Protein AF-A0A9W4T4N1-F1 (afdb_monomer)

Radius of gyration: 28.8 Å; Cα contacts (8 Å, |Δi|>4): 679; chains: 1; bounding box: 69×90×57 Å

Sequence (498 aa):
MSSESTLAEVVEKQGKKILEQGKEILELKEQLVALQELQESVYGRINYLQKAFKLGLIKEGTTVKYNTVVVKVTVKGERAFLYYNNKFFDSFYKFLSSVHGPGQYKKLIIDGVSYKTFLECLKASNDKESNMSLETSSPDNSTGNVIDPLLTEITTYFVERGFQSSLVSSFLKRRSRLEFMTNEEIMFDFLEEREQMDPIIFIGIEGSEGVESGKDKELLVKWGLTEESARNLRHIVRNDTIWSQQVLKHWLLKWIHNLWNSLSFDNIFNNEEKFPRNQWNSYERKGGPQMFASSYEYIINIGKDTLLINNTKVANQANTNYQAFFHATDYQSAQSISKNGINPYLGRPCLDFGRSPSFYLNPSLENAIDFIRNRVGFYAIIIYWVDTERVKSMAYRDLVPNEELWKEVVVASRCRQRSVIESDKFVYGYQMSNPRQILLAWQAYGGEDVENSWRNHIQEARWFNPVRHLQLAVKTEDAAELINSYRVGIIYFHTKDE

Structure (mmCIF, N/CA/C/O backbone):
data_AF-A0A9W4T4N1-F1
#
_entry.id   AF-A0A9W4T4N1-F1
#
loop_
_atom_site.group_PDB
_atom_site.id
_atom_site.type_symbol
_atom_site.label_atom_id
_atom_site.label_alt_id
_atom_site.label_comp_id
_atom_site.label_asym_id
_atom_site.label_entity_id
_atom_site.label_seq_id
_atom_site.pdbx_PDB_ins_code
_atom_site.Cartn_x
_atom_site.Cartn_y
_atom_site.Cartn_z
_atom_site.occupancy
_atom_site.B_iso_or_equiv
_atom_site.auth_seq_id
_atom_site.auth_comp_id
_atom_site.auth_asym_id
_atom_site.auth_atom_id
_atom_site.pdbx_PDB_model_num
ATOM 1 N N . MET A 1 1 ? -41.965 -47.565 -14.908 1.00 52.31 1 MET A N 1
ATOM 2 C CA . MET A 1 1 ? -42.597 -46.276 -15.278 1.00 52.31 1 MET A CA 1
ATOM 3 C C . MET A 1 1 ? -42.744 -45.290 -14.100 1.00 52.31 1 MET A C 1
ATOM 5 O O . MET A 1 1 ? -43.516 -44.355 -14.215 1.00 52.31 1 MET A O 1
ATOM 9 N N . SER A 1 2 ? -42.002 -45.423 -12.986 1.00 54.19 2 SER A N 1
ATOM 10 C CA . SER A 1 2 ? -42.189 -44.578 -11.780 1.00 54.19 2 SER A CA 1
ATOM 11 C C . SER A 1 2 ? -41.052 -43.572 -11.510 1.00 54.19 2 SER A C 1
ATOM 13 O O . SER A 1 2 ? -41.137 -42.819 -10.546 1.00 54.19 2 SER A O 1
ATOM 15 N N . SER A 1 3 ? -39.984 -43.552 -12.315 1.00 53.91 3 SER A N 1
ATOM 16 C CA . SER A 1 3 ? -38.794 -42.712 -12.077 1.00 53.91 3 SER A CA 1
ATOM 17 C C . SER A 1 3 ? -38.685 -41.487 -12.992 1.00 53.91 3 SER A C 1
ATOM 19 O O . SER A 1 3 ? -37.964 -40.553 -12.665 1.00 53.91 3 SER A O 1
ATOM 21 N N . GLU A 1 4 ? -39.391 -41.463 -14.126 1.00 53.56 4 GLU A N 1
ATOM 22 C CA . GLU A 1 4 ? -39.383 -40.317 -15.056 1.00 53.56 4 GLU A CA 1
ATOM 23 C C . GLU A 1 4 ? -40.366 -39.211 -14.634 1.00 53.56 4 GLU A C 1
ATOM 25 O O . GLU A 1 4 ? -40.108 -38.032 -14.865 1.00 53.56 4 GLU A O 1
ATOM 30 N N . SER A 1 5 ? -41.444 -39.577 -13.930 1.00 55.22 5 SER A N 1
ATOM 31 C CA . SER A 1 5 ? -42.460 -38.646 -13.410 1.00 55.22 5 SER A CA 1
ATOM 32 C C . SER A 1 5 ? -41.899 -37.669 -12.371 1.00 55.22 5 SER A C 1
ATOM 34 O O . SER A 1 5 ? -42.315 -36.519 -12.319 1.00 55.22 5 SER A O 1
ATOM 36 N N . THR A 1 6 ? -40.940 -38.105 -11.555 1.00 65.19 6 THR A N 1
ATOM 37 C CA . THR A 1 6 ? -40.378 -37.322 -10.444 1.00 65.19 6 THR A CA 1
ATOM 38 C C . THR A 1 6 ? -39.295 -36.345 -10.891 1.00 65.19 6 THR A C 1
ATOM 40 O O . THR A 1 6 ? -39.111 -35.304 -10.266 1.00 65.19 6 THR A O 1
ATOM 43 N N . LEU A 1 7 ? -38.580 -36.642 -11.980 1.00 62.84 7 LEU A N 1
ATOM 44 C CA . LEU A 1 7 ? -37.532 -35.759 -12.499 1.00 62.84 7 LEU A CA 1
ATOM 45 C C . LEU A 1 7 ? -38.130 -34.552 -13.239 1.00 62.84 7 LEU A C 1
ATOM 47 O O . LEU A 1 7 ? -37.647 -33.431 -13.084 1.00 62.84 7 LEU A O 1
ATOM 51 N N . ALA A 1 8 ? -39.212 -34.769 -13.994 1.00 70.00 8 ALA A N 1
ATOM 52 C CA . ALA A 1 8 ? -39.912 -33.712 -14.722 1.00 70.00 8 ALA A CA 1
ATOM 53 C C . ALA A 1 8 ? -40.507 -32.650 -13.777 1.00 70.00 8 ALA A C 1
ATOM 55 O O . ALA A 1 8 ? -40.338 -31.453 -14.010 1.00 70.00 8 ALA A O 1
ATOM 56 N N . GLU A 1 9 ? -41.111 -33.072 -12.662 1.00 71.62 9 GLU A N 1
ATOM 57 C CA . GLU A 1 9 ? -41.675 -32.157 -11.657 1.00 71.62 9 GLU A CA 1
ATOM 58 C C . GLU A 1 9 ? -40.606 -31.309 -10.952 1.00 71.62 9 GLU A C 1
ATOM 60 O O . GLU A 1 9 ? -40.825 -30.129 -10.665 1.00 71.62 9 GLU A O 1
ATOM 65 N N . VAL A 1 10 ? -39.423 -31.877 -10.690 1.00 74.12 10 VAL A N 1
ATOM 66 C CA . VAL A 1 10 ? -38.309 -31.145 -10.065 1.00 74.12 10 VAL A CA 1
ATOM 67 C C . VAL A 1 10 ? -37.764 -30.070 -11.007 1.00 74.12 10 VAL A C 1
ATOM 69 O O . VAL A 1 10 ? -37.542 -28.935 -10.576 1.00 74.12 10 VAL A O 1
ATOM 72 N N . VAL A 1 11 ? -37.609 -30.397 -12.293 1.00 74.31 11 VAL A N 1
ATOM 73 C CA . VAL A 1 11 ? -37.132 -29.456 -13.319 1.00 74.31 11 VAL A CA 1
ATOM 74 C C . VAL A 1 11 ? -38.135 -28.322 -13.535 1.00 74.31 11 VAL A C 1
ATOM 76 O O . VAL A 1 11 ? -37.737 -27.158 -13.590 1.00 74.31 11 VAL A O 1
ATOM 79 N N . GLU A 1 12 ? -39.436 -28.618 -13.576 1.00 81.19 12 GLU A N 1
ATOM 80 C CA . GLU A 1 12 ? -40.468 -27.587 -13.729 1.00 81.19 12 GLU A CA 1
ATOM 81 C C . GLU A 1 12 ? -40.502 -26.630 -12.524 1.00 81.19 12 GLU A C 1
ATOM 83 O O . GLU A 1 12 ? -40.606 -25.407 -12.678 1.00 81.19 12 GLU A O 1
ATOM 88 N N . LYS A 1 13 ? -40.340 -27.168 -11.310 1.00 78.19 13 LYS A N 1
ATOM 89 C CA . LYS A 1 13 ? -40.311 -26.375 -10.075 1.00 78.19 13 LYS A CA 1
ATOM 90 C C . LYS A 1 13 ? -39.072 -25.479 -9.987 1.00 78.19 13 LYS A C 1
ATOM 92 O O . LYS A 1 13 ? -39.176 -24.337 -9.538 1.00 78.19 13 LYS A O 1
ATOM 97 N N . GLN A 1 14 ? -37.912 -25.956 -10.443 1.00 76.12 14 GLN A N 1
ATOM 98 C CA . GLN A 1 14 ? -36.699 -25.135 -10.545 1.00 76.12 14 GLN A CA 1
ATOM 99 C C . GLN A 1 14 ? -36.808 -24.070 -11.640 1.00 76.12 14 GLN A C 1
ATOM 101 O O . GLN A 1 14 ? -36.415 -22.929 -11.400 1.00 76.12 14 GLN A O 1
ATOM 106 N N . GLY A 1 15 ? -37.401 -24.396 -12.792 1.00 79.50 15 GLY A N 1
ATOM 107 C CA . GLY A 1 15 ? -37.635 -23.438 -13.874 1.00 79.50 15 GLY A CA 1
ATOM 108 C C . GLY A 1 15 ? -38.500 -22.255 -13.435 1.00 79.50 15 GLY A C 1
ATOM 109 O O . GLY A 1 15 ? -38.140 -21.104 -13.681 1.00 79.50 15 GLY A O 1
ATOM 110 N N . LYS A 1 16 ? -39.589 -22.517 -12.697 1.00 81.00 16 LYS A N 1
ATOM 111 C CA . LYS A 1 16 ? -40.449 -21.459 -12.133 1.00 81.00 16 LYS A CA 1
ATOM 112 C C . LYS A 1 16 ? -39.697 -20.574 -11.135 1.00 81.00 16 LYS A C 1
ATOM 114 O O . LYS A 1 16 ? -39.780 -19.355 -11.229 1.00 81.00 16 LYS A O 1
ATOM 119 N N . LYS A 1 17 ? -38.890 -21.172 -10.251 1.00 81.19 17 LYS A N 1
ATOM 120 C CA . LYS A 1 17 ? -38.091 -20.430 -9.262 1.00 81.19 17 LYS A CA 1
ATOM 121 C C . LYS A 1 17 ? -37.048 -19.510 -9.911 1.00 81.19 17 LYS A C 1
ATOM 123 O O . LYS A 1 17 ? -36.865 -18.387 -9.455 1.00 81.19 17 LYS A O 1
ATOM 128 N N . ILE A 1 18 ? -36.395 -19.962 -10.983 1.00 78.81 18 ILE A N 1
ATOM 129 C CA . ILE A 1 18 ? -35.427 -19.150 -11.740 1.00 78.81 18 ILE A CA 1
ATOM 130 C C . ILE A 1 18 ? -36.125 -17.975 -12.436 1.00 78.81 18 ILE A C 1
ATOM 132 O O . ILE A 1 18 ? -35.599 -16.864 -12.447 1.00 78.81 18 ILE A O 1
ATOM 136 N N . LEU A 1 19 ? -37.320 -18.200 -12.988 1.00 80.50 19 LEU A N 1
ATOM 137 C CA . LEU A 1 19 ? -38.091 -17.150 -13.654 1.00 80.50 19 LEU A CA 1
ATOM 138 C C . LEU A 1 19 ? -38.523 -16.045 -12.676 1.00 80.50 19 LEU A C 1
ATOM 140 O O . LEU A 1 19 ? -38.508 -14.866 -13.021 1.00 80.50 19 LEU A O 1
ATOM 144 N N . GLU A 1 20 ? -38.887 -16.433 -11.455 1.00 82.00 20 GLU A N 1
ATOM 145 C CA . GLU A 1 20 ? -39.313 -15.525 -10.387 1.00 82.00 20 GLU A CA 1
ATOM 146 C C . GLU A 1 20 ? -38.139 -14.692 -9.856 1.00 82.00 20 GLU A C 1
ATOM 148 O O . GLU A 1 20 ? -38.227 -13.467 -9.804 1.00 82.00 20 GLU A O 1
ATOM 153 N N . GLN A 1 21 ? -36.983 -15.327 -9.629 1.00 77.12 21 GLN A N 1
ATOM 154 C CA . GLN A 1 21 ? -35.735 -14.630 -9.289 1.00 77.12 21 GLN A CA 1
ATOM 155 C C . GLN A 1 21 ? -35.279 -13.668 -10.398 1.00 77.12 21 GLN A C 1
ATOM 157 O O . GLN A 1 21 ? -34.748 -12.595 -10.118 1.00 77.12 21 GLN A O 1
ATOM 162 N N . GLY A 1 22 ? -35.500 -14.022 -11.668 1.00 76.81 22 GLY A N 1
ATOM 163 C CA . GLY A 1 22 ? -35.186 -13.156 -12.805 1.00 76.81 22 GLY A CA 1
ATOM 164 C C . GLY A 1 22 ? -36.011 -11.866 -12.832 1.00 76.81 22 GLY A C 1
ATOM 165 O O . GLY A 1 22 ? -35.474 -10.812 -13.171 1.00 76.81 22 GLY A O 1
ATOM 166 N N . LYS A 1 23 ? -37.290 -11.931 -12.437 1.00 80.00 23 LYS A N 1
ATOM 167 C CA . LYS A 1 23 ? -38.163 -10.752 -12.320 1.00 80.00 23 LYS A CA 1
ATOM 168 C C . LYS A 1 23 ? -37.756 -9.862 -11.150 1.00 80.00 23 LYS A C 1
ATOM 170 O O . LYS A 1 23 ? -37.634 -8.657 -11.329 1.00 80.00 23 LYS A O 1
ATOM 175 N N . GLU A 1 24 ? -37.452 -10.464 -10.005 1.00 78.00 24 GLU A N 1
ATOM 176 C CA . GLU A 1 24 ? -37.023 -9.755 -8.793 1.00 78.00 24 GLU A CA 1
ATOM 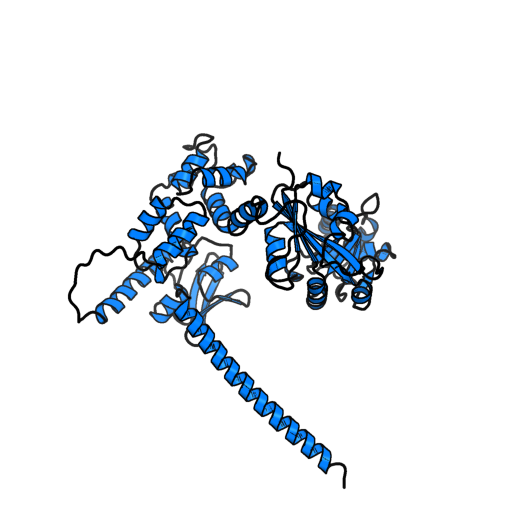177 C C . GLU A 1 24 ? -35.701 -8.991 -9.018 1.00 78.00 24 GLU A C 1
ATOM 179 O O . GLU A 1 24 ? -35.547 -7.841 -8.613 1.00 78.00 24 GLU A O 1
ATOM 184 N N . ILE A 1 25 ? -34.759 -9.578 -9.770 1.00 72.06 25 ILE A N 1
ATOM 185 C CA . ILE A 1 25 ? -33.514 -8.906 -10.182 1.00 72.06 25 ILE A CA 1
ATOM 186 C C . ILE A 1 25 ? -33.778 -7.731 -11.133 1.00 72.06 25 ILE A C 1
ATOM 188 O O . ILE A 1 25 ? -33.050 -6.736 -11.088 1.00 72.06 25 ILE A O 1
ATOM 192 N N . LEU A 1 26 ? -34.767 -7.842 -12.024 1.00 71.69 26 LEU A N 1
ATOM 193 C CA . LEU A 1 26 ? -35.110 -6.771 -12.960 1.00 71.69 26 LEU A CA 1
ATOM 194 C C . LEU A 1 26 ? -35.715 -5.573 -12.214 1.00 71.69 26 LEU A C 1
ATOM 196 O O . LEU A 1 26 ? -35.288 -4.442 -12.424 1.00 71.69 26 LEU A O 1
ATOM 200 N N . GLU A 1 27 ? -36.611 -5.846 -11.271 1.00 73.88 27 GLU A N 1
ATOM 201 C CA . GLU A 1 27 ? -37.271 -4.839 -10.438 1.00 73.88 27 GLU A CA 1
ATOM 202 C C . GLU A 1 27 ? -36.273 -4.133 -9.500 1.00 73.88 27 GLU A C 1
ATOM 204 O O . GLU A 1 27 ? -36.265 -2.906 -9.391 1.00 73.88 27 GLU A O 1
ATOM 209 N N . LEU A 1 28 ? -35.326 -4.876 -8.913 1.00 67.31 28 LEU A N 1
ATOM 210 C CA . LEU A 1 28 ? -34.226 -4.299 -8.129 1.00 67.31 28 LEU A CA 1
ATOM 211 C C . LEU A 1 28 ? -33.284 -3.425 -8.973 1.00 67.31 28 LEU A C 1
ATOM 213 O O . LEU A 1 28 ? -32.739 -2.445 -8.463 1.00 67.31 28 LEU A O 1
ATOM 217 N N . LYS A 1 29 ? -33.079 -3.744 -10.259 1.00 64.94 29 LYS A N 1
ATOM 218 C CA . LYS A 1 29 ? -32.282 -2.901 -11.168 1.00 64.94 29 LYS A CA 1
ATOM 219 C C . LYS A 1 29 ? -32.986 -1.588 -11.488 1.00 64.94 29 LYS A C 1
ATOM 221 O O . LYS A 1 29 ? -32.324 -0.555 -11.502 1.00 64.94 29 LYS A O 1
ATOM 226 N N . GLU A 1 30 ? -34.294 -1.616 -11.714 1.00 63.72 30 GLU A N 1
ATOM 227 C CA . GLU A 1 30 ? -35.089 -0.407 -11.954 1.00 63.72 30 GLU A CA 1
ATOM 228 C C . GLU A 1 30 ? -35.120 0.491 -10.709 1.00 63.72 30 GLU A C 1
ATOM 230 O O . GLU A 1 30 ? -34.890 1.696 -10.808 1.00 63.72 30 GLU A O 1
ATOM 235 N N . GLN A 1 31 ? -35.266 -0.099 -9.517 1.00 62.75 31 GLN A N 1
ATOM 236 C CA . GLN A 1 31 ? -35.175 0.634 -8.250 1.00 62.75 31 GLN A CA 1
ATOM 237 C C . GLN A 1 31 ? -33.779 1.225 -8.004 1.00 62.75 31 GLN A C 1
ATOM 239 O O . GLN A 1 31 ? -33.673 2.336 -7.488 1.00 62.75 31 GLN A O 1
ATOM 244 N N . LEU A 1 32 ? -32.702 0.530 -8.393 1.00 55.50 32 LEU A N 1
ATOM 245 C CA . LEU A 1 32 ? -31.330 1.041 -8.286 1.00 55.50 32 LEU A CA 1
ATOM 246 C C . LEU A 1 32 ? -31.095 2.251 -9.204 1.00 55.50 32 LEU A C 1
ATOM 248 O O . LEU A 1 32 ? -30.426 3.197 -8.794 1.00 55.50 32 LEU A O 1
ATOM 252 N N . VAL A 1 33 ? -31.648 2.232 -10.421 1.00 56.91 33 VAL A N 1
ATOM 253 C CA . VAL A 1 33 ? -31.577 3.362 -11.364 1.00 56.91 33 VAL A CA 1
ATOM 254 C C . VAL A 1 33 ? -32.352 4.560 -10.815 1.00 56.91 33 VAL A C 1
ATOM 256 O O . VAL A 1 33 ? -31.790 5.649 -10.726 1.00 56.91 33 VAL A O 1
ATOM 259 N N . ALA A 1 34 ? -33.576 4.348 -10.326 1.00 51.19 34 ALA A N 1
ATOM 260 C CA . ALA A 1 34 ? -34.374 5.406 -9.707 1.00 51.19 34 ALA A CA 1
ATOM 261 C C . ALA A 1 34 ? -33.708 5.983 -8.440 1.00 51.19 34 ALA A C 1
ATOM 263 O O . ALA A 1 34 ? -33.737 7.190 -8.214 1.00 51.19 34 ALA A O 1
ATOM 264 N N . LEU A 1 35 ? -33.053 5.147 -7.624 1.00 50.12 35 LEU A N 1
ATOM 265 C CA . LEU A 1 35 ? -32.282 5.590 -6.455 1.00 50.12 35 LEU A CA 1
ATOM 266 C C . LEU A 1 35 ? -31.016 6.364 -6.839 1.00 50.12 35 LEU A C 1
ATOM 268 O O . LEU A 1 35 ? -30.656 7.304 -6.133 1.00 50.12 35 LEU A O 1
ATOM 272 N N . GLN A 1 36 ? -30.351 6.009 -7.942 1.00 49.88 36 GLN A N 1
ATOM 273 C CA . GLN A 1 36 ? -29.224 6.779 -8.478 1.00 49.88 36 GLN A CA 1
ATOM 274 C C . GLN A 1 36 ? -29.676 8.147 -9.000 1.00 49.88 36 GLN A C 1
ATOM 276 O O . GLN A 1 36 ? -29.015 9.146 -8.726 1.00 49.88 36 GLN A O 1
ATOM 281 N N . GLU A 1 37 ? -30.824 8.215 -9.672 1.00 48.28 37 GLU A N 1
ATOM 282 C CA . GLU A 1 37 ? -31.425 9.472 -10.130 1.00 48.28 37 GLU A CA 1
ATOM 283 C C . GLU A 1 37 ? -31.876 10.355 -8.956 1.00 48.28 37 GLU A C 1
ATOM 285 O O . GLU A 1 37 ? -31.622 11.560 -8.963 1.00 48.28 37 GLU A O 1
ATOM 290 N N . LEU A 1 38 ? -32.450 9.764 -7.900 1.00 44.12 38 LEU A N 1
ATOM 291 C CA . LEU A 1 38 ? -32.839 10.473 -6.675 1.00 44.12 38 LEU A CA 1
ATOM 292 C C . LEU A 1 38 ? -31.615 10.951 -5.869 1.00 44.12 38 LEU A C 1
ATOM 294 O O . LEU A 1 38 ? -31.609 12.051 -5.320 1.00 44.12 38 LEU A O 1
ATOM 298 N N . GLN A 1 39 ? -30.545 10.151 -5.810 1.00 41.97 39 GLN A N 1
ATOM 299 C CA . GLN A 1 39 ? -29.282 10.548 -5.182 1.00 41.97 39 GLN A CA 1
ATOM 300 C C . GLN A 1 39 ? -28.634 11.718 -5.938 1.00 41.97 39 GLN A C 1
ATOM 302 O O . GLN A 1 39 ? -28.074 12.623 -5.317 1.00 41.97 39 GLN A O 1
ATOM 307 N N . GLU A 1 40 ? -28.735 11.738 -7.267 1.00 45.38 40 GLU A N 1
ATOM 308 C CA . GLU A 1 40 ? -28.246 12.839 -8.096 1.00 45.38 40 GLU A CA 1
ATOM 309 C C . GLU A 1 40 ? -29.151 14.081 -8.037 1.00 45.38 40 GLU A C 1
ATOM 311 O O . GLU A 1 40 ? -28.629 15.192 -8.064 1.00 45.38 40 GLU A O 1
ATOM 316 N N . SER A 1 41 ? -30.471 13.944 -7.867 1.00 43.75 41 SER A N 1
ATOM 317 C CA . SER A 1 41 ? -31.376 15.096 -7.716 1.00 43.75 41 SER A CA 1
ATOM 318 C C . SER A 1 41 ? -31.303 15.750 -6.333 1.00 43.75 41 SER A C 1
ATOM 320 O O . SER A 1 41 ? -31.581 16.939 -6.206 1.00 43.75 41 SER A O 1
ATOM 322 N N . VAL A 1 42 ? -30.948 14.984 -5.294 1.00 37.28 42 VAL A N 1
ATOM 323 C CA . VAL A 1 42 ? -30.842 15.476 -3.909 1.00 37.28 42 VAL A CA 1
ATOM 324 C C . VAL A 1 42 ? -29.406 15.914 -3.560 1.00 37.28 42 VAL A C 1
ATOM 326 O O . VAL A 1 42 ? -29.241 16.802 -2.728 1.00 37.28 42 VAL A O 1
ATOM 329 N N . TYR A 1 43 ? -28.367 15.361 -4.211 1.00 37.66 43 TYR A N 1
ATOM 330 C CA . TYR A 1 43 ? -26.953 15.645 -3.884 1.00 37.66 43 TYR A CA 1
ATOM 331 C C . TYR A 1 43 ? -25.987 15.809 -5.085 1.00 37.66 43 TYR A C 1
ATOM 333 O O . TYR A 1 43 ? -24.799 16.063 -4.878 1.00 37.66 43 TYR A O 1
ATOM 341 N N . GLY A 1 44 ? -26.426 15.668 -6.340 1.00 43.09 44 GLY A N 1
ATOM 342 C CA . GLY A 1 44 ? -25.542 15.603 -7.513 1.00 43.09 44 GLY A CA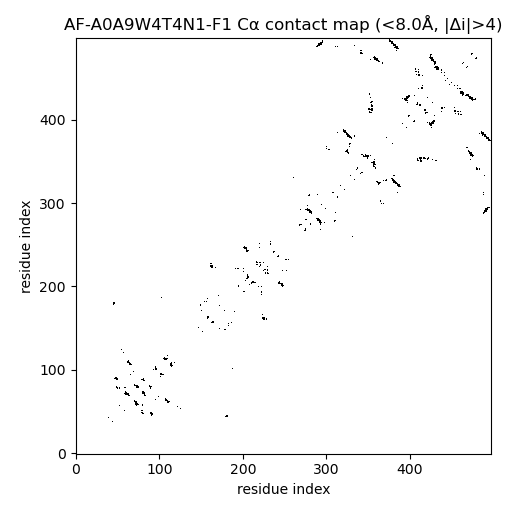 1
ATOM 343 C C . GLY A 1 44 ? -25.509 16.877 -8.358 1.00 43.09 44 GLY A C 1
ATOM 344 O O . GLY A 1 44 ? -26.360 17.093 -9.217 1.00 43.09 44 GLY A O 1
ATOM 345 N N . ARG A 1 45 ? -24.463 17.697 -8.208 1.00 54.16 45 ARG A N 1
ATOM 346 C CA . ARG A 1 45 ? -24.190 18.801 -9.149 1.00 54.16 45 ARG A CA 1
ATOM 347 C C . ARG A 1 45 ? -23.917 18.232 -10.556 1.00 54.16 45 ARG A C 1
ATOM 349 O O . ARG A 1 45 ? -23.018 17.407 -10.734 1.00 54.16 45 ARG A O 1
ATOM 356 N N . ILE A 1 46 ? -24.688 18.652 -11.565 1.00 56.47 46 ILE A N 1
ATOM 357 C CA . ILE A 1 46 ? -24.550 18.196 -12.964 1.00 56.47 46 ILE A CA 1
ATOM 358 C C . ILE A 1 46 ? -23.263 18.774 -13.575 1.00 56.47 46 ILE A C 1
ATOM 360 O O . ILE A 1 46 ? -23.148 19.984 -13.737 1.00 56.47 46 ILE A O 1
ATOM 364 N N . ASN A 1 47 ? -22.320 17.915 -13.975 1.00 69.06 47 ASN A N 1
ATOM 365 C CA . ASN A 1 47 ? -21.034 18.337 -14.550 1.00 69.06 47 ASN A CA 1
ATOM 366 C C . ASN A 1 47 ? -21.131 18.796 -16.028 1.00 69.06 47 ASN A C 1
ATOM 368 O O . ASN A 1 47 ? -22.078 18.458 -16.746 1.00 69.06 47 ASN A O 1
ATOM 372 N N . TYR A 1 48 ? -20.120 19.529 -16.519 1.00 77.81 48 TYR A N 1
ATOM 373 C CA . TYR A 1 48 ? -20.138 20.160 -17.851 1.00 77.81 48 TYR A CA 1
ATOM 374 C C . TYR A 1 48 ? -20.280 19.206 -19.046 1.00 77.81 48 TYR A C 1
ATOM 376 O O . TYR A 1 48 ? -20.828 19.621 -20.067 1.00 77.81 48 TYR A O 1
ATOM 384 N N . LEU A 1 49 ? -19.837 17.945 -18.941 1.00 83.88 49 LEU A N 1
ATOM 385 C CA . LEU A 1 49 ? -20.034 16.953 -20.007 1.00 83.88 49 LEU A CA 1
ATOM 386 C C . LEU A 1 49 ? -21.527 16.644 -20.157 1.00 83.88 49 LEU A C 1
ATOM 388 O O . LEU A 1 49 ? -22.084 16.766 -21.245 1.00 83.88 49 LEU A O 1
ATOM 392 N N . GLN A 1 50 ? -22.192 16.312 -19.048 1.00 83.81 50 GLN A N 1
ATOM 393 C CA . GLN A 1 50 ? -23.624 16.006 -19.062 1.00 83.81 50 GLN A CA 1
ATOM 394 C C . GLN A 1 50 ? -24.451 17.226 -19.464 1.00 83.81 50 GLN A C 1
ATOM 396 O O . GLN A 1 50 ? -25.411 17.108 -20.220 1.00 83.81 50 GLN A O 1
ATOM 401 N N . LYS A 1 51 ? -24.054 18.415 -19.005 1.00 76.12 51 LYS A N 1
ATOM 402 C CA . LYS A 1 51 ? -24.755 19.657 -19.334 1.00 76.12 51 LYS A CA 1
ATOM 403 C C . LYS A 1 51 ? -24.671 19.994 -20.819 1.00 76.12 51 LYS A C 1
ATOM 405 O O . LYS A 1 51 ? -25.685 20.297 -21.437 1.00 76.12 51 LYS A O 1
ATOM 410 N N . ALA A 1 52 ? -23.479 19.923 -21.402 1.00 80.94 52 ALA A N 1
ATOM 411 C CA . ALA A 1 52 ? -23.312 20.188 -22.823 1.00 80.94 52 ALA A CA 1
ATOM 412 C C . ALA A 1 52 ? -24.060 19.166 -23.688 1.00 80.94 52 ALA A C 1
ATOM 414 O O . ALA A 1 52 ? -24.538 19.526 -24.759 1.00 80.94 52 ALA A O 1
ATOM 415 N N . PHE A 1 53 ? -24.192 17.920 -23.217 1.00 85.56 53 PHE A N 1
ATOM 416 C CA . PHE A 1 53 ? -24.973 16.896 -23.907 1.00 85.56 53 PHE A CA 1
ATOM 417 C C . PHE A 1 53 ? -26.469 17.215 -23.869 1.00 85.56 53 PHE A C 1
ATOM 419 O O . PHE A 1 53 ? -27.114 17.225 -24.913 1.00 85.56 53 PHE A O 1
ATOM 426 N N . LYS A 1 54 ? -26.998 17.582 -22.693 1.00 82.25 54 LYS A N 1
ATOM 427 C CA . LYS A 1 54 ? -28.398 18.017 -22.537 1.00 82.25 54 LYS A CA 1
ATOM 428 C C . LYS A 1 54 ? -28.739 19.232 -23.404 1.00 82.25 54 LYS A C 1
ATOM 430 O O . LYS A 1 54 ? -29.813 19.281 -23.984 1.00 82.25 54 LYS A O 1
ATOM 435 N N . LEU A 1 55 ? -27.805 20.173 -23.540 1.00 78.06 55 LEU A N 1
ATOM 436 C CA . LEU A 1 55 ? -27.964 21.380 -24.362 1.00 78.06 55 LEU A CA 1
ATOM 437 C C . LEU A 1 55 ? -27.673 21.153 -25.857 1.00 78.06 55 LEU A C 1
ATOM 439 O O . LEU A 1 55 ? -27.655 22.111 -26.628 1.00 78.06 55 LEU A O 1
ATOM 443 N N . GLY A 1 56 ? -27.374 19.917 -26.274 1.00 83.44 56 GLY A N 1
ATOM 444 C CA . GLY A 1 56 ? -27.057 19.576 -27.665 1.00 83.44 56 GLY A CA 1
ATOM 445 C C . GLY A 1 56 ? -25.738 20.159 -28.192 1.00 83.44 56 GLY A C 1
ATOM 446 O O . GLY A 1 56 ? -25.463 20.075 -29.388 1.00 83.44 56 GLY A O 1
ATOM 447 N N . LEU A 1 57 ? -24.909 20.738 -27.319 1.00 83.25 57 LEU A N 1
ATOM 448 C CA . LEU A 1 57 ? -23.594 21.291 -27.660 1.00 83.25 57 LEU A CA 1
ATOM 449 C C . LEU A 1 57 ? -22.545 20.201 -27.886 1.00 83.25 57 LEU A C 1
ATOM 451 O O . LEU A 1 57 ? -21.572 20.424 -28.602 1.00 83.25 57 LEU A O 1
ATOM 455 N N . ILE A 1 58 ? -22.743 19.029 -27.285 1.00 87.88 58 ILE A N 1
ATOM 456 C CA . ILE A 1 58 ? -22.019 17.806 -27.628 1.00 87.88 58 ILE A CA 1
ATOM 457 C C . ILE A 1 58 ? -23.029 16.706 -27.932 1.00 87.88 58 ILE A C 1
ATOM 459 O O . ILE A 1 58 ? -24.116 16.670 -27.358 1.00 87.88 58 ILE A O 1
ATOM 463 N N . LYS A 1 59 ? -22.659 15.788 -28.816 1.00 91.25 59 LYS A N 1
ATOM 464 C CA . LYS A 1 59 ? -23.497 14.659 -29.227 1.00 91.25 59 LYS A CA 1
ATOM 465 C C . LYS A 1 59 ? -22.670 13.388 -29.319 1.00 91.25 59 LYS A C 1
ATOM 467 O O . LYS A 1 59 ? -21.446 13.421 -29.189 1.00 91.25 59 LYS A O 1
ATOM 472 N N . GLU A 1 60 ? -23.327 12.258 -29.549 1.00 91.88 60 GLU A N 1
ATOM 473 C CA . GLU A 1 60 ? -22.608 11.020 -29.835 1.00 91.88 60 GLU A CA 1
ATOM 474 C C . GLU A 1 60 ? -21.633 11.220 -31.006 1.00 91.88 60 GLU A C 1
ATOM 476 O O . GLU A 1 60 ? -21.968 11.814 -32.032 1.00 91.88 60 GLU A O 1
ATOM 481 N N . GLY A 1 61 ? -20.394 10.768 -30.824 1.00 89.38 61 GLY A N 1
ATOM 482 C CA . GLY A 1 61 ? -19.317 10.950 -31.791 1.00 89.38 61 GLY A CA 1
ATOM 483 C C . GLY A 1 61 ? -18.562 12.281 -31.699 1.00 89.38 61 GLY A C 1
ATOM 484 O O . GLY A 1 61 ? -17.517 12.377 -32.346 1.00 89.38 61 GLY A O 1
ATOM 485 N N . THR A 1 62 ? -19.008 13.255 -30.887 1.00 93.38 62 THR A N 1
ATOM 486 C CA . THR A 1 62 ? -18.237 14.481 -30.596 1.00 93.38 62 THR A CA 1
ATOM 487 C C . THR A 1 62 ? -16.839 14.112 -30.114 1.00 93.38 62 THR A C 1
ATOM 489 O O . THR A 1 62 ? -16.658 13.258 -29.243 1.00 93.38 62 THR A O 1
ATOM 492 N N . THR A 1 63 ? -15.836 14.744 -30.707 1.00 93.94 63 THR A N 1
ATOM 493 C CA . THR A 1 63 ? -14.425 14.473 -30.463 1.00 93.94 63 THR A CA 1
ATOM 494 C C . THR A 1 63 ? -13.918 15.326 -29.312 1.00 93.94 63 THR A C 1
ATOM 496 O O . THR A 1 63 ? -14.051 16.546 -29.313 1.00 93.94 63 THR A O 1
ATOM 499 N N . VAL A 1 64 ? -13.271 14.688 -28.344 1.00 91.19 64 VAL A N 1
ATOM 500 C CA . VAL A 1 64 ? -12.628 15.344 -27.207 1.00 91.19 64 VAL A CA 1
ATOM 501 C C . VAL A 1 64 ? -11.146 15.005 -27.254 1.00 91.19 64 VAL A C 1
ATOM 503 O O . VAL A 1 64 ? -10.747 13.847 -27.126 1.00 91.19 64 VAL A O 1
ATOM 506 N N . LYS A 1 65 ? -10.320 16.021 -27.484 1.00 88.94 65 LYS A N 1
ATOM 507 C CA . LYS A 1 65 ? -8.871 15.897 -27.620 1.00 88.94 65 LYS A CA 1
ATOM 508 C C . LYS A 1 65 ? -8.167 16.564 -26.450 1.00 88.94 65 LYS A C 1
ATOM 510 O O . LYS A 1 65 ? -8.472 17.697 -26.089 1.00 88.94 65 LYS A O 1
ATOM 515 N N . TYR A 1 66 ? -7.172 15.875 -25.914 1.00 84.25 66 TYR A N 1
ATOM 516 C CA . TYR A 1 66 ? -6.267 16.395 -24.903 1.00 84.25 66 TYR A CA 1
ATOM 517 C C . TYR A 1 66 ? -4.852 15.868 -25.167 1.00 84.25 66 TYR A C 1
ATOM 519 O O . TYR A 1 66 ? -4.614 14.661 -25.144 1.00 84.25 66 TYR A O 1
ATOM 527 N N . ASN A 1 67 ? -3.901 16.769 -25.437 1.00 78.50 67 ASN A N 1
ATOM 528 C CA . ASN A 1 67 ? -2.556 16.427 -25.922 1.00 78.50 67 ASN A CA 1
ATOM 529 C C . ASN A 1 67 ? -2.607 15.483 -27.149 1.00 78.50 67 ASN A C 1
ATOM 531 O O . ASN A 1 67 ? -3.143 15.854 -28.196 1.00 78.50 67 ASN A O 1
ATOM 535 N N . THR A 1 68 ? -2.040 14.279 -27.025 1.00 80.50 68 THR A N 1
ATOM 536 C CA . THR A 1 68 ? -2.023 13.222 -28.049 1.00 80.50 68 THR A CA 1
ATOM 537 C C . THR A 1 68 ? -3.238 12.297 -27.979 1.00 80.50 68 THR A C 1
ATOM 539 O O . THR A 1 68 ? -3.461 11.521 -28.904 1.00 80.50 68 THR A O 1
ATOM 542 N N . VAL A 1 69 ? -4.038 12.378 -26.912 1.00 86.94 69 VAL A N 1
ATOM 543 C CA . VAL A 1 69 ? -5.206 11.520 -26.704 1.00 86.94 69 VAL A CA 1
ATOM 544 C C . VAL A 1 69 ? -6.425 12.142 -27.372 1.00 86.94 69 VAL A C 1
ATOM 546 O O . VAL A 1 69 ? -6.743 13.313 -27.159 1.00 86.94 69 VAL A O 1
ATOM 549 N N . VAL A 1 70 ? -7.126 11.336 -28.165 1.00 90.56 70 VAL A N 1
ATOM 550 C CA . VAL A 1 70 ? -8.381 11.701 -28.821 1.00 90.56 70 VAL A CA 1
ATOM 551 C C . VAL A 1 70 ? -9.411 10.636 -28.482 1.00 90.56 70 VAL A C 1
ATOM 553 O O . VAL A 1 70 ? -9.203 9.459 -28.767 1.00 90.56 70 VAL A O 1
ATOM 556 N N . VAL A 1 71 ? -10.514 11.048 -27.868 1.00 92.25 71 VAL A N 1
ATOM 557 C CA . VAL A 1 71 ? -11.635 10.172 -27.512 1.00 92.25 71 VAL A CA 1
ATOM 558 C C . VAL A 1 71 ? -12.922 10.715 -28.107 1.00 92.25 71 VAL A C 1
ATOM 560 O O . VAL A 1 71 ? -13.004 11.886 -28.476 1.00 92.25 71 VAL A O 1
ATOM 563 N N . LYS A 1 72 ? -13.935 9.857 -28.207 1.00 94.38 72 LYS A N 1
ATOM 564 C CA . LYS A 1 72 ? -15.267 10.250 -28.665 1.00 94.38 72 LYS A CA 1
ATOM 565 C C . LYS A 1 72 ? -16.270 10.145 -27.532 1.00 94.38 72 LYS A C 1
ATOM 567 O O . LYS A 1 72 ? -16.169 9.257 -26.682 1.00 94.38 72 LYS A O 1
ATOM 572 N N . VAL A 1 73 ? -17.241 11.047 -27.554 1.00 93.44 73 VAL A N 1
ATOM 573 C CA . VAL A 1 73 ? -18.435 10.955 -26.723 1.00 93.44 73 VAL A CA 1
ATOM 574 C C . VAL A 1 73 ? -19.242 9.742 -27.180 1.00 93.44 73 VAL A C 1
ATOM 576 O O . VAL A 1 73 ? -19.568 9.596 -28.356 1.00 93.44 73 VAL A O 1
ATOM 579 N N . THR A 1 74 ? -19.545 8.874 -26.228 1.00 90.62 74 THR A N 1
ATOM 580 C CA . THR A 1 74 ? -20.423 7.709 -26.353 1.00 90.62 74 THR A CA 1
ATOM 581 C C . THR A 1 74 ? -21.662 7.957 -25.511 1.00 90.62 74 THR A C 1
ATOM 583 O O . THR A 1 74 ? -21.557 8.554 -24.439 1.00 90.62 74 THR A O 1
ATOM 586 N N . VAL A 1 75 ? -22.826 7.520 -25.978 1.00 88.69 75 VAL A N 1
ATOM 587 C CA . VAL A 1 75 ? -24.087 7.722 -25.258 1.00 88.69 75 VAL A CA 1
ATOM 588 C C . VAL A 1 75 ? -24.566 6.387 -24.706 1.00 88.69 75 VAL A C 1
ATOM 590 O O . VAL A 1 75 ? -24.538 5.367 -25.393 1.00 88.69 75 VAL A O 1
ATOM 593 N N . LYS A 1 76 ? -24.969 6.373 -23.435 1.00 80.38 76 LYS A N 1
ATOM 594 C CA . LYS A 1 76 ? -25.619 5.218 -22.804 1.00 80.38 76 LYS A CA 1
ATOM 595 C C . LYS A 1 76 ? -26.828 5.711 -22.025 1.00 80.38 76 LYS A C 1
ATOM 597 O O . LYS A 1 76 ? -26.665 6.448 -21.054 1.00 80.38 76 LYS A O 1
ATOM 602 N N . GLY A 1 77 ? -28.022 5.306 -22.455 1.00 80.69 77 GLY A N 1
ATOM 603 C CA . GLY A 1 77 ? -29.265 5.901 -21.960 1.00 80.69 77 GLY A CA 1
ATOM 604 C C . GLY A 1 77 ? -29.301 7.399 -22.275 1.00 80.69 77 GLY A C 1
ATOM 605 O O . GLY A 1 77 ? -28.927 7.805 -23.371 1.00 80.69 77 GLY A O 1
ATOM 606 N N . GLU A 1 78 ? -29.673 8.223 -21.298 1.00 78.44 78 GLU A N 1
ATOM 607 C CA . GLU A 1 78 ? -29.774 9.686 -21.443 1.00 78.44 78 GLU A CA 1
ATOM 608 C C . GLU A 1 78 ? -28.479 10.441 -21.079 1.00 78.44 78 GLU A C 1
ATOM 610 O O . GLU A 1 78 ? -28.500 11.630 -20.755 1.00 78.44 78 GLU A O 1
ATOM 615 N N . ARG A 1 79 ? -27.326 9.757 -21.085 1.00 80.44 79 ARG A N 1
ATOM 616 C CA . ARG A 1 79 ? -26.060 10.306 -20.571 1.00 80.44 79 ARG A CA 1
ATOM 617 C C . ARG A 1 79 ? -24.905 10.157 -21.546 1.00 80.44 79 ARG A C 1
ATOM 619 O O . ARG A 1 79 ? -24.780 9.155 -22.253 1.00 80.44 79 ARG A O 1
ATOM 626 N N . ALA A 1 80 ? -24.013 11.142 -21.503 1.00 87.94 80 ALA A N 1
ATOM 627 C CA . ALA A 1 80 ? -22.784 11.172 -22.284 1.00 87.94 80 ALA A CA 1
ATOM 628 C C . ALA A 1 80 ? -21.594 10.621 -21.489 1.00 87.94 80 ALA A C 1
ATOM 630 O O . ALA A 1 80 ? -21.411 10.926 -20.315 1.00 87.94 80 ALA A O 1
ATOM 631 N N . PHE A 1 81 ? -20.731 9.852 -22.140 1.00 89.38 81 PHE A N 1
ATOM 632 C CA . PHE A 1 81 ? -19.525 9.285 -21.543 1.00 89.38 81 PHE A CA 1
ATOM 633 C C . PHE A 1 81 ? -18.341 9.403 -22.494 1.00 89.38 81 PHE A C 1
ATOM 635 O O . PHE A 1 81 ? -18.483 9.258 -23.705 1.00 89.38 81 PHE A O 1
ATOM 642 N N . LEU A 1 82 ? -17.145 9.580 -21.944 1.00 90.75 82 LEU A N 1
ATOM 643 C CA . LEU A 1 82 ? -15.889 9.461 -22.678 1.00 90.75 82 LEU A CA 1
ATOM 644 C C . LEU A 1 82 ? -15.315 8.065 -22.442 1.00 90.75 82 LEU A C 1
ATOM 646 O O . LEU A 1 82 ? -15.147 7.657 -21.294 1.00 90.75 82 LEU A O 1
ATOM 650 N N . TYR A 1 83 ? -15.026 7.329 -23.514 1.00 86.62 83 TYR A N 1
ATOM 651 C CA . TYR A 1 83 ? -14.427 5.998 -23.417 1.00 86.62 83 TYR A CA 1
ATOM 652 C C . TYR A 1 83 ? -12.913 6.067 -23.631 1.00 86.62 83 TYR A C 1
ATOM 654 O O . TYR A 1 83 ? -12.447 6.490 -24.690 1.00 86.62 83 TYR A O 1
ATOM 662 N N . TYR A 1 84 ? -12.145 5.657 -22.622 1.00 87.81 84 TYR A N 1
ATOM 663 C CA . TYR A 1 84 ? -10.682 5.656 -22.651 1.00 87.81 84 TYR A CA 1
ATOM 664 C C . TYR A 1 84 ? -10.127 4.536 -21.764 1.00 87.81 84 TYR A C 1
ATOM 666 O O . TYR A 1 84 ? -10.631 4.316 -20.666 1.00 87.81 84 TYR A O 1
ATOM 674 N N . ASN A 1 85 ? -9.099 3.815 -22.229 1.00 83.56 85 ASN A N 1
ATOM 675 C CA . ASN A 1 85 ? -8.459 2.709 -21.496 1.00 83.56 85 ASN A CA 1
ATOM 676 C C . ASN A 1 85 ? -9.459 1.718 -20.864 1.00 83.56 85 ASN A C 1
ATOM 678 O O . ASN A 1 85 ? -9.380 1.404 -19.676 1.00 83.56 85 ASN A O 1
ATOM 682 N N . ASN A 1 86 ? -10.422 1.243 -21.660 1.00 79.19 86 ASN A N 1
ATOM 683 C CA . ASN A 1 86 ? -11.478 0.312 -21.245 1.00 79.19 86 ASN A CA 1
ATOM 684 C C . ASN A 1 86 ? -12.385 0.808 -20.101 1.00 79.19 86 ASN A C 1
ATOM 686 O O . ASN A 1 86 ? -13.055 0.005 -19.453 1.00 79.19 86 ASN A O 1
ATOM 690 N N . LYS A 1 87 ? -12.443 2.123 -19.857 1.00 82.50 87 LYS A N 1
ATOM 691 C CA . LYS A 1 87 ? -13.286 2.746 -18.829 1.00 82.50 87 LYS A CA 1
ATOM 692 C C . LYS A 1 87 ? -14.155 3.854 -19.420 1.00 82.50 87 LYS A C 1
ATOM 694 O O . LYS A 1 87 ? -13.759 4.534 -20.365 1.00 82.50 87 LYS A O 1
ATOM 699 N N . PHE A 1 88 ? -15.342 4.021 -18.839 1.00 82.31 88 PHE A N 1
ATOM 700 C CA . PHE A 1 88 ? -16.257 5.119 -19.146 1.00 82.31 88 PHE A CA 1
ATOM 701 C C . PHE A 1 88 ? -16.086 6.231 -18.115 1.00 82.31 88 PHE A C 1
ATOM 703 O O . PHE A 1 88 ? -16.084 5.970 -16.912 1.00 82.31 88 PHE A O 1
ATOM 710 N N . PHE A 1 89 ? -15.975 7.463 -18.596 1.00 82.00 89 PHE A N 1
ATOM 711 C CA . PHE A 1 89 ? -15.867 8.662 -17.778 1.00 82.00 89 PHE A CA 1
ATOM 712 C C . PHE A 1 89 ? -17.074 9.557 -18.030 1.00 82.00 89 PHE A C 1
ATOM 714 O O . PHE A 1 89 ? -17.323 9.985 -19.152 1.00 82.00 89 PHE A O 1
ATOM 721 N N . ASP A 1 90 ? -17.819 9.843 -16.975 1.00 79.69 90 ASP A N 1
ATOM 722 C CA . ASP A 1 90 ? -19.046 10.644 -16.962 1.00 79.69 90 ASP A CA 1
ATOM 723 C C . ASP A 1 90 ? -18.787 12.150 -16.771 1.00 79.69 90 ASP A C 1
ATOM 725 O O . ASP A 1 90 ? -19.740 12.922 -16.664 1.00 79.69 90 ASP A O 1
ATOM 729 N N . SER A 1 91 ? -17.522 12.584 -16.732 1.00 81.06 91 SER A N 1
ATOM 730 C CA . SER A 1 91 ? -17.127 13.996 -16.709 1.00 81.06 91 SER A CA 1
ATOM 731 C C . SER A 1 91 ? -15.784 14.231 -17.407 1.00 81.06 91 SER A C 1
ATOM 733 O O . SER A 1 91 ? -14.923 13.345 -17.447 1.00 81.06 91 SER A O 1
ATOM 735 N N . PHE A 1 92 ? -15.571 15.455 -17.911 1.00 79.88 92 PHE A N 1
ATOM 736 C CA . PHE A 1 92 ? -14.269 15.872 -18.448 1.00 79.88 92 PHE A CA 1
ATOM 737 C C . PHE A 1 92 ? -13.155 15.748 -17.402 1.00 79.88 92 PHE A C 1
ATOM 739 O O . PHE A 1 92 ? -12.055 15.319 -17.732 1.00 79.88 92 PHE A O 1
ATOM 746 N N . TYR A 1 93 ? -13.450 16.053 -16.136 1.00 71.62 93 TYR A N 1
ATOM 747 C CA . TYR A 1 93 ? -12.498 15.924 -15.034 1.00 71.62 93 TYR A CA 1
ATOM 748 C C . TYR A 1 93 ? -11.997 14.493 -14.849 1.00 71.62 93 TYR A C 1
ATOM 750 O O . TYR A 1 93 ? -10.794 14.252 -14.887 1.00 71.62 93 TYR A O 1
ATOM 758 N N . LYS A 1 94 ? -12.910 13.527 -14.670 1.00 72.62 94 LYS A N 1
ATOM 759 C CA . LYS A 1 94 ? -12.536 12.130 -14.404 1.00 72.62 94 LYS A CA 1
ATOM 760 C C . LYS A 1 94 ? -11.732 11.556 -15.572 1.00 72.62 94 LYS A C 1
ATOM 762 O O . LYS A 1 94 ? -10.765 10.828 -15.350 1.00 72.62 94 LYS A O 1
ATOM 767 N N . PHE A 1 95 ? -12.087 11.947 -16.797 1.00 81.81 95 PHE A N 1
ATOM 768 C CA . PHE A 1 95 ? -11.299 11.651 -17.986 1.00 81.81 95 PHE A CA 1
ATOM 769 C C . PHE A 1 95 ? -9.885 12.252 -17.898 1.00 81.81 95 PHE A C 1
ATOM 771 O O . PHE A 1 95 ? -8.908 11.514 -18.000 1.00 81.81 95 PHE A O 1
ATOM 778 N N . LEU A 1 96 ? -9.744 13.553 -17.634 1.00 76.44 96 LEU A N 1
ATOM 779 C CA . LEU A 1 96 ? -8.439 14.223 -17.548 1.00 76.44 96 LEU A CA 1
ATOM 780 C C . LEU A 1 96 ? -7.543 13.662 -16.434 1.00 76.44 96 LEU A C 1
ATOM 782 O O . LEU A 1 96 ? -6.360 13.401 -16.670 1.00 76.44 96 LEU A O 1
ATOM 786 N N . SER A 1 97 ? -8.114 13.393 -15.259 1.00 66.00 97 SER A N 1
ATOM 787 C CA . SER A 1 97 ? -7.416 12.761 -14.135 1.00 66.00 97 SER A CA 1
ATOM 788 C C . SER A 1 97 ? -6.868 11.379 -14.500 1.00 66.00 97 SER A C 1
ATOM 790 O O . SER A 1 97 ? -5.803 11.003 -14.018 1.00 66.00 97 SER A O 1
ATOM 792 N N . SER A 1 98 ? -7.538 10.649 -15.401 1.00 71.38 98 SER A N 1
ATOM 793 C CA . SER A 1 98 ? -7.072 9.347 -15.898 1.00 71.38 98 SER A CA 1
ATOM 794 C C . SER A 1 98 ? -5.979 9.428 -16.972 1.00 71.38 98 SER A C 1
ATOM 796 O O . SER A 1 98 ? -5.234 8.466 -17.153 1.00 71.38 98 SER A O 1
ATOM 798 N N . VAL A 1 99 ? -5.876 10.554 -17.689 1.00 74.31 99 VAL A N 1
ATOM 799 C CA . VAL A 1 99 ? -4.921 10.723 -18.795 1.00 74.31 99 VAL A CA 1
ATOM 800 C C . VAL A 1 99 ? -3.575 11.253 -18.298 1.00 74.31 99 VAL A C 1
ATOM 802 O O . VAL A 1 99 ? -2.547 10.768 -18.762 1.00 74.31 99 VAL A O 1
ATOM 805 N N . HIS A 1 100 ? -3.540 12.219 -17.368 1.00 60.62 100 HIS A N 1
ATOM 806 C CA . HIS A 1 100 ? -2.261 12.814 -16.934 1.00 60.62 100 HIS A CA 1
ATOM 807 C C . HIS A 1 100 ? -2.249 13.490 -15.547 1.00 60.62 100 HIS A C 1
ATOM 809 O O . HIS A 1 100 ? -1.354 14.284 -15.263 1.00 60.62 100 HIS A O 1
ATOM 815 N N . GLY A 1 101 ? -3.193 13.158 -14.660 1.00 53.44 101 GLY A N 1
ATOM 816 C CA . GLY A 1 101 ? -3.352 13.851 -13.376 1.00 53.44 101 GLY A CA 1
ATOM 817 C C . GLY A 1 101 ? -4.080 15.203 -13.516 1.00 53.44 101 GLY A C 1
ATOM 818 O O . GLY A 1 101 ? -4.227 15.723 -14.625 1.00 53.44 101 GLY A O 1
ATOM 819 N N . PRO A 1 102 ? -4.614 15.755 -12.414 1.00 44.16 102 PRO A N 1
ATOM 820 C CA . PRO A 1 102 ? -5.564 16.869 -12.450 1.00 44.16 102 PRO A CA 1
ATOM 821 C C . PRO A 1 102 ? -4.950 18.182 -12.973 1.00 44.16 102 PRO A C 1
ATOM 823 O O . PRO A 1 102 ? -3.824 18.538 -12.628 1.00 44.16 102 PRO A O 1
ATOM 826 N N . GLY A 1 103 ? -5.728 18.951 -13.755 1.00 51.88 103 GLY A N 1
ATOM 827 C CA . GLY A 1 103 ? -5.560 20.413 -13.820 1.00 51.88 103 GLY A CA 1
ATOM 828 C C . GLY A 1 103 ? -5.036 21.081 -15.104 1.00 51.88 103 GLY A C 1
ATOM 829 O O . GLY A 1 103 ? -4.430 22.144 -14.993 1.00 51.88 103 GLY A O 1
ATOM 830 N N . GLN A 1 104 ? -5.272 20.568 -16.322 1.00 60.06 104 GLN A N 1
ATOM 831 C CA . GLN A 1 104 ? -4.945 21.334 -17.552 1.00 60.06 104 GLN A CA 1
ATOM 832 C C . GLN A 1 104 ? -6.090 21.430 -18.572 1.00 60.06 104 GLN A C 1
ATOM 834 O O . GLN A 1 104 ? -5.888 21.246 -19.771 1.00 60.06 104 GLN A O 1
ATOM 839 N N . TYR A 1 105 ? -7.290 21.810 -18.129 1.00 63.66 105 TYR A N 1
ATOM 840 C CA . TYR A 1 105 ? -8.436 22.069 -19.015 1.00 63.66 105 TYR A CA 1
ATOM 841 C C . TYR A 1 105 ? -8.132 23.024 -20.187 1.00 63.66 105 TYR A C 1
ATOM 843 O O . TYR A 1 105 ? -8.722 22.886 -21.253 1.00 63.66 105 TYR A O 1
ATOM 851 N N . LYS A 1 106 ? -7.150 23.928 -20.041 1.00 60.50 106 LYS A N 1
ATOM 852 C CA . LYS A 1 106 ? -6.668 24.838 -21.100 1.00 60.50 106 LYS A CA 1
ATOM 853 C C . LYS A 1 106 ? -6.227 24.120 -22.389 1.00 60.50 106 LYS A C 1
ATOM 855 O O . LYS A 1 106 ? -6.225 24.736 -23.449 1.00 60.50 106 LYS A O 1
ATOM 860 N N . LYS A 1 107 ? -5.852 22.837 -22.314 1.00 70.25 107 LYS A N 1
ATOM 861 C CA . LYS A 1 107 ? -5.429 22.022 -23.470 1.00 70.25 107 LYS A CA 1
ATOM 862 C C . LYS A 1 107 ? -6.532 21.117 -24.020 1.00 70.25 107 LYS A C 1
ATOM 864 O O . LYS A 1 107 ? -6.284 20.373 -24.969 1.00 70.25 107 LYS A O 1
ATOM 869 N N . LEU A 1 108 ? -7.715 21.135 -23.407 1.00 80.75 108 LEU A N 1
ATOM 870 C CA . LEU A 1 108 ? -8.853 20.360 -23.873 1.00 80.75 108 LEU A CA 1
ATOM 871 C C . LEU A 1 108 ? -9.460 21.052 -25.101 1.00 80.75 108 LEU A C 1
ATOM 873 O O . LEU A 1 108 ? -9.692 22.262 -25.107 1.00 80.75 108 LEU A O 1
ATOM 877 N N . ILE A 1 109 ? -9.688 20.266 -26.146 1.00 85.44 109 ILE A N 1
ATOM 878 C CA . ILE A 1 109 ? -10.291 20.697 -27.403 1.00 85.44 109 ILE A CA 1
ATOM 879 C C . ILE A 1 109 ? -11.520 19.820 -27.643 1.00 85.44 109 ILE A C 1
ATOM 881 O O . ILE A 1 109 ? -11.402 18.596 -27.673 1.00 85.44 109 ILE A O 1
ATOM 885 N N . ILE A 1 110 ? -12.689 20.434 -27.808 1.00 90.38 110 ILE A N 1
ATOM 886 C CA . ILE A 1 110 ? -13.975 19.756 -28.010 1.00 90.38 110 ILE A CA 1
ATOM 887 C C . ILE A 1 110 ? -14.465 20.120 -29.410 1.00 90.38 110 ILE A C 1
ATOM 889 O O . ILE A 1 110 ? -14.687 21.292 -29.690 1.00 90.38 110 ILE A O 1
ATOM 893 N N . ASP A 1 111 ? -14.538 19.138 -30.310 1.00 88.62 111 ASP A N 1
ATOM 894 C CA . ASP A 1 111 ? -14.852 19.318 -31.739 1.00 88.62 111 ASP A CA 1
ATOM 895 C C . ASP A 1 111 ? -14.055 20.461 -32.403 1.00 88.62 111 ASP A C 1
ATOM 897 O O . ASP A 1 111 ? -14.567 21.270 -33.169 1.00 88.62 111 ASP A O 1
ATOM 901 N N . GLY A 1 112 ? -12.756 20.541 -32.092 1.00 82.25 112 GLY A N 1
ATOM 902 C CA . GLY A 1 112 ? -11.857 21.568 -32.635 1.00 82.25 112 GLY A CA 1
ATOM 903 C C . GLY A 1 112 ? -11.918 22.922 -31.917 1.00 82.25 112 GLY A C 1
ATOM 904 O O . GLY A 1 112 ? -11.094 23.789 -32.196 1.00 82.25 112 GLY A O 1
ATOM 905 N N . VAL A 1 113 ? -12.825 23.093 -30.953 1.00 86.19 113 VAL A N 1
ATOM 906 C CA . VAL A 1 113 ? -12.999 24.324 -30.174 1.00 86.19 113 VAL A CA 1
ATOM 907 C C . VAL A 1 113 ? -12.224 24.239 -28.860 1.00 86.19 113 VAL A C 1
ATOM 909 O O . VAL A 1 113 ? -12.249 23.218 -28.173 1.00 86.19 113 VAL A O 1
ATOM 912 N N . SER A 1 114 ? -11.524 25.316 -28.491 1.00 82.44 114 SER A N 1
ATOM 913 C CA . SER A 1 114 ? -10.819 25.380 -27.204 1.00 82.44 114 SER A CA 1
ATOM 914 C C . SER A 1 114 ? -11.796 25.257 -26.033 1.00 82.44 114 SER A C 1
ATOM 916 O O . SER A 1 114 ? -12.925 25.743 -26.111 1.00 82.44 114 SER A O 1
ATOM 918 N N . TYR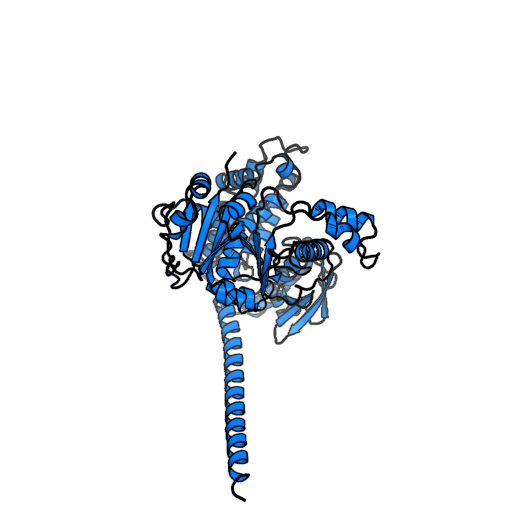 A 1 115 ? -11.363 24.677 -24.914 1.00 79.19 115 TYR A N 1
ATOM 919 C CA . TYR A 1 115 ? -12.220 24.559 -23.732 1.00 79.19 115 TYR A CA 1
ATOM 920 C C . TYR A 1 115 ? -12.765 25.901 -23.230 1.00 79.19 115 TYR A C 1
ATOM 922 O O . TYR A 1 115 ? -13.913 25.980 -22.805 1.00 79.19 115 TYR A O 1
ATOM 930 N N . LYS A 1 116 ? -11.972 26.976 -23.328 1.00 74.50 116 LYS A N 1
ATOM 931 C CA . LYS A 1 116 ? -12.411 28.328 -22.960 1.00 74.50 116 LYS A CA 1
ATOM 932 C C . LYS A 1 116 ? -13.604 28.772 -23.811 1.00 74.50 116 LYS A C 1
ATOM 934 O O . LYS A 1 116 ? -14.636 29.153 -23.271 1.00 74.50 116 LYS A O 1
ATOM 939 N N . THR A 1 117 ? -13.474 28.666 -25.131 1.00 77.06 117 THR A N 1
ATOM 940 C CA . THR A 1 117 ? -14.543 29.015 -26.076 1.00 77.06 117 THR A CA 1
ATOM 941 C C . THR A 1 117 ? -15.758 28.102 -25.898 1.00 77.06 117 THR A C 1
ATOM 943 O O . THR A 1 117 ? -16.890 28.567 -25.924 1.00 77.06 117 THR A O 1
ATOM 946 N N . PHE A 1 118 ? -15.540 26.813 -25.629 1.00 83.31 118 PHE A N 1
ATOM 947 C CA . PHE A 1 118 ? -16.609 25.876 -25.294 1.00 83.31 118 PHE A CA 1
ATOM 948 C C . PHE A 1 118 ? -17.386 26.308 -24.040 1.00 83.31 118 PHE A C 1
ATOM 950 O O . PHE A 1 118 ? -18.614 26.291 -24.055 1.00 83.31 118 PHE A O 1
ATOM 957 N N . LEU A 1 119 ? -16.702 26.748 -22.978 1.00 73.81 119 LEU A N 1
ATOM 958 C CA . LEU A 1 119 ? -17.355 27.265 -21.772 1.00 73.81 119 LEU A CA 1
ATOM 959 C C . LEU A 1 119 ? -18.148 28.548 -22.045 1.00 73.81 119 LEU A C 1
ATOM 961 O O . LEU A 1 119 ? -19.226 28.724 -21.484 1.00 73.81 119 LEU A O 1
ATOM 965 N N . GLU A 1 120 ? -17.648 29.435 -22.904 1.00 76.06 120 GLU A N 1
ATOM 966 C CA . GLU A 1 120 ? -18.376 30.635 -23.336 1.00 76.06 120 GLU A CA 1
ATOM 967 C C . GLU A 1 120 ? -19.655 30.263 -24.109 1.00 76.06 120 GLU A C 1
ATOM 969 O O . GLU A 1 120 ? -20.731 30.774 -23.795 1.00 76.06 120 GLU A O 1
ATOM 974 N N . CYS A 1 121 ? -19.580 29.303 -25.039 1.00 75.69 121 CYS A N 1
ATOM 975 C CA . CYS A 1 121 ? -20.747 28.772 -25.753 1.00 75.69 121 CYS A CA 1
ATOM 976 C C . CYS A 1 121 ? -21.747 28.087 -24.813 1.00 75.69 121 CYS A C 1
ATOM 978 O O . CYS A 1 121 ? -22.960 28.259 -24.957 1.00 75.69 121 CYS A O 1
ATOM 980 N N . LEU A 1 122 ? -21.247 27.331 -23.834 1.00 76.00 122 LEU A N 1
ATOM 981 C CA . LEU A 1 122 ? -22.059 26.666 -22.821 1.00 76.00 122 LEU A CA 1
ATOM 982 C C . LEU A 1 122 ? -22.804 27.683 -21.950 1.00 76.00 122 LEU A C 1
ATOM 984 O O . LEU A 1 122 ? -23.982 27.487 -21.653 1.00 76.00 122 LEU A O 1
ATOM 988 N N . LYS A 1 123 ? -22.148 28.784 -21.571 1.00 70.25 123 LYS A N 1
ATOM 989 C CA . LYS A 1 123 ? -22.770 29.893 -20.832 1.00 70.25 123 LYS A CA 1
ATOM 990 C C . LYS A 1 123 ? -23.855 30.572 -21.674 1.00 70.25 123 LYS A C 1
ATOM 992 O O . LYS A 1 123 ? -25.007 30.593 -21.256 1.00 70.25 123 LYS A O 1
ATOM 997 N N . ALA A 1 124 ? -23.529 30.978 -22.901 1.00 73.31 124 ALA A N 1
ATOM 998 C CA . ALA A 1 124 ? -24.461 31.668 -23.796 1.00 73.31 124 ALA A CA 1
ATOM 999 C C . ALA A 1 124 ? -25.694 30.828 -24.189 1.00 73.31 124 ALA A C 1
ATOM 1001 O O . ALA A 1 124 ? -26.782 31.368 -24.385 1.00 73.31 124 ALA A O 1
ATOM 1002 N N . SER A 1 125 ? -25.546 29.504 -24.305 1.00 68.94 125 SER A N 1
ATOM 1003 C CA . SER A 1 125 ? -26.663 28.608 -24.645 1.00 68.94 125 SER A CA 1
ATOM 1004 C C . SER A 1 125 ? -27.637 28.423 -23.480 1.00 68.94 125 SER A C 1
ATOM 1006 O O . SER A 1 125 ? -28.829 28.259 -23.712 1.00 68.94 125 SER A O 1
ATOM 1008 N N . ASN A 1 126 ? -27.160 28.523 -22.234 1.00 60.91 126 ASN A N 1
ATOM 1009 C CA . ASN A 1 126 ? -28.032 28.464 -21.060 1.00 60.91 126 ASN A CA 1
ATOM 1010 C C . ASN A 1 126 ? -28.813 29.763 -20.821 1.00 60.91 126 ASN A C 1
ATOM 1012 O O . ASN A 1 126 ? -29.894 29.708 -20.244 1.00 60.91 126 ASN A O 1
ATOM 1016 N N . ASP A 1 127 ? -28.284 30.917 -21.235 1.00 56.09 127 ASP A N 1
ATOM 1017 C CA . ASP A 1 127 ? -28.980 32.204 -21.072 1.00 56.09 127 ASP A CA 1
ATOM 1018 C C . ASP A 1 127 ? -30.181 32.327 -22.032 1.00 56.09 127 ASP A C 1
ATOM 1020 O O . ASP A 1 127 ? -31.163 33.015 -21.746 1.00 56.09 127 ASP A O 1
ATOM 1024 N N . LYS A 1 128 ? -30.145 31.606 -23.162 1.00 56.94 128 LYS A N 1
ATOM 1025 C CA . LYS A 1 128 ? -31.283 31.478 -24.088 1.00 56.94 128 LYS A CA 1
ATOM 1026 C C . LYS A 1 128 ? -32.405 30.602 -23.532 1.00 56.94 128 LYS A C 1
ATOM 1028 O O . LYS A 1 128 ? -33.569 30.903 -23.771 1.00 56.94 128 LYS A O 1
ATOM 1033 N N . GLU A 1 129 ? -32.061 29.555 -22.787 1.00 49.53 129 GLU A N 1
ATOM 1034 C CA . GLU A 1 129 ? -33.034 28.649 -22.169 1.00 49.53 129 GLU A CA 1
ATOM 1035 C C . GLU A 1 129 ? -33.761 29.331 -20.994 1.00 49.53 129 GLU A C 1
ATOM 1037 O O . GLU A 1 129 ? -34.973 29.196 -20.868 1.00 49.53 129 GLU A O 1
ATOM 1042 N N . SER A 1 130 ? -33.066 30.170 -20.207 1.00 46.78 130 SER A N 1
ATOM 1043 C CA . SER A 1 130 ? -33.677 30.932 -19.103 1.00 46.78 130 SER A CA 1
ATOM 1044 C C . SER A 1 130 ? -34.592 32.077 -19.553 1.00 46.78 130 SER A C 1
ATOM 1046 O O . SER A 1 130 ? -35.575 32.371 -18.872 1.00 46.78 130 SER A O 1
ATOM 1048 N N . ASN A 1 131 ? -34.308 32.710 -20.698 1.00 38.31 131 ASN A N 1
ATOM 1049 C CA . ASN A 1 131 ? -35.126 33.811 -21.227 1.00 38.31 131 ASN A CA 1
ATOM 1050 C C . ASN A 1 131 ? -36.430 33.350 -21.900 1.00 38.31 131 ASN A C 1
ATOM 1052 O O . ASN A 1 131 ? -37.332 34.163 -22.064 1.00 38.31 131 ASN A O 1
ATOM 1056 N N . MET A 1 132 ? -36.569 32.068 -22.259 1.00 38.72 132 MET A N 1
ATOM 1057 C CA . MET A 1 132 ? -37.848 31.518 -22.738 1.00 38.72 132 MET A CA 1
ATOM 1058 C C . MET A 1 132 ? -38.807 31.129 -21.601 1.00 38.72 132 MET A C 1
ATOM 1060 O O . MET A 1 132 ? -39.983 30.891 -21.856 1.00 38.72 132 MET A O 1
ATOM 1064 N N . SER A 1 133 ? -38.327 31.073 -20.357 1.00 37.81 133 SER A N 1
ATOM 1065 C CA . SER A 1 133 ? -39.092 30.607 -19.189 1.00 37.81 133 SER A CA 1
ATOM 1066 C C . SER A 1 133 ? -39.531 31.715 -18.217 1.00 37.81 133 SER A C 1
ATOM 1068 O O . SER A 1 133 ? -40.110 31.412 -17.179 1.00 37.81 133 SER A O 1
ATOM 1070 N N . LEU A 1 134 ? -39.269 32.991 -18.524 1.00 35.34 134 LEU A N 1
ATOM 1071 C CA . LEU A 1 134 ? -39.517 34.137 -17.634 1.00 35.34 134 LEU A CA 1
ATOM 1072 C C . LEU A 1 134 ? -40.402 35.211 -18.295 1.00 35.34 134 LEU A C 1
ATOM 1074 O O . LEU A 1 134 ? -40.034 36.375 -18.394 1.00 35.34 134 LEU A O 1
ATOM 1078 N N . GLU A 1 135 ? -41.616 34.834 -18.690 1.00 30.38 135 GLU A N 1
ATOM 1079 C CA . GLU A 1 135 ? -42.742 35.772 -18.798 1.00 30.38 135 GLU A CA 1
ATOM 1080 C C . GLU A 1 135 ? -43.812 35.374 -17.778 1.00 30.38 135 GLU A C 1
ATOM 1082 O O . GLU A 1 135 ? -44.811 34.775 -18.138 1.00 30.38 135 GLU A O 1
ATOM 1087 N N . THR A 1 136 ? -43.560 35.651 -16.494 1.00 34.22 136 THR A N 1
ATOM 1088 C CA . THR A 1 136 ? -44.560 36.055 -15.480 1.00 34.22 136 THR A CA 1
ATOM 1089 C C . THR A 1 136 ? -43.912 36.068 -14.094 1.00 34.22 136 THR A C 1
ATOM 1091 O O . THR A 1 136 ? -43.933 35.055 -13.406 1.00 34.22 136 THR A O 1
ATOM 1094 N N . SER A 1 137 ? -43.353 37.209 -13.684 1.00 29.41 137 SER A N 1
ATOM 1095 C CA . SER A 1 137 ? -43.498 37.784 -12.329 1.00 29.41 137 SER A CA 1
ATOM 1096 C C . SER A 1 137 ? -42.484 38.912 -12.115 1.00 29.41 137 SER A C 1
ATOM 1098 O O . SER A 1 137 ? -41.283 38.721 -12.288 1.00 29.41 137 SER A O 1
ATOM 1100 N N . SER A 1 138 ? -42.997 40.086 -11.746 1.00 27.28 138 SER A N 1
ATOM 1101 C CA . SER A 1 138 ? -42.270 41.321 -11.429 1.00 27.28 138 SER A CA 1
ATOM 1102 C C . SER A 1 138 ? -41.301 41.192 -10.235 1.00 27.28 138 SER A C 1
ATOM 1104 O O . SER A 1 138 ? -41.441 40.267 -9.436 1.00 27.28 138 SER A O 1
ATOM 1106 N N . PRO A 1 139 ? -40.326 42.116 -10.095 1.00 33.22 139 PRO A N 1
ATOM 1107 C CA . PRO A 1 139 ? -39.255 42.010 -9.114 1.00 33.22 139 PRO A CA 1
ATOM 1108 C C . PRO A 1 139 ? -39.686 42.606 -7.773 1.00 33.22 139 PRO A C 1
ATOM 1110 O O . PRO A 1 139 ? -40.027 43.787 -7.713 1.00 33.22 139 PRO A O 1
ATOM 1113 N N . ASP A 1 140 ? -39.613 41.816 -6.703 1.00 27.02 140 ASP A N 1
ATOM 1114 C CA . ASP A 1 140 ? -39.750 42.329 -5.342 1.00 27.02 140 ASP A CA 1
ATOM 1115 C C . ASP A 1 140 ? -38.407 42.265 -4.607 1.00 27.02 140 ASP A C 1
ATOM 1117 O O . ASP A 1 140 ? -37.752 41.224 -4.509 1.00 27.02 140 ASP A O 1
ATOM 1121 N N . ASN A 1 141 ? -37.990 43.434 -4.126 1.00 37.69 141 ASN A N 1
ATOM 1122 C CA . ASN A 1 141 ? -36.820 43.651 -3.289 1.00 37.69 141 ASN A CA 1
ATOM 1123 C C . ASN A 1 141 ? -37.063 43.048 -1.902 1.00 37.69 141 ASN A C 1
ATOM 1125 O O . ASN A 1 141 ? -37.970 43.475 -1.192 1.00 37.69 141 ASN A O 1
ATOM 1129 N N . SER A 1 142 ? -36.190 42.148 -1.455 1.00 27.69 142 SER A N 1
ATOM 1130 C CA . SER A 1 142 ? -36.111 41.775 -0.042 1.00 27.69 142 SER A CA 1
ATOM 1131 C C . SER A 1 142 ? -34.684 41.393 0.338 1.00 27.69 142 SER A C 1
ATOM 1133 O O . SER A 1 142 ? -34.186 40.305 0.057 1.00 27.69 142 SER A O 1
ATOM 1135 N N . THR A 1 143 ? -34.015 42.340 0.991 1.00 37.62 143 THR A N 1
ATOM 1136 C CA . THR A 1 143 ? -32.846 42.126 1.840 1.00 37.62 143 THR A CA 1
ATOM 1137 C C . THR A 1 143 ? -33.233 41.248 3.029 1.00 37.62 143 THR A C 1
ATOM 1139 O O . THR A 1 143 ? -33.736 41.741 4.037 1.00 37.62 143 THR A O 1
ATOM 1142 N N . GLY A 1 144 ? -32.959 39.953 2.928 1.00 29.56 144 GLY A N 1
ATOM 1143 C CA . GLY A 1 144 ? -32.914 39.031 4.055 1.00 29.56 144 GLY A CA 1
ATOM 1144 C C . GLY A 1 144 ? -31.647 38.196 3.945 1.00 29.56 144 GLY A C 1
ATOM 1145 O O . GLY A 1 144 ? -31.448 37.527 2.936 1.00 29.56 144 GLY A O 1
ATOM 1146 N N . ASN A 1 145 ? -30.780 38.251 4.962 1.00 39.38 145 ASN A N 1
ATOM 1147 C CA . ASN A 1 145 ? -29.625 37.361 5.114 1.00 39.38 145 ASN A CA 1
ATOM 1148 C C . ASN A 1 145 ? -30.115 35.918 5.322 1.00 39.38 145 ASN A C 1
ATOM 1150 O O . ASN A 1 145 ? -30.091 35.388 6.430 1.00 39.38 145 ASN A O 1
ATOM 1154 N N . VAL A 1 146 ? -30.581 35.285 4.253 1.00 38.53 146 VAL A N 1
ATOM 1155 C CA . VAL A 1 146 ? -30.655 33.834 4.166 1.00 38.53 146 VAL A CA 1
ATOM 1156 C C . VAL A 1 146 ? -29.239 33.401 3.821 1.00 38.53 146 VAL A C 1
ATOM 1158 O O . VAL A 1 146 ? -28.744 33.676 2.730 1.00 38.53 146 VAL A O 1
ATOM 1161 N N . ILE A 1 147 ? -28.544 32.818 4.795 1.00 49.53 147 ILE A N 1
ATOM 1162 C CA . ILE A 1 147 ? -27.252 32.175 4.563 1.00 49.53 147 ILE A CA 1
ATOM 1163 C C . ILE A 1 147 ? -27.508 31.081 3.528 1.00 49.53 147 ILE A C 1
ATOM 1165 O O . ILE A 1 147 ? -28.134 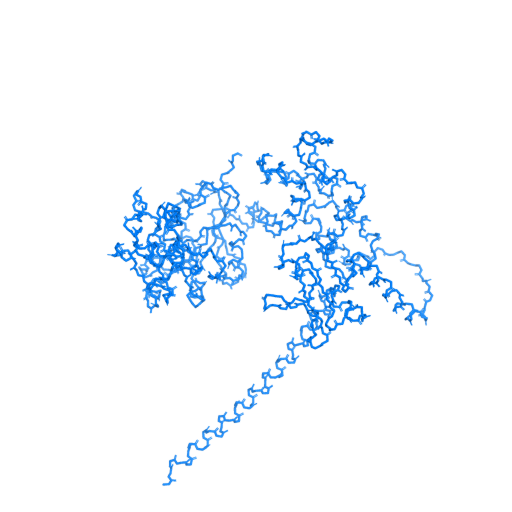30.075 3.849 1.00 49.53 147 ILE A O 1
ATOM 1169 N N . ASP A 1 148 ? -27.083 31.312 2.287 1.00 67.75 148 ASP A N 1
ATOM 1170 C CA . ASP A 1 148 ? -27.213 30.339 1.210 1.00 67.75 148 ASP A CA 1
ATOM 1171 C C . ASP A 1 148 ? -26.437 29.067 1.620 1.00 67.75 148 ASP A C 1
ATOM 1173 O O . ASP A 1 148 ? -25.210 29.125 1.813 1.00 67.75 148 ASP A O 1
ATOM 1177 N N . PRO A 1 149 ? -27.126 27.925 1.820 1.00 69.69 149 PRO A N 1
ATOM 1178 C CA . PRO A 1 149 ? -26.490 26.678 2.233 1.00 69.69 149 PRO A CA 1
ATOM 1179 C C . PRO A 1 149 ? -25.379 26.247 1.272 1.00 69.69 149 PRO A C 1
ATOM 1181 O O . PRO A 1 149 ? -24.366 25.709 1.714 1.00 69.69 149 PRO A O 1
ATOM 1184 N N . LEU A 1 150 ? -25.524 26.555 -0.020 1.00 69.06 150 LEU A N 1
ATOM 1185 C CA . LEU A 1 150 ? -24.538 26.249 -1.048 1.00 69.06 150 LEU A CA 1
ATOM 1186 C C . LEU A 1 150 ? -23.278 27.106 -0.889 1.00 69.06 150 LEU A C 1
ATOM 1188 O O . LEU A 1 150 ? -22.163 26.583 -0.907 1.00 69.06 150 LEU A O 1
ATOM 1192 N N . LEU A 1 151 ? -23.432 28.417 -0.674 1.00 77.50 151 LEU A N 1
ATOM 1193 C CA . LEU A 1 151 ? -22.292 29.300 -0.398 1.00 77.50 151 LEU A CA 1
ATOM 1194 C C . LEU A 1 151 ? -21.564 28.885 0.879 1.00 77.50 151 LEU A C 1
ATOM 1196 O O . LEU A 1 151 ? -20.340 28.986 0.943 1.00 77.50 151 LEU A O 1
ATOM 1200 N N . THR A 1 152 ? -22.296 28.387 1.873 1.00 77.62 152 THR A N 1
ATOM 1201 C CA . THR A 1 152 ? -21.723 27.905 3.135 1.00 77.62 152 THR A CA 1
ATOM 1202 C C . THR A 1 152 ? -20.954 26.604 2.945 1.00 77.62 152 THR A C 1
ATOM 1204 O O . THR A 1 152 ? -19.841 26.476 3.456 1.00 77.62 152 THR A O 1
ATOM 1207 N N . GLU A 1 153 ? -21.500 25.664 2.173 1.00 81.38 153 GLU A N 1
ATOM 1208 C CA . GLU A 1 153 ? -20.832 24.414 1.805 1.00 81.38 153 GLU A CA 1
ATOM 1209 C C . GLU A 1 153 ? -19.518 24.694 1.059 1.00 81.38 153 GLU A C 1
ATOM 1211 O O . GLU A 1 153 ? -18.455 24.209 1.450 1.00 81.38 153 GLU A O 1
ATOM 1216 N N . ILE A 1 154 ? -19.568 25.543 0.027 1.00 78.31 154 ILE A N 1
ATOM 1217 C CA . ILE A 1 154 ? -18.394 25.900 -0.775 1.00 78.31 154 ILE A CA 1
ATOM 1218 C C . ILE A 1 154 ? -17.381 26.682 0.072 1.00 78.31 154 ILE A C 1
ATOM 1220 O O . ILE A 1 154 ? -16.188 26.399 0.026 1.00 78.31 154 ILE A O 1
ATOM 1224 N N . THR A 1 155 ? -17.821 27.651 0.876 1.00 82.94 155 THR A N 1
ATOM 1225 C CA . THR A 1 155 ? -16.905 28.438 1.718 1.00 82.94 155 THR A CA 1
ATOM 1226 C C . THR A 1 155 ? -16.200 27.547 2.736 1.00 82.94 15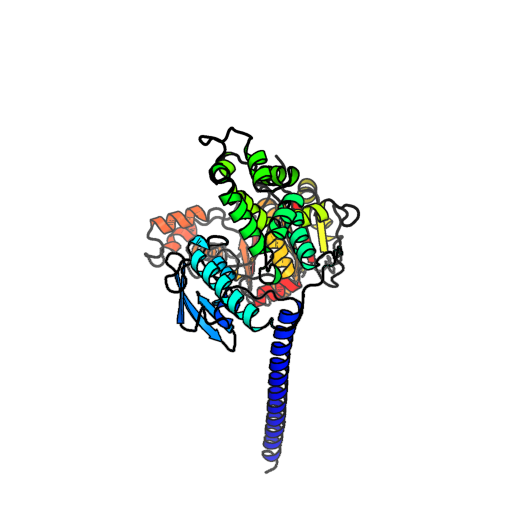5 THR A C 1
ATOM 1228 O O . THR A 1 155 ? -14.978 27.622 2.858 1.00 82.94 155 THR A O 1
ATOM 1231 N N . THR A 1 156 ? -16.939 26.658 3.407 1.00 79.12 156 THR A N 1
ATOM 1232 C CA . THR A 1 156 ? -16.374 25.660 4.328 1.00 79.12 156 THR A CA 1
ATOM 1233 C C . THR A 1 156 ? -15.333 24.803 3.614 1.00 79.12 156 THR A C 1
ATOM 1235 O O . THR A 1 156 ? -14.209 24.678 4.095 1.00 79.12 156 THR A O 1
ATOM 1238 N N . TYR A 1 157 ? -15.646 24.319 2.410 1.00 80.19 157 TYR A N 1
ATOM 1239 C CA . TYR A 1 157 ? -14.721 23.529 1.602 1.00 80.19 157 TYR A CA 1
ATOM 1240 C C . TYR A 1 157 ? -13.385 24.250 1.333 1.00 80.19 157 TYR A C 1
ATOM 1242 O O . TYR A 1 157 ? -12.316 23.642 1.403 1.00 80.19 157 TYR A O 1
ATOM 1250 N N . PHE A 1 158 ? -13.398 25.550 1.045 1.00 85.88 158 PHE A N 1
ATOM 1251 C CA . PHE A 1 158 ? -12.161 26.312 0.853 1.00 85.88 158 PHE A CA 1
ATOM 1252 C C . PHE A 1 158 ? -11.417 26.578 2.167 1.00 85.88 158 PHE A C 1
ATOM 1254 O O . PHE A 1 158 ? -10.192 26.446 2.218 1.00 85.88 158 PHE A O 1
ATOM 1261 N N . VAL A 1 159 ? -12.142 26.948 3.225 1.00 82.38 159 VAL A N 1
ATOM 1262 C CA . VAL A 1 159 ? -11.557 27.253 4.540 1.00 82.38 159 VAL A CA 1
ATOM 1263 C C . VAL A 1 159 ? -10.853 26.030 5.120 1.00 82.38 159 VAL A C 1
ATOM 1265 O O . VAL A 1 159 ? -9.721 26.146 5.582 1.00 82.38 159 VAL A O 1
ATOM 1268 N N . GLU A 1 160 ? -11.450 24.844 5.000 1.00 74.81 160 GLU A N 1
ATOM 1269 C CA . GLU A 1 160 ? -10.824 23.573 5.393 1.00 74.81 160 GLU A CA 1
ATOM 1270 C C . GLU A 1 160 ? -9.510 23.292 4.650 1.00 74.81 160 GLU A C 1
ATOM 1272 O O . GLU A 1 160 ? -8.658 22.569 5.157 1.00 74.81 160 GLU A O 1
ATOM 1277 N N . ARG A 1 161 ? -9.314 23.877 3.461 1.00 76.56 161 ARG A N 1
ATOM 1278 C CA . ARG A 1 161 ? -8.079 23.775 2.658 1.00 76.56 161 ARG A CA 1
ATOM 1279 C C . ARG A 1 161 ? -7.087 24.900 2.921 1.00 76.56 161 ARG A C 1
ATOM 1281 O O . ARG A 1 161 ? -6.080 25.021 2.217 1.00 76.56 161 ARG A O 1
ATOM 1288 N N . GLY A 1 162 ? -7.358 25.700 3.946 1.00 83.94 162 GLY A N 1
ATOM 1289 C CA . GLY A 1 162 ? -6.475 26.761 4.380 1.00 83.94 162 GLY A CA 1
ATOM 1290 C C . GLY A 1 162 ? -6.602 28.041 3.569 1.00 83.94 162 GLY A C 1
ATOM 1291 O O . GLY A 1 162 ? -5.682 28.853 3.600 1.00 83.94 162 GLY A O 1
ATOM 1292 N N . PHE A 1 163 ? -7.694 28.233 2.823 1.00 90.19 163 PHE A N 1
ATOM 1293 C CA . PHE A 1 163 ? -7.927 29.467 2.075 1.00 90.19 163 PHE A CA 1
ATOM 1294 C C . PHE A 1 163 ? -8.601 30.540 2.932 1.00 90.19 163 PHE A C 1
ATOM 1296 O O . PHE A 1 163 ? -9.426 30.267 3.804 1.00 90.19 163 PHE A O 1
ATOM 1303 N N . GLN A 1 164 ? -8.267 31.796 2.652 1.00 90.88 164 GLN A N 1
ATOM 1304 C CA . GLN A 1 164 ? -8.825 32.957 3.326 1.00 90.88 164 GLN A CA 1
ATOM 1305 C C . GLN A 1 164 ? -10.304 33.118 2.978 1.00 90.88 164 GLN A C 1
ATOM 1307 O O . GLN A 1 164 ? -10.660 33.455 1.846 1.00 90.88 164 GLN A O 1
ATOM 1312 N N . SER A 1 165 ? -11.165 32.952 3.983 1.00 88.19 165 SER A N 1
ATOM 1313 C CA . SER A 1 165 ? -12.621 33.074 3.839 1.00 88.19 165 SER A CA 1
ATOM 1314 C C . SER A 1 165 ? -13.055 34.394 3.183 1.00 88.19 165 SER A C 1
ATOM 1316 O O . SER A 1 165 ? -13.976 34.408 2.368 1.00 88.19 165 SER A O 1
ATOM 1318 N N . SER A 1 166 ? -12.359 35.503 3.457 1.00 88.75 166 SER A N 1
ATOM 1319 C CA . SER A 1 166 ? -12.647 36.818 2.867 1.00 88.75 166 SER A CA 1
ATOM 1320 C C . SER A 1 166 ? -12.456 36.851 1.344 1.00 88.75 166 SER A C 1
ATOM 1322 O O . SER A 1 166 ? -13.318 37.361 0.622 1.00 88.75 166 SER A O 1
ATOM 1324 N N . LEU A 1 167 ? -11.361 36.276 0.839 1.00 88.75 167 LEU A N 1
ATOM 1325 C CA . LEU A 1 167 ? -11.068 36.205 -0.595 1.00 88.75 167 LEU A CA 1
ATOM 1326 C C . LEU A 1 167 ? -12.012 35.242 -1.310 1.00 88.75 167 LEU A C 1
ATOM 1328 O O . LEU A 1 167 ? -12.516 35.562 -2.386 1.00 88.75 167 LEU A O 1
ATOM 1332 N N . VAL A 1 168 ? -12.297 34.101 -0.683 1.00 88.81 168 VAL A N 1
ATOM 1333 C CA . VAL A 1 168 ? -13.255 33.113 -1.191 1.00 88.81 168 VAL A CA 1
ATOM 1334 C C . VAL A 1 168 ? -14.645 33.730 -1.279 1.00 88.81 168 VAL A C 1
ATOM 1336 O O . VAL A 1 168 ? -15.264 33.696 -2.334 1.00 88.81 168 VAL A O 1
ATOM 1339 N N . SER A 1 169 ? -15.103 34.400 -0.223 1.00 85.62 169 SER A N 1
ATOM 1340 C CA . SER A 1 169 ? -16.401 35.082 -0.208 1.00 85.62 169 SER A CA 1
ATOM 1341 C C . SER A 1 169 ? -16.504 36.148 -1.303 1.00 85.62 169 SER A C 1
ATOM 1343 O O . SER A 1 169 ? -17.532 36.261 -1.965 1.00 85.62 169 SER A O 1
ATOM 1345 N N . SER A 1 170 ? -15.439 36.926 -1.527 1.00 86.19 170 SER A N 1
ATOM 1346 C CA . SER A 1 170 ? -15.380 37.933 -2.599 1.00 86.19 170 SER A CA 1
ATOM 1347 C C . SER A 1 170 ? -15.426 37.313 -4.002 1.00 86.19 170 SER A C 1
ATOM 1349 O O . SER A 1 170 ? -16.042 37.860 -4.920 1.00 86.19 170 SER A O 1
ATOM 1351 N N . PHE A 1 171 ? -14.786 36.157 -4.177 1.00 88.25 171 PHE A N 1
ATOM 1352 C CA . PHE A 1 171 ? -14.847 35.378 -5.407 1.00 88.25 171 PHE A CA 1
ATOM 1353 C C . PHE A 1 171 ? -16.250 34.804 -5.643 1.00 88.25 171 PHE A C 1
ATOM 1355 O O . PHE A 1 171 ? -16.838 35.057 -6.692 1.00 88.25 171 PHE A O 1
ATOM 1362 N N . LEU A 1 172 ? -16.826 34.114 -4.655 1.00 84.94 172 LEU A N 1
ATOM 1363 C CA . LEU A 1 172 ? -18.133 33.465 -4.780 1.00 84.94 172 LEU A CA 1
ATOM 1364 C C . LEU A 1 172 ? -19.260 34.471 -5.044 1.00 84.94 172 LEU A C 1
ATOM 1366 O O . LEU A 1 172 ? -20.112 34.210 -5.884 1.00 84.94 172 LEU A O 1
ATOM 1370 N N . LYS A 1 173 ? -19.221 35.661 -4.427 1.00 80.88 173 LYS A N 1
ATOM 1371 C CA . LYS A 1 173 ? -20.207 36.736 -4.668 1.00 80.88 173 LYS A CA 1
ATOM 1372 C C . LYS A 1 173 ? -20.268 37.218 -6.120 1.00 80.88 173 LYS A C 1
ATOM 1374 O O . LYS A 1 173 ? -21.288 37.755 -6.535 1.00 80.88 173 LYS A O 1
ATOM 1379 N N . ARG A 1 174 ? -19.176 37.078 -6.879 1.00 75.56 174 ARG A N 1
ATOM 1380 C CA . ARG A 1 174 ? -19.088 37.506 -8.287 1.00 75.56 174 ARG A CA 1
ATOM 1381 C C . ARG A 1 174 ? -19.344 36.365 -9.269 1.00 75.56 174 ARG A C 1
ATOM 1383 O O . ARG A 1 174 ? -19.362 36.596 -10.477 1.00 75.56 174 ARG A O 1
ATOM 1390 N N . ARG A 1 175 ? -19.515 35.139 -8.773 1.00 70.44 175 ARG A N 1
ATOM 1391 C CA . ARG A 1 175 ? -19.749 33.953 -9.591 1.00 70.44 175 ARG A CA 1
ATOM 1392 C C . ARG A 1 175 ? -21.236 33.644 -9.602 1.00 70.44 175 ARG A C 1
ATOM 1394 O O . ARG A 1 175 ? -21.858 33.476 -8.562 1.00 70.44 175 ARG A O 1
ATOM 1401 N N . SER A 1 176 ? -21.804 33.574 -10.797 1.00 57.62 176 SER A N 1
ATOM 1402 C CA . SER A 1 176 ? -23.165 33.098 -10.985 1.00 57.62 176 SER A CA 1
ATOM 1403 C C . SER A 1 176 ? -23.168 31.580 -11.160 1.00 57.62 176 SER A C 1
ATOM 1405 O O . SER A 1 176 ? -22.250 31.005 -11.750 1.00 57.62 176 SER A O 1
ATOM 1407 N N . ARG A 1 177 ? -24.243 30.946 -10.685 1.00 58.78 177 ARG A N 1
ATOM 1408 C CA . ARG A 1 177 ? -24.599 29.553 -10.980 1.00 58.78 177 ARG A CA 1
ATOM 1409 C C . ARG A 1 177 ? -23.642 28.490 -10.405 1.00 58.78 177 ARG A C 1
ATOM 1411 O O . ARG A 1 177 ? -23.297 27.514 -11.079 1.00 58.78 177 ARG A O 1
ATOM 1418 N 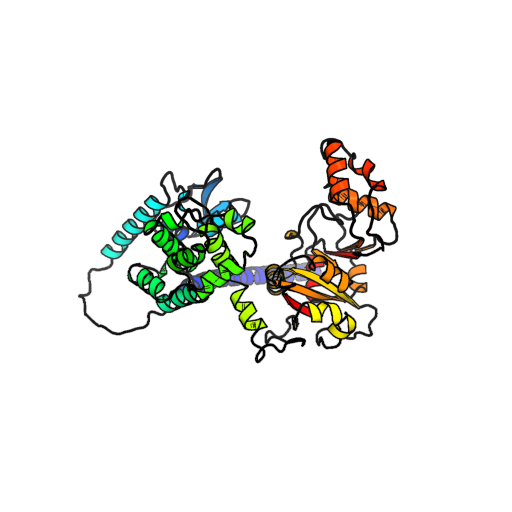N . LEU A 1 178 ? -23.205 28.698 -9.159 1.00 58.31 178 LEU A N 1
ATOM 1419 C CA . LEU A 1 178 ? -22.310 27.804 -8.405 1.00 58.31 178 LEU A CA 1
ATOM 1420 C C . LEU A 1 178 ? -22.902 26.396 -8.198 1.00 58.31 178 LEU A C 1
ATOM 1422 O O . LEU A 1 178 ? -22.158 25.430 -8.036 1.00 58.31 178 LEU A O 1
ATOM 1426 N N . GLU A 1 179 ? -24.228 26.261 -8.261 1.00 51.19 179 GLU A N 1
ATOM 1427 C CA . GLU A 1 179 ? -24.984 25.016 -8.090 1.00 51.19 179 GLU A CA 1
ATOM 1428 C C . GLU A 1 179 ? -24.663 23.950 -9.153 1.00 51.19 179 GLU A C 1
ATOM 1430 O O . GLU A 1 179 ? -24.922 22.765 -8.948 1.00 51.19 179 GLU A O 1
ATOM 1435 N N . PHE A 1 180 ? -24.040 24.342 -10.270 1.00 49.59 180 PHE A N 1
ATOM 1436 C CA . PHE A 1 180 ? -23.676 23.437 -11.369 1.00 49.59 180 PHE A CA 1
ATOM 1437 C C . PHE A 1 180 ? -22.184 23.101 -11.438 1.00 49.59 180 PHE A C 1
ATOM 1439 O O . PHE A 1 180 ? -21.743 22.481 -12.402 1.00 49.59 180 PHE A O 1
ATOM 1446 N N . MET A 1 181 ? -21.390 23.525 -10.458 1.00 54.84 181 MET A N 1
ATOM 1447 C CA . MET A 1 181 ? -19.952 23.267 -10.420 1.00 54.84 181 MET A CA 1
ATOM 1448 C C . MET A 1 181 ? -19.615 22.500 -9.154 1.00 54.84 181 MET A C 1
ATOM 1450 O O . MET A 1 181 ? -20.092 22.857 -8.086 1.00 54.84 181 MET A O 1
ATOM 1454 N N . THR A 1 182 ? -18.778 21.472 -9.222 1.00 64.88 182 THR A N 1
ATOM 1455 C CA . THR A 1 182 ? -18.255 20.817 -8.012 1.00 64.88 182 THR A CA 1
ATOM 1456 C C . THR A 1 182 ? -17.394 21.780 -7.190 1.00 64.88 182 THR A C 1
ATOM 1458 O O . THR A 1 182 ? -16.810 22.722 -7.725 1.00 64.88 182 THR A O 1
ATOM 1461 N N . ASN A 1 183 ? -17.260 21.536 -5.882 1.00 70.81 183 ASN A N 1
ATOM 1462 C CA . ASN A 1 183 ? -16.385 22.350 -5.027 1.00 70.81 183 ASN A CA 1
ATOM 1463 C C . ASN A 1 183 ? -14.926 22.369 -5.532 1.00 70.81 183 ASN A C 1
ATOM 1465 O O . ASN A 1 183 ? -14.250 23.392 -5.438 1.00 70.81 183 ASN A O 1
ATOM 1469 N N . GLU A 1 184 ? -14.455 21.264 -6.124 1.00 69.25 184 GLU A N 1
ATOM 1470 C CA . GLU A 1 184 ? -13.146 21.189 -6.782 1.00 69.25 184 GLU A CA 1
ATOM 1471 C C . GLU A 1 184 ? -13.057 22.124 -7.992 1.00 69.25 184 GLU A C 1
ATOM 1473 O O . GLU A 1 184 ? -12.118 22.910 -8.080 1.00 69.25 184 GLU A O 1
ATOM 1478 N N . GLU A 1 185 ? -14.039 22.095 -8.895 1.00 66.00 185 GLU A N 1
ATOM 1479 C CA . GLU A 1 185 ? -14.076 22.975 -10.072 1.00 66.00 185 GLU A CA 1
ATOM 1480 C C . GLU A 1 185 ? -14.124 24.455 -9.679 1.00 66.00 185 GLU A C 1
ATOM 1482 O O . GLU A 1 185 ? -13.382 25.260 -10.237 1.00 66.00 185 GLU A O 1
ATOM 1487 N N . ILE A 1 186 ? -14.923 24.810 -8.671 1.00 77.88 186 ILE A N 1
ATOM 1488 C CA . ILE A 1 186 ? -15.012 26.185 -8.157 1.00 77.88 186 ILE A CA 1
ATOM 1489 C C . ILE A 1 186 ? -13.657 26.651 -7.602 1.00 77.88 186 ILE A C 1
ATOM 1491 O O . ILE A 1 186 ? -13.256 27.796 -7.806 1.00 77.88 186 ILE A O 1
ATOM 1495 N N . MET A 1 187 ? -12.919 25.764 -6.934 1.00 82.19 187 MET A N 1
ATOM 1496 C CA . MET A 1 187 ? -11.575 26.046 -6.425 1.00 82.19 187 MET A CA 1
ATOM 1497 C C . MET A 1 187 ? -10.535 26.198 -7.532 1.00 82.19 187 MET A C 1
ATOM 1499 O O . MET A 1 187 ? -9.682 27.077 -7.440 1.00 82.19 187 MET A O 1
ATOM 1503 N N . PHE A 1 188 ? -10.609 25.415 -8.606 1.00 74.75 188 PHE A N 1
ATOM 1504 C CA . PHE A 1 188 ? -9.735 25.629 -9.761 1.00 74.75 188 PHE A CA 1
ATOM 1505 C C . PHE A 1 188 ? -10.028 26.954 -10.470 1.00 74.75 188 PHE A C 1
ATOM 1507 O O . PHE A 1 188 ? -9.084 27.669 -10.804 1.00 74.75 188 PHE A O 1
ATOM 1514 N N . ASP A 1 189 ? -11.302 27.317 -10.626 1.00 76.75 189 ASP A N 1
ATOM 1515 C CA . ASP A 1 189 ? -11.709 28.619 -11.163 1.00 76.75 189 ASP A CA 1
ATOM 1516 C C . ASP A 1 189 ? -11.204 29.777 -10.290 1.00 76.75 189 ASP A C 1
ATOM 1518 O O . ASP A 1 189 ? -10.762 30.801 -10.813 1.00 76.75 189 ASP A O 1
ATOM 1522 N N . PHE A 1 190 ? -11.231 29.609 -8.963 1.00 85.56 190 PHE A N 1
ATOM 1523 C CA . PHE A 1 190 ? -10.646 30.566 -8.024 1.00 85.56 190 PHE A CA 1
ATOM 1524 C C . PHE A 1 190 ? -9.150 30.744 -8.281 1.00 85.56 190 PHE A C 1
ATOM 1526 O O . PHE A 1 190 ? -8.686 31.869 -8.448 1.00 85.56 190 PHE A O 1
ATOM 1533 N N . LEU A 1 191 ? -8.391 29.649 -8.373 1.00 80.94 191 LEU A N 1
ATOM 1534 C CA . LEU A 1 191 ? -6.951 29.707 -8.633 1.00 80.94 191 LEU A CA 1
ATOM 1535 C C . LEU A 1 191 ? -6.619 30.319 -9.996 1.00 80.94 191 LEU A C 1
ATOM 1537 O O . LEU A 1 191 ? -5.661 31.080 -10.105 1.00 80.94 191 LEU A O 1
ATOM 1541 N N . GLU A 1 192 ? -7.394 30.006 -11.032 1.00 74.75 192 GLU A N 1
ATOM 1542 C CA . GLU A 1 192 ? -7.197 30.585 -12.359 1.00 74.75 192 GLU A CA 1
ATOM 1543 C C . GLU A 1 192 ? -7.472 32.094 -12.366 1.00 74.75 192 GLU A C 1
ATOM 1545 O O . GLU A 1 192 ? -6.746 32.850 -13.007 1.00 74.75 192 GLU A O 1
ATOM 1550 N N . GLU A 1 193 ? -8.471 32.553 -11.613 1.00 78.94 193 GLU A N 1
ATOM 1551 C CA . GLU A 1 193 ? -8.723 33.980 -11.442 1.00 78.94 193 GLU A CA 1
ATOM 1552 C C . GLU A 1 193 ? -7.564 34.677 -10.713 1.00 78.94 193 GLU A C 1
ATOM 1554 O O . GLU A 1 193 ? -7.122 35.741 -11.146 1.00 78.94 193 GLU A O 1
ATOM 1559 N N . ARG A 1 194 ? -7.014 34.062 -9.654 1.00 79.81 194 ARG A N 1
ATOM 1560 C CA . ARG A 1 194 ? -5.823 34.593 -8.963 1.00 79.81 194 ARG A CA 1
ATOM 1561 C C . ARG A 1 194 ? -4.608 34.668 -9.893 1.00 79.81 194 ARG A C 1
ATOM 1563 O O . ARG A 1 194 ? -3.906 35.673 -9.873 1.00 79.81 194 ARG A O 1
ATOM 1570 N N . GLU A 1 195 ? -4.405 33.657 -10.738 1.00 72.38 195 GLU A N 1
ATOM 1571 C CA . GLU A 1 195 ? -3.343 33.624 -11.758 1.00 72.38 195 GLU A CA 1
ATOM 1572 C C . GLU A 1 195 ? -3.486 34.751 -12.791 1.00 72.38 195 GLU A C 1
ATOM 1574 O O . GLU A 1 195 ? -2.490 35.337 -13.205 1.00 72.38 195 GLU A O 1
ATOM 1579 N N . GLN A 1 196 ? -4.714 35.075 -13.207 1.00 72.12 196 GLN A N 1
ATOM 1580 C CA . GLN A 1 196 ? -4.968 36.169 -14.152 1.00 72.12 196 GLN A CA 1
ATOM 1581 C C . GLN A 1 196 ? -4.756 37.552 -13.528 1.00 72.12 196 GLN A C 1
ATOM 1583 O O . GLN A 1 196 ? -4.373 38.484 -14.233 1.00 72.12 196 GLN A O 1
ATOM 1588 N N . MET A 1 197 ? -5.017 37.695 -12.226 1.00 74.88 197 MET A N 1
ATOM 1589 C CA . MET A 1 197 ? -4.855 38.963 -11.509 1.00 74.88 197 MET A CA 1
ATOM 1590 C C . MET A 1 197 ? -3.388 39.331 -11.278 1.00 74.88 197 MET A C 1
ATOM 1592 O O . MET A 1 197 ? -3.056 40.514 -11.303 1.00 74.88 197 MET A O 1
ATOM 1596 N N . ASP A 1 198 ? -2.519 38.346 -11.051 1.00 68.25 198 ASP A N 1
ATOM 1597 C CA . ASP A 1 198 ? -1.091 38.569 -10.825 1.00 68.25 198 ASP A CA 1
ATOM 1598 C C . ASP A 1 198 ? -0.268 37.399 -11.412 1.00 68.25 198 ASP A C 1
ATOM 1600 O O . ASP A 1 198 ? -0.093 36.352 -10.781 1.00 68.25 198 ASP A O 1
ATOM 1604 N N . PRO A 1 199 ? 0.243 37.549 -12.649 1.00 62.66 199 PRO A N 1
ATOM 1605 C CA . PRO A 1 199 ? 1.020 36.509 -13.322 1.00 62.66 199 PRO A CA 1
ATOM 1606 C C . PRO A 1 199 ? 2.402 36.264 -12.700 1.00 62.66 199 PRO A C 1
ATOM 1608 O O . PRO A 1 199 ? 2.987 35.201 -12.922 1.00 62.66 199 PRO A O 1
ATOM 1611 N N . ILE A 1 200 ? 2.939 37.214 -11.915 1.00 56.75 200 ILE A N 1
ATOM 1612 C CA . ILE A 1 200 ? 4.255 37.086 -11.254 1.00 56.75 200 ILE A CA 1
ATOM 1613 C C . ILE A 1 200 ? 4.226 35.917 -10.265 1.00 56.75 200 ILE A C 1
ATOM 1615 O O . ILE A 1 200 ? 5.228 35.228 -10.063 1.00 56.75 200 ILE A O 1
ATOM 1619 N N . ILE A 1 201 ? 3.043 35.599 -9.735 1.00 54.53 201 ILE A N 1
ATOM 1620 C CA . ILE A 1 201 ? 2.855 34.480 -8.819 1.00 54.53 201 ILE A CA 1
ATOM 1621 C C . ILE A 1 201 ? 2.980 33.093 -9.502 1.00 54.53 201 ILE A C 1
ATOM 1623 O O . ILE A 1 201 ? 2.934 32.065 -8.820 1.00 54.53 201 ILE A O 1
ATOM 1627 N N . PHE A 1 202 ? 3.193 33.039 -10.828 1.00 50.62 202 PHE A N 1
ATOM 1628 C CA . PHE A 1 202 ? 3.389 31.813 -11.617 1.00 50.62 202 PHE A CA 1
ATOM 1629 C C . PHE A 1 202 ? 4.865 31.397 -11.794 1.00 50.62 202 PHE A C 1
ATOM 1631 O O . PHE A 1 202 ? 5.131 30.236 -12.102 1.00 50.62 202 PHE A O 1
ATOM 1638 N N . ILE A 1 203 ? 5.825 32.306 -11.575 1.00 48.72 203 ILE A N 1
ATOM 1639 C CA . ILE A 1 203 ? 7.265 32.096 -11.861 1.00 48.72 203 ILE A CA 1
ATOM 1640 C C . ILE A 1 203 ? 8.078 31.868 -10.571 1.00 48.72 203 ILE A C 1
ATOM 1642 O O . ILE A 1 203 ? 9.297 31.791 -10.602 1.00 48.72 203 ILE A O 1
ATOM 1646 N N . GLY A 1 204 ? 7.424 31.738 -9.413 1.00 48.41 204 GLY A N 1
ATOM 1647 C CA . GLY A 1 204 ? 8.099 31.570 -8.124 1.00 48.41 204 GLY A CA 1
ATOM 1648 C C . GLY A 1 204 ? 8.846 30.239 -8.005 1.00 48.41 204 GLY A C 1
ATOM 1649 O O . GLY A 1 204 ? 8.321 29.289 -7.432 1.00 48.41 204 GLY A O 1
ATOM 1650 N N . ILE A 1 205 ? 10.058 30.178 -8.546 1.00 53.66 205 ILE A N 1
ATOM 1651 C CA . ILE A 1 205 ? 11.163 29.403 -7.995 1.00 53.66 205 ILE A CA 1
ATOM 1652 C C . ILE A 1 205 ? 11.887 30.373 -7.057 1.00 53.66 205 ILE A C 1
ATOM 1654 O O . ILE A 1 205 ? 12.248 31.479 -7.469 1.00 53.66 205 ILE A O 1
ATOM 1658 N N . GLU A 1 206 ? 12.059 30.000 -5.791 1.00 46.38 206 GLU A N 1
ATOM 1659 C CA . GLU A 1 206 ? 12.912 30.755 -4.870 1.00 46.38 206 GLU A CA 1
ATOM 1660 C C . GLU A 1 206 ? 14.295 30.976 -5.523 1.00 46.38 206 GLU A C 1
ATOM 1662 O O . GLU A 1 206 ? 14.949 30.007 -5.901 1.00 46.38 206 GLU A O 1
ATOM 1667 N N . GLY A 1 207 ? 14.702 32.241 -5.724 1.00 47.34 207 GLY A N 1
ATOM 1668 C CA . GLY A 1 207 ? 15.945 32.602 -6.430 1.00 47.34 207 GLY A CA 1
ATOM 1669 C C . GLY A 1 207 ? 15.806 32.978 -7.917 1.00 47.34 207 GLY A C 1
ATOM 1670 O O . GLY A 1 207 ? 16.822 33.188 -8.578 1.00 47.34 207 GLY A O 1
ATOM 1671 N N . SER A 1 208 ? 14.585 33.088 -8.451 1.00 51.97 208 SER A N 1
ATOM 1672 C CA . SER A 1 208 ? 14.325 33.608 -9.811 1.00 51.97 208 SER A CA 1
ATOM 1673 C C . SER A 1 208 ? 14.369 35.134 -9.879 1.00 51.97 208 SER A C 1
ATOM 1675 O O . SER A 1 208 ? 14.102 35.813 -8.886 1.00 51.97 208 SER A O 1
ATOM 1677 N N . GLU A 1 209 ? 14.601 35.685 -11.075 1.00 44.81 209 GLU A N 1
ATOM 1678 C CA . GLU A 1 209 ? 14.453 37.122 -11.338 1.00 44.81 209 GLU A CA 1
ATOM 1679 C C . GLU A 1 209 ? 13.060 37.613 -10.887 1.00 44.81 209 GLU A C 1
ATOM 1681 O O . GLU A 1 209 ? 12.032 37.159 -11.389 1.00 44.81 209 GLU A O 1
ATOM 1686 N N . GLY A 1 210 ? 13.025 38.514 -9.897 1.00 53.53 210 GLY A N 1
ATOM 1687 C CA . GLY A 1 210 ? 11.794 39.108 -9.357 1.00 53.53 210 GLY A CA 1
ATOM 1688 C C . GLY A 1 210 ? 11.226 38.484 -8.070 1.00 53.53 210 GLY A C 1
ATOM 1689 O O . GLY A 1 210 ? 10.285 39.050 -7.514 1.00 53.53 210 GLY A O 1
ATOM 1690 N N . VAL A 1 211 ? 11.787 37.381 -7.546 1.00 55.47 211 VAL A N 1
ATOM 1691 C CA . VAL A 1 211 ? 11.363 36.770 -6.265 1.00 55.47 211 VAL A CA 1
ATOM 1692 C C . VAL A 1 211 ? 12.563 36.607 -5.327 1.00 55.47 211 VAL A C 1
ATOM 1694 O O . VAL A 1 211 ? 13.340 35.662 -5.446 1.00 55.47 211 VAL A O 1
ATOM 1697 N N . GLU A 1 212 ? 12.712 37.534 -4.376 1.00 59.28 212 GLU A N 1
ATOM 1698 C CA . GLU A 1 212 ? 13.723 37.430 -3.310 1.00 59.28 212 GLU A CA 1
ATOM 1699 C C . GLU A 1 212 ? 13.501 36.166 -2.454 1.00 59.28 212 GLU A C 1
ATOM 1701 O O . GLU A 1 212 ? 12.363 35.740 -2.232 1.00 59.28 212 GLU A O 1
ATOM 1706 N N . SER A 1 213 ? 14.595 35.574 -1.960 1.00 57.94 213 SER A N 1
ATOM 1707 C CA . SER A 1 213 ? 14.541 34.419 -1.050 1.00 57.94 213 SER A CA 1
ATOM 1708 C C . SER A 1 213 ? 13.689 34.734 0.186 1.00 57.94 213 SER A C 1
ATOM 1710 O O . SER A 1 213 ? 13.758 35.832 0.737 1.00 57.94 213 SER A O 1
ATOM 1712 N N . GLY A 1 214 ? 12.831 33.787 0.579 1.00 62.88 214 GLY A N 1
ATOM 1713 C CA . GLY A 1 214 ? 11.865 33.953 1.671 1.00 62.88 214 GLY A CA 1
ATOM 1714 C C . GLY A 1 214 ? 10.538 34.658 1.333 1.00 62.88 214 GLY A C 1
ATOM 1715 O O . GLY A 1 214 ? 9.670 34.718 2.204 1.00 62.88 214 GLY A O 1
ATOM 1716 N N . LYS A 1 215 ? 10.323 35.149 0.097 1.00 73.62 215 LYS A N 1
ATOM 1717 C CA . LYS A 1 215 ? 9.035 35.758 -0.330 1.00 73.62 215 LYS A CA 1
ATOM 1718 C C . LYS A 1 215 ? 7.978 34.754 -0.810 1.00 73.62 215 LYS A C 1
ATOM 1720 O O . LYS A 1 215 ? 6.850 35.129 -1.126 1.00 73.62 215 LYS A O 1
ATOM 1725 N N . ASP A 1 216 ? 8.302 33.470 -0.853 1.00 72.25 216 ASP A N 1
ATOM 1726 C CA . ASP A 1 216 ? 7.405 32.390 -1.273 1.00 72.25 216 ASP A CA 1
ATOM 1727 C C . ASP A 1 216 ? 6.129 32.288 -0.418 1.00 72.25 216 ASP A C 1
ATOM 1729 O O . ASP A 1 216 ? 5.029 32.158 -0.957 1.00 72.25 216 ASP A O 1
ATOM 1733 N N . LYS A 1 217 ? 6.246 32.427 0.907 1.00 78.56 217 LYS A N 1
ATOM 1734 C CA . LYS A 1 217 ? 5.105 32.446 1.839 1.00 78.56 217 LYS A CA 1
ATOM 1735 C C . LYS A 1 217 ? 4.160 33.610 1.554 1.00 78.56 217 LYS A C 1
ATOM 1737 O O . LYS A 1 217 ? 2.950 33.410 1.507 1.00 78.56 217 LYS A O 1
ATOM 1742 N N . GLU A 1 218 ? 4.700 34.803 1.315 1.00 79.81 218 GLU A N 1
ATOM 1743 C CA . GLU A 1 218 ? 3.901 35.984 0.970 1.00 79.81 218 GLU A CA 1
ATOM 1744 C C . GLU A 1 218 ? 3.153 35.780 -0.352 1.00 79.81 218 GLU A C 1
ATOM 1746 O O . GLU A 1 218 ? 1.978 36.125 -0.469 1.00 79.81 218 GLU A O 1
ATOM 1751 N N . LEU A 1 219 ? 3.804 35.160 -1.340 1.00 78.38 219 LEU A N 1
ATOM 1752 C CA . LEU A 1 219 ? 3.188 34.828 -2.623 1.00 78.38 219 LEU A CA 1
ATOM 1753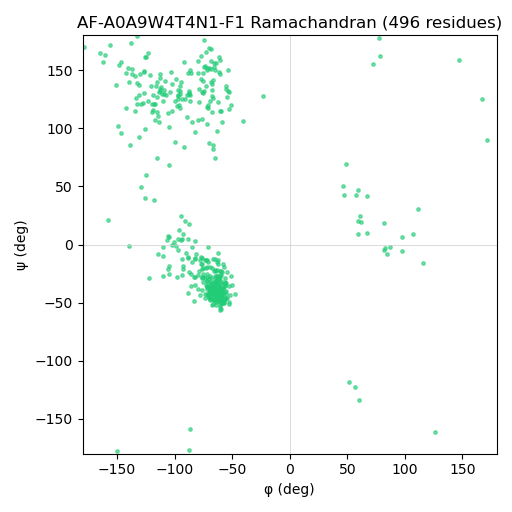 C C . LEU A 1 219 ? 2.061 33.796 -2.467 1.00 78.38 219 LEU A C 1
ATOM 1755 O O . LEU A 1 219 ? 1.009 33.936 -3.085 1.00 78.38 219 LEU A O 1
ATOM 1759 N N . LEU A 1 220 ? 2.219 32.795 -1.604 1.00 83.06 220 LEU 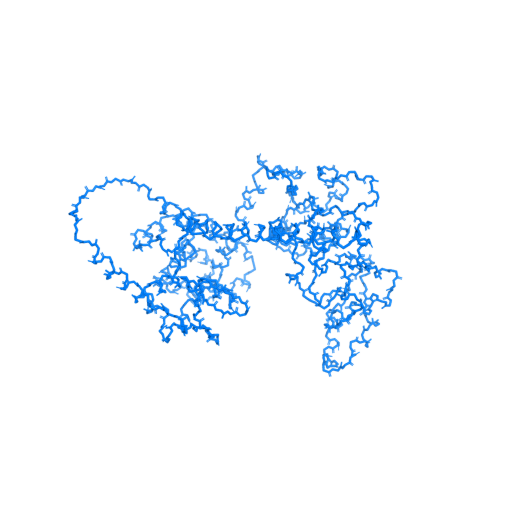A N 1
ATOM 1760 C CA . LEU A 1 220 ? 1.175 31.810 -1.293 1.00 83.06 220 LEU A CA 1
ATOM 1761 C C . LEU A 1 220 ? -0.020 32.426 -0.552 1.00 83.06 220 LEU A C 1
ATOM 1763 O O . LEU A 1 220 ? -1.172 32.089 -0.831 1.00 83.06 220 LEU A O 1
ATOM 1767 N N . VAL A 1 221 ? 0.241 33.379 0.344 1.00 86.81 221 VAL A N 1
ATOM 1768 C CA . VAL A 1 221 ? -0.804 34.193 0.978 1.00 86.81 221 VAL A CA 1
ATOM 1769 C C . VAL A 1 221 ? -1.526 35.042 -0.074 1.00 86.81 221 VAL A C 1
ATOM 1771 O O . VAL A 1 221 ? -2.756 35.107 -0.071 1.00 86.81 221 VAL A O 1
ATOM 1774 N N . LYS A 1 222 ? -0.805 35.599 -1.059 1.00 82.06 222 LYS A N 1
ATOM 1775 C CA . LYS A 1 222 ? -1.412 36.266 -2.226 1.00 82.06 222 LYS A CA 1
ATOM 1776 C C . LYS A 1 222 ? -2.219 35.308 -3.114 1.00 82.06 222 LYS A C 1
ATOM 1778 O O . LYS A 1 222 ? -3.239 35.731 -3.652 1.00 82.06 222 LYS A O 1
ATOM 1783 N N . TRP A 1 223 ? -1.866 34.026 -3.230 1.00 79.69 223 TRP A N 1
ATOM 1784 C CA . TRP A 1 223 ? -2.722 33.007 -3.875 1.00 79.69 223 TRP A CA 1
ATOM 1785 C C . TRP A 1 223 ? -4.017 32.727 -3.100 1.00 79.69 223 TRP A C 1
ATOM 1787 O O . TRP A 1 223 ? -4.941 32.120 -3.639 1.00 79.69 223 TRP A O 1
ATOM 1797 N N . GLY A 1 224 ? -4.109 33.208 -1.863 1.00 86.88 224 GLY A N 1
ATOM 1798 C CA . GLY A 1 224 ? -5.299 33.147 -1.033 1.00 86.88 224 GLY A CA 1
ATOM 1799 C C . GLY A 1 224 ? -5.216 32.148 0.109 1.00 86.88 224 GLY A C 1
ATOM 1800 O O . GLY A 1 224 ? -6.235 31.943 0.760 1.00 86.88 224 GLY A O 1
ATOM 1801 N N . LEU A 1 225 ? -4.052 31.548 0.384 1.00 88.25 225 LEU A N 1
ATOM 1802 C CA . LEU A 1 225 ? -3.854 30.772 1.610 1.00 88.25 225 LEU A CA 1
ATOM 1803 C C . LEU A 1 225 ? -3.811 31.684 2.845 1.00 88.25 225 LEU A C 1
ATOM 1805 O O . LEU A 1 225 ? -3.408 32.846 2.774 1.00 88.25 225 LEU A O 1
ATOM 1809 N N . THR A 1 226 ? -4.204 31.163 4.005 1.00 87.06 226 THR A N 1
ATOM 1810 C CA . THR A 1 226 ? -3.898 31.795 5.293 1.00 87.06 226 THR A CA 1
ATOM 1811 C C . THR A 1 226 ? -2.389 31.767 5.535 1.00 87.06 226 THR A C 1
ATOM 1813 O O . THR A 1 226 ? -1.686 30.908 4.999 1.00 87.06 226 THR A O 1
ATOM 1816 N N . GLU A 1 227 ? -1.870 32.683 6.356 1.00 83.62 227 GLU A N 1
ATOM 1817 C CA . GLU A 1 227 ? -0.442 32.688 6.715 1.00 83.62 227 GLU A CA 1
ATOM 1818 C C . GLU A 1 227 ? 0.007 31.351 7.310 1.00 83.62 227 GLU A C 1
ATOM 1820 O O . GLU A 1 227 ? 1.078 30.847 6.980 1.00 83.62 227 GLU A O 1
ATOM 1825 N N . GLU A 1 228 ? -0.835 30.755 8.154 1.00 80.00 228 GLU A N 1
ATOM 1826 C CA . GLU A 1 228 ? -0.599 29.439 8.740 1.00 80.00 228 GLU A CA 1
ATOM 1827 C C . GLU A 1 228 ? -0.504 28.349 7.667 1.00 80.00 228 GLU A C 1
ATOM 1829 O O . GLU A 1 228 ? 0.459 27.589 7.645 1.00 80.00 228 GLU A O 1
ATOM 1834 N N . SER A 1 229 ? -1.443 28.313 6.722 1.00 80.81 229 SER A N 1
ATOM 1835 C CA . SER A 1 229 ? -1.464 27.302 5.659 1.00 80.81 229 SER A CA 1
ATOM 1836 C C . SER A 1 229 ? -0.309 27.471 4.676 1.00 80.81 229 SER A C 1
ATOM 1838 O O . SER A 1 229 ? 0.299 26.487 4.264 1.00 80.81 229 SER A O 1
ATOM 1840 N N . ALA A 1 230 ? 0.049 28.713 4.339 1.00 83.62 230 ALA A N 1
ATOM 1841 C CA . ALA A 1 230 ? 1.226 29.015 3.530 1.00 83.62 230 ALA A CA 1
ATOM 1842 C C . ALA A 1 230 ? 2.523 28.580 4.235 1.00 83.62 230 ALA A C 1
ATOM 1844 O O . ALA A 1 230 ? 3.415 28.001 3.610 1.00 83.62 230 ALA A O 1
ATOM 1845 N N . ARG A 1 231 ? 2.615 28.805 5.552 1.00 78.69 231 ARG A N 1
ATOM 1846 C CA . ARG A 1 231 ? 3.738 28.351 6.377 1.00 78.69 231 ARG A CA 1
ATOM 1847 C C . ARG A 1 231 ? 3.809 26.823 6.414 1.00 78.69 231 ARG A C 1
ATOM 1849 O O . ARG A 1 231 ? 4.878 26.266 6.177 1.00 78.69 231 ARG A O 1
ATOM 1856 N N . ASN A 1 232 ? 2.680 26.154 6.631 1.00 73.88 232 ASN A N 1
ATOM 1857 C CA . ASN A 1 232 ? 2.587 24.696 6.678 1.00 73.88 232 ASN A CA 1
ATOM 1858 C C . ASN A 1 232 ? 2.947 24.064 5.332 1.00 73.88 232 ASN A C 1
ATOM 1860 O O . ASN A 1 232 ? 3.752 23.138 5.296 1.00 73.88 232 ASN A O 1
ATOM 1864 N N . LEU A 1 233 ? 2.449 24.609 4.217 1.00 76.94 233 LEU A N 1
ATOM 1865 C CA . LEU A 1 233 ? 2.846 24.191 2.872 1.00 76.94 233 LEU A CA 1
ATOM 1866 C C . LEU A 1 233 ? 4.369 24.223 2.706 1.00 76.94 233 LEU A C 1
ATOM 1868 O O . LEU A 1 233 ? 4.966 23.236 2.272 1.00 76.94 233 LEU A O 1
ATOM 1872 N N . ARG A 1 234 ? 4.992 25.354 3.057 1.00 71.38 234 ARG A N 1
ATOM 1873 C CA . ARG A 1 234 ? 6.443 25.516 2.947 1.00 71.38 234 ARG A CA 1
ATOM 1874 C C . ARG A 1 234 ? 7.190 24.524 3.836 1.00 71.38 234 ARG A C 1
ATOM 1876 O O . ARG A 1 234 ? 8.187 23.952 3.407 1.00 71.38 234 ARG A O 1
ATOM 1883 N N . HIS A 1 235 ? 6.696 24.281 5.048 1.00 65.44 235 HIS A N 1
ATOM 1884 C CA . HIS A 1 235 ? 7.290 23.308 5.965 1.00 65.44 235 HIS A CA 1
ATOM 1885 C C . HIS A 1 235 ? 7.119 21.853 5.520 1.00 65.44 235 HIS A C 1
ATOM 1887 O O . HIS A 1 235 ? 7.964 21.031 5.861 1.00 65.44 235 HIS A O 1
ATOM 1893 N N . ILE A 1 236 ? 6.085 21.508 4.746 1.00 62.12 236 ILE A N 1
ATOM 1894 C CA . ILE A 1 236 ? 5.930 20.148 4.199 1.00 62.12 236 ILE A CA 1
ATOM 1895 C C . ILE A 1 236 ? 7.041 19.831 3.192 1.00 62.12 236 ILE A C 1
ATOM 1897 O O . ILE A 1 236 ? 7.495 18.691 3.096 1.00 62.12 236 ILE A O 1
ATOM 1901 N N . VAL A 1 237 ? 7.513 20.831 2.450 1.00 57.44 237 VAL A N 1
ATOM 1902 C CA . VAL A 1 237 ? 8.594 20.679 1.474 1.00 57.44 237 VAL A CA 1
ATOM 1903 C C . VAL A 1 237 ? 9.870 21.286 2.064 1.00 57.44 237 VAL A C 1
ATOM 1905 O O . VAL A 1 237 ? 10.350 22.325 1.621 1.00 57.44 237 VAL A O 1
ATOM 1908 N N . ARG A 1 238 ? 10.409 20.630 3.107 1.00 53.47 238 ARG A N 1
ATOM 1909 C CA . ARG A 1 238 ? 11.586 21.101 3.874 1.00 53.47 238 ARG A CA 1
ATOM 1910 C C . ARG A 1 238 ? 12.859 21.272 3.037 1.00 53.47 238 ARG A C 1
ATOM 1912 O O . ARG A 1 238 ? 13.757 21.993 3.443 1.00 53.47 238 ARG A O 1
ATOM 1919 N N . ASN A 1 239 ? 12.963 20.586 1.900 1.00 60.88 239 ASN A N 1
ATOM 1920 C CA . ASN A 1 239 ? 14.151 20.631 1.057 1.00 60.88 239 ASN A CA 1
ATOM 1921 C C . ASN A 1 239 ? 14.044 21.771 0.035 1.00 60.88 239 ASN A C 1
ATOM 1923 O O . ASN A 1 239 ? 13.290 21.668 -0.934 1.00 60.88 239 ASN A O 1
ATOM 1927 N N . ASP A 1 240 ? 14.858 22.807 0.219 1.00 63.00 240 ASP A N 1
ATOM 1928 C CA . ASP A 1 240 ? 14.895 23.999 -0.637 1.00 63.00 240 ASP A CA 1
ATOM 1929 C C . ASP A 1 240 ? 15.300 23.685 -2.081 1.00 63.00 240 ASP A C 1
ATOM 1931 O O . ASP A 1 240 ? 14.832 24.326 -3.020 1.00 63.00 240 ASP A O 1
ATOM 1935 N N . THR A 1 241 ? 16.108 22.641 -2.292 1.00 60.38 241 THR A N 1
ATOM 1936 C CA . THR A 1 241 ? 16.460 22.154 -3.636 1.00 60.38 241 THR A CA 1
ATOM 1937 C C . THR A 1 241 ? 15.254 21.530 -4.333 1.00 60.38 241 THR A C 1
ATOM 1939 O O . THR A 1 241 ? 15.084 21.693 -5.534 1.00 60.38 241 THR A O 1
ATOM 1942 N N . ILE A 1 242 ? 14.390 20.827 -3.599 1.00 58.38 242 ILE A N 1
ATOM 1943 C CA . ILE A 1 242 ? 13.147 20.280 -4.157 1.00 58.38 242 ILE A CA 1
ATOM 1944 C C . ILE A 1 242 ? 12.140 21.408 -4.372 1.00 58.38 242 ILE A C 1
ATOM 1946 O O . ILE A 1 242 ? 11.544 21.487 -5.442 1.00 58.38 242 ILE A O 1
ATOM 1950 N N . TRP A 1 243 ? 11.975 22.292 -3.386 1.00 67.31 243 TRP A N 1
ATOM 1951 C CA . TRP A 1 243 ? 11.065 23.435 -3.447 1.00 67.31 243 TRP A CA 1
ATOM 1952 C C . TRP A 1 243 ? 11.337 24.318 -4.670 1.00 67.31 243 TRP A C 1
ATOM 1954 O O . TRP A 1 243 ? 10.410 24.617 -5.419 1.00 67.31 243 TRP A O 1
ATOM 1964 N N . SER A 1 244 ? 12.610 24.633 -4.926 1.00 66.25 244 SER A N 1
ATOM 1965 C CA . SER A 1 244 ? 13.066 25.443 -6.065 1.00 66.25 244 SER A CA 1
ATOM 1966 C C . SER A 1 244 ? 13.003 24.735 -7.427 1.00 66.25 244 SER A C 1
ATOM 1968 O O . SER A 1 244 ? 13.081 25.389 -8.460 1.00 66.25 244 SER A O 1
ATOM 1970 N N . GLN A 1 245 ? 12.811 23.414 -7.487 1.00 62.59 245 GLN A N 1
ATOM 1971 C CA . GLN A 1 245 ? 12.656 22.705 -8.768 1.00 62.59 245 GLN A CA 1
ATOM 1972 C C . GLN A 1 245 ? 11.265 22.861 -9.392 1.00 62.59 245 GLN A C 1
ATOM 1974 O O . GLN A 1 245 ? 11.064 22.470 -10.543 1.00 62.59 245 GLN A O 1
ATOM 1979 N N . GLN A 1 246 ? 10.284 23.361 -8.641 1.00 64.94 246 GLN A N 1
ATOM 1980 C CA . GLN A 1 246 ? 8.896 23.453 -9.081 1.00 64.94 246 GLN A CA 1
ATOM 1981 C C . GLN A 1 246 ? 8.321 24.827 -8.745 1.00 64.94 246 GLN A C 1
ATOM 1983 O O . GLN A 1 246 ? 8.616 25.404 -7.705 1.00 64.94 246 GLN A O 1
ATOM 1988 N N . VAL A 1 247 ? 7.445 25.333 -9.610 1.00 69.44 247 VAL A N 1
ATOM 1989 C CA . VAL A 1 247 ? 6.759 26.612 -9.379 1.00 69.44 247 VAL A CA 1
ATOM 1990 C C . VAL A 1 247 ? 5.764 26.511 -8.218 1.00 69.44 247 VAL A C 1
ATOM 1992 O O . VAL A 1 247 ? 5.147 25.465 -8.018 1.00 69.44 247 VAL A O 1
ATOM 1995 N N . LEU A 1 248 ? 5.510 27.610 -7.500 1.00 70.94 248 LEU A N 1
ATOM 1996 C CA . LEU A 1 248 ? 4.552 27.644 -6.376 1.00 70.94 248 LEU A CA 1
ATOM 1997 C C . LEU A 1 248 ? 3.171 27.059 -6.703 1.00 70.94 248 LEU A C 1
ATOM 1999 O O . LEU A 1 248 ? 2.570 26.390 -5.862 1.00 70.94 248 LEU A O 1
ATOM 2003 N N . LYS A 1 249 ? 2.683 27.228 -7.940 1.00 72.94 249 LYS A N 1
ATOM 2004 C CA . LYS A 1 249 ? 1.424 26.616 -8.386 1.00 72.94 249 LYS A CA 1
ATOM 2005 C C . LYS A 1 249 ? 1.446 25.088 -8.281 1.00 72.94 249 LYS A C 1
ATOM 2007 O O . LYS A 1 249 ? 0.443 24.498 -7.894 1.00 72.94 249 LYS A O 1
ATOM 2012 N N . HIS A 1 250 ? 2.570 24.438 -8.590 1.00 70.75 250 HIS A N 1
ATOM 2013 C CA . HIS A 1 250 ? 2.721 22.991 -8.412 1.00 70.75 250 HIS A CA 1
ATOM 2014 C C . HIS A 1 250 ? 2.507 22.604 -6.947 1.00 70.75 250 HIS A C 1
ATOM 2016 O O . HIS A 1 250 ? 1.737 21.689 -6.654 1.00 70.75 250 HIS A O 1
ATOM 2022 N N . TRP A 1 251 ? 3.145 23.329 -6.027 1.00 72.94 251 TRP A N 1
ATOM 2023 C CA . TRP A 1 251 ? 3.041 23.073 -4.593 1.00 72.94 251 TRP A CA 1
ATOM 2024 C C . TRP A 1 251 ? 1.634 23.325 -4.061 1.00 72.94 251 TRP A C 1
ATOM 2026 O O . TRP A 1 251 ? 1.109 22.487 -3.333 1.00 72.94 251 TRP A O 1
ATOM 2036 N N . LEU A 1 252 ? 0.985 24.406 -4.491 1.00 76.12 252 LEU A N 1
ATOM 2037 C CA . LEU A 1 252 ? -0.392 24.725 -4.120 1.00 76.12 252 LEU A CA 1
ATOM 2038 C C . LEU A 1 252 ? -1.385 23.666 -4.614 1.00 76.12 252 LEU A C 1
ATOM 2040 O O . LEU A 1 252 ? -2.274 23.245 -3.877 1.00 76.12 252 LEU A O 1
ATOM 2044 N N . LEU A 1 253 ? -1.209 23.183 -5.845 1.00 71.00 253 LEU A N 1
ATOM 2045 C CA . LEU A 1 253 ? -2.000 22.072 -6.361 1.00 71.00 253 LEU A CA 1
ATOM 2046 C C . LEU A 1 253 ? -1.740 20.808 -5.545 1.00 71.00 253 LEU A C 1
ATOM 2048 O O . LEU A 1 253 ? -2.684 20.169 -5.094 1.00 71.00 253 LEU A O 1
ATOM 2052 N N . LYS A 1 254 ? -0.480 20.458 -5.294 1.00 67.62 254 LYS A N 1
ATOM 2053 C CA . LYS A 1 254 ? -0.129 19.298 -4.471 1.00 67.62 254 LYS A CA 1
ATOM 2054 C C . LYS A 1 254 ? -0.733 19.394 -3.065 1.00 67.62 254 LYS A C 1
ATOM 2056 O O . LYS A 1 254 ? -1.223 18.395 -2.556 1.00 67.62 254 LYS A O 1
ATOM 2061 N N . TRP A 1 255 ? -0.764 20.584 -2.473 1.00 74.12 255 TRP A N 1
ATOM 2062 C CA . TRP A 1 255 ? -1.422 20.873 -1.199 1.00 74.12 255 TRP A CA 1
ATOM 2063 C C . TRP A 1 255 ? -2.902 20.593 -1.246 1.00 74.12 255 TRP A C 1
ATOM 2065 O O . TRP A 1 255 ? -3.349 19.731 -0.511 1.00 74.12 255 TRP A O 1
ATOM 2075 N N . ILE A 1 256 ? -3.627 21.196 -2.181 1.00 70.12 256 ILE A N 1
ATOM 2076 C CA . ILE A 1 256 ? -5.061 20.967 -2.377 1.00 70.12 256 ILE A CA 1
ATOM 2077 C C . ILE A 1 256 ? -5.403 19.478 -2.513 1.00 70.12 256 ILE A C 1
ATOM 2079 O O . ILE A 1 256 ? -6.375 19.011 -1.918 1.00 70.12 256 ILE A O 1
ATOM 2083 N N . HIS A 1 257 ? -4.600 18.731 -3.275 1.00 61.06 257 HIS A N 1
ATOM 2084 C CA . HIS A 1 257 ? -4.827 17.303 -3.494 1.00 61.06 257 HIS A CA 1
ATOM 2085 C C . HIS A 1 257 ? -4.420 16.440 -2.286 1.00 61.06 257 HIS A C 1
ATOM 2087 O O . HIS A 1 257 ? -5.022 15.394 -2.063 1.00 61.06 257 HIS A O 1
ATOM 2093 N N . ASN A 1 258 ? -3.439 16.867 -1.484 1.00 54.41 258 ASN A N 1
ATOM 2094 C CA . ASN A 1 258 ? -2.933 16.104 -0.335 1.00 54.41 258 ASN A CA 1
ATOM 2095 C C . ASN A 1 258 ? -3.625 16.439 0.998 1.00 54.41 258 ASN A C 1
ATOM 2097 O O . ASN A 1 258 ? -3.597 15.623 1.921 1.00 54.41 258 ASN A O 1
ATOM 2101 N N . LEU A 1 259 ? -4.260 17.608 1.101 1.00 49.03 259 LEU A N 1
ATOM 2102 C CA . LEU A 1 259 ? -4.917 18.117 2.310 1.00 49.03 259 LEU A CA 1
ATOM 2103 C C . LEU A 1 259 ? -6.114 17.291 2.762 1.00 49.03 259 LEU A C 1
ATOM 2105 O O . LEU A 1 259 ? -6.470 17.307 3.936 1.00 49.03 259 LEU A O 1
ATOM 2109 N N . TRP A 1 260 ? -6.703 16.533 1.837 1.00 40.38 260 TRP A N 1
ATOM 2110 C CA . TRP A 1 260 ? -7.800 15.622 2.137 1.00 40.38 260 TRP A CA 1
ATOM 2111 C C . TRP A 1 260 ? -7.444 14.571 3.191 1.00 40.38 260 TRP A C 1
ATOM 2113 O O . TRP A 1 260 ? -8.357 14.006 3.783 1.00 40.38 260 TRP A O 1
ATOM 2123 N N . ASN A 1 261 ? -6.154 14.351 3.477 1.00 42.34 261 ASN A N 1
ATOM 2124 C CA . ASN A 1 261 ? -5.748 13.384 4.484 1.00 42.34 261 ASN A CA 1
ATOM 2125 C C . ASN A 1 261 ? -4.887 13.984 5.626 1.00 42.34 261 ASN A C 1
ATOM 2127 O O . ASN A 1 261 ? -4.968 13.446 6.726 1.00 42.34 261 ASN A O 1
ATOM 2131 N N . SER A 1 262 ? -4.086 15.051 5.450 1.00 40.06 262 SER A N 1
ATOM 2132 C CA . SER A 1 262 ? -3.122 15.472 6.501 1.00 40.06 262 SER A CA 1
ATOM 2133 C C . SER A 1 262 ? -3.722 16.341 7.618 1.00 40.06 262 SER A C 1
ATOM 2135 O O . SER A 1 262 ? -3.545 16.024 8.789 1.00 40.06 262 SER A O 1
ATOM 2137 N N . LEU A 1 263 ? -4.489 17.389 7.290 1.00 36.38 263 LEU A N 1
ATOM 2138 C CA . LEU A 1 263 ? -5.030 18.335 8.288 1.00 36.38 263 LEU A CA 1
ATOM 2139 C C . LEU A 1 263 ? -6.162 17.729 9.139 1.00 36.38 263 LEU A C 1
ATOM 2141 O O . LEU A 1 263 ? -6.322 18.072 10.308 1.00 36.38 263 LEU A O 1
ATOM 2145 N N . SER A 1 264 ? -6.908 16.765 8.588 1.00 43.88 264 SER A N 1
ATOM 2146 C CA . SER A 1 264 ? -7.859 15.952 9.358 1.00 43.88 264 SER A CA 1
ATOM 2147 C C . SER A 1 264 ? -7.146 15.054 10.372 1.00 43.88 264 SER A C 1
ATOM 2149 O O . SER A 1 264 ? -7.669 14.853 11.468 1.00 43.88 264 SER A O 1
ATOM 2151 N N . PHE A 1 265 ? -5.976 14.512 10.024 1.00 44.97 265 PHE A N 1
ATOM 2152 C CA . PHE A 1 265 ? -5.288 13.548 10.873 1.00 44.97 265 PHE A CA 1
ATOM 2153 C C . PHE A 1 265 ? -4.405 14.204 11.924 1.00 44.97 265 PHE A C 1
ATOM 2155 O O . PHE A 1 265 ? -4.410 13.709 13.038 1.00 44.97 265 PHE A O 1
ATOM 2162 N N . ASP A 1 266 ? -3.748 15.334 11.644 1.00 44.16 266 ASP A N 1
ATOM 2163 C CA . ASP A 1 266 ? -3.056 16.111 12.684 1.00 44.16 266 ASP A CA 1
ATOM 2164 C C . ASP A 1 266 ? -4.036 16.562 13.777 1.00 44.16 266 ASP A C 1
ATOM 2166 O O . ASP A 1 266 ? -3.743 16.435 14.964 1.00 44.16 266 ASP A O 1
ATOM 2170 N N . ASN A 1 267 ? -5.252 16.976 13.405 1.00 46.66 267 ASN A N 1
ATOM 2171 C CA . ASN A 1 267 ? -6.303 17.307 14.370 1.00 46.66 267 ASN A CA 1
ATOM 2172 C C . ASN A 1 267 ? -6.840 16.087 15.138 1.00 46.66 267 ASN A C 1
ATOM 2174 O O . ASN A 1 267 ? -7.282 16.239 16.269 1.00 46.66 267 ASN A O 1
ATOM 2178 N N . ILE A 1 268 ? -6.814 14.878 14.567 1.00 49.81 268 ILE A N 1
ATOM 2179 C CA . ILE A 1 268 ? -7.195 13.630 15.259 1.00 49.81 268 ILE A CA 1
ATOM 2180 C C . ILE A 1 268 ? -6.052 13.124 16.154 1.00 49.81 268 ILE A C 1
ATOM 2182 O O . ILE A 1 268 ? -6.292 12.644 17.255 1.00 49.81 268 ILE A O 1
ATOM 2186 N N . PHE A 1 269 ? -4.810 13.256 15.695 1.00 48.69 269 PHE A N 1
ATOM 2187 C CA . PHE A 1 269 ? -3.586 12.765 16.326 1.00 48.69 269 PHE A CA 1
ATOM 2188 C C . PHE A 1 269 ? -3.093 13.667 17.469 1.00 48.69 269 PHE A C 1
ATOM 2190 O O . PHE A 1 269 ? -2.416 13.203 18.390 1.00 48.69 269 PHE A O 1
ATOM 2197 N N . ASN A 1 270 ? -3.439 14.956 17.420 1.00 50.66 270 ASN A N 1
ATOM 2198 C CA . ASN A 1 270 ? -3.120 15.943 18.453 1.00 50.66 270 ASN A CA 1
ATOM 2199 C C . ASN A 1 270 ? -4.311 16.270 19.371 1.00 50.66 270 ASN A C 1
ATOM 2201 O O . ASN A 1 270 ? -4.160 17.062 20.295 1.00 50.66 270 ASN A O 1
ATOM 2205 N N . ASN A 1 271 ? -5.484 15.664 19.157 1.00 57.56 271 ASN A N 1
ATOM 2206 C CA . ASN A 1 271 ? -6.628 15.804 20.059 1.00 57.56 271 ASN A CA 1
ATOM 2207 C C . ASN A 1 271 ? -6.607 14.689 21.114 1.00 57.56 271 ASN A C 1
ATOM 2209 O O . ASN A 1 271 ? -7.261 13.655 20.963 1.00 57.56 271 ASN A O 1
ATOM 2213 N N . GLU A 1 272 ? -5.832 14.912 22.178 1.00 57.22 272 GLU A N 1
ATOM 2214 C CA . GLU A 1 272 ? -5.638 13.951 23.275 1.00 57.22 272 GLU A CA 1
ATOM 2215 C C . GLU A 1 272 ? -6.940 13.587 24.006 1.00 57.22 272 GLU A C 1
ATOM 2217 O O . GLU A 1 272 ? -7.052 12.478 24.525 1.00 57.22 272 GLU A O 1
ATOM 2222 N N . GLU A 1 273 ? -7.947 14.470 23.999 1.00 60.53 273 GLU A N 1
ATOM 2223 C CA . GLU A 1 273 ? -9.256 14.201 24.611 1.00 60.53 273 GLU A CA 1
ATOM 2224 C C . GLU A 1 273 ? -10.050 13.127 23.855 1.00 60.53 273 GLU A C 1
ATOM 2226 O O . GLU A 1 273 ? -10.797 12.363 24.466 1.00 60.53 273 GLU A O 1
ATOM 2231 N N . LYS A 1 274 ? -9.900 13.052 22.526 1.00 56.75 274 LYS A N 1
ATOM 2232 C CA . LYS A 1 274 ? -10.598 12.066 21.682 1.00 56.75 274 LYS A CA 1
ATOM 2233 C C . LYS A 1 274 ? -9.747 10.842 21.356 1.00 56.75 274 LYS A C 1
ATOM 2235 O O . LYS A 1 274 ? -10.307 9.774 21.118 1.00 56.75 274 LYS A O 1
ATOM 2240 N N . PHE A 1 275 ? -8.423 10.992 21.324 1.00 64.69 275 PHE A N 1
ATOM 2241 C CA . PHE A 1 275 ? -7.482 9.928 20.978 1.00 64.69 275 PHE A CA 1
ATOM 2242 C C . PHE A 1 275 ? -6.257 9.959 21.898 1.00 64.69 275 PHE A C 1
ATOM 2244 O O . PHE A 1 275 ? -5.219 10.522 21.535 1.00 64.69 275 PHE A O 1
ATOM 2251 N N . PRO A 1 276 ? -6.345 9.317 23.076 1.00 68.81 276 PRO A N 1
ATOM 2252 C CA . PRO A 1 276 ? -5.202 9.140 23.955 1.00 68.81 276 PRO A CA 1
ATOM 2253 C C . PRO A 1 276 ? -4.041 8.481 23.209 1.00 68.81 276 PRO A C 1
ATOM 2255 O O . PRO A 1 276 ? -4.190 7.421 22.586 1.00 68.81 276 PRO A O 1
ATOM 2258 N N . ARG A 1 277 ? -2.871 9.119 23.277 1.00 78.88 277 ARG A N 1
ATOM 2259 C CA . ARG A 1 277 ? -1.637 8.582 22.702 1.00 78.88 277 ARG A CA 1
ATOM 2260 C C . ARG A 1 277 ? -1.218 7.308 23.427 1.00 78.88 277 ARG A C 1
ATOM 2262 O O . ARG A 1 277 ? -1.486 7.127 24.612 1.00 78.88 277 ARG A O 1
ATOM 2269 N N . ASN A 1 278 ? -0.503 6.447 22.709 1.00 82.38 278 ASN A N 1
ATOM 2270 C CA . ASN A 1 278 ? 0.062 5.195 23.215 1.00 82.38 278 ASN A CA 1
ATOM 2271 C C . ASN A 1 278 ? -0.990 4.193 23.726 1.00 82.38 278 ASN A C 1
ATOM 2273 O O . ASN A 1 278 ? -0.688 3.345 24.564 1.00 82.38 278 ASN A O 1
ATOM 2277 N N . GLN A 1 279 ? -2.226 4.286 23.228 1.00 83.94 279 GLN A N 1
ATOM 2278 C CA . GLN A 1 279 ? -3.327 3.400 23.596 1.00 83.94 279 GLN A CA 1
ATOM 2279 C C . GLN A 1 279 ? -4.128 2.975 22.362 1.00 83.94 279 GLN A C 1
ATOM 2281 O O . GLN A 1 279 ? -4.204 3.696 21.362 1.00 83.94 279 GLN A O 1
ATOM 2286 N N . TRP A 1 280 ? -4.726 1.783 22.434 1.00 86.12 280 TRP A N 1
ATOM 2287 C CA . TRP A 1 280 ? -5.638 1.295 21.404 1.00 86.12 280 TRP A CA 1
ATOM 2288 C C . TRP A 1 280 ? -7.011 1.928 21.565 1.00 86.12 280 TRP A C 1
ATOM 2290 O O . TRP A 1 280 ? -7.670 1.761 22.587 1.00 86.12 280 TRP A O 1
ATOM 2300 N N . ASN A 1 281 ? -7.466 2.590 20.510 1.00 80.44 281 ASN A N 1
ATOM 2301 C CA . ASN A 1 281 ? -8.751 3.263 20.459 1.00 80.44 281 ASN A CA 1
ATOM 2302 C C . ASN A 1 281 ? -9.673 2.555 19.463 1.00 80.44 281 ASN A C 1
ATOM 2304 O O . ASN A 1 281 ? -9.284 2.242 18.335 1.00 80.44 281 ASN A O 1
ATOM 2308 N N . SER A 1 282 ? -10.907 2.293 19.884 1.00 72.44 282 SER A N 1
ATOM 2309 C CA . SER A 1 282 ? -11.949 1.711 19.036 1.00 72.44 282 SER A CA 1
ATOM 2310 C C . SER A 1 282 ? -12.838 2.824 18.491 1.00 72.44 282 SER A C 1
ATOM 2312 O O . SER A 1 282 ? -13.353 3.628 19.258 1.00 72.44 282 SER A O 1
ATOM 2314 N N . TYR A 1 283 ? -13.044 2.862 17.175 1.00 63.59 283 TYR A N 1
ATOM 2315 C CA . TYR A 1 283 ? -13.983 3.800 16.556 1.00 63.59 283 TYR A CA 1
ATOM 2316 C C . TYR A 1 283 ? -15.406 3.214 16.530 1.00 63.59 283 TYR A C 1
ATOM 2318 O O . TYR A 1 283 ? -15.574 2.001 16.399 1.00 63.59 283 TYR A O 1
ATOM 2326 N N . GLU A 1 284 ? -16.438 4.065 16.584 1.00 46.12 284 GLU A N 1
ATOM 2327 C CA . GLU A 1 284 ? -17.862 3.672 16.676 1.00 46.12 284 GLU A CA 1
ATOM 2328 C C . GLU A 1 284 ? -18.406 2.868 15.479 1.00 46.12 284 GLU A C 1
ATOM 2330 O O . GLU A 1 284 ? -19.510 2.320 15.536 1.00 46.12 284 GLU A O 1
ATOM 2335 N N . ARG A 1 285 ? -17.629 2.709 14.400 1.00 50.00 285 ARG A N 1
ATOM 2336 C CA . ARG A 1 285 ? -17.941 1.727 13.353 1.00 50.00 285 ARG A CA 1
ATOM 2337 C C . ARG A 1 285 ? -17.717 0.323 13.911 1.00 50.00 285 ARG A C 1
ATOM 2339 O O . ARG A 1 285 ? -16.631 -0.242 13.776 1.00 50.00 285 ARG A O 1
ATOM 2346 N N . LYS A 1 286 ? -18.755 -0.227 14.553 1.00 44.53 286 LYS A N 1
ATOM 2347 C CA . LYS A 1 286 ? -18.814 -1.597 15.087 1.00 44.53 286 LYS A CA 1
ATOM 2348 C C . LYS A 1 286 ? -18.167 -2.579 14.101 1.00 44.53 286 LYS A C 1
ATOM 2350 O O . LYS A 1 286 ? -18.735 -2.877 13.059 1.00 44.53 286 LYS A O 1
ATOM 2355 N N . GLY A 1 287 ? -16.966 -3.057 14.435 1.00 60.28 287 GLY A N 1
ATOM 2356 C CA . GLY A 1 287 ? -16.248 -4.080 13.664 1.00 60.28 287 GLY A CA 1
ATOM 2357 C C . GLY A 1 287 ? -14.928 -3.650 13.012 1.00 60.28 287 GLY A C 1
ATOM 2358 O O . GLY A 1 287 ? -14.147 -4.533 12.678 1.00 60.28 287 GLY A O 1
ATOM 2359 N N . GLY A 1 288 ? -14.632 -2.350 12.886 1.00 67.88 288 GLY A N 1
ATOM 2360 C CA . GLY A 1 288 ? -13.386 -1.861 12.270 1.00 67.88 288 GLY A CA 1
ATOM 2361 C C . GLY A 1 288 ? -12.099 -2.148 13.073 1.00 67.88 288 GLY A C 1
ATOM 2362 O O . GLY A 1 288 ? -12.182 -2.546 14.241 1.00 67.88 288 GLY A O 1
ATOM 2363 N N . PRO A 1 289 ? -10.906 -1.952 12.464 1.00 78.88 289 PRO A N 1
ATOM 2364 C CA . PRO A 1 289 ? -9.627 -2.095 13.164 1.00 78.88 289 PRO A CA 1
ATOM 2365 C C . PRO A 1 289 ? -9.475 -1.037 14.262 1.00 78.88 289 PRO A C 1
ATOM 2367 O O . PRO A 1 289 ? -9.979 0.079 14.124 1.00 78.88 289 PRO A O 1
ATOM 2370 N N . GLN A 1 290 ? -8.747 -1.367 15.330 1.00 85.69 290 GLN A N 1
ATOM 2371 C CA . GLN A 1 290 ? -8.398 -0.377 16.350 1.00 85.69 290 GLN A CA 1
ATOM 2372 C C . GLN A 1 290 ? -7.300 0.567 15.850 1.00 85.69 290 GLN A C 1
ATOM 2374 O O . GLN A 1 290 ? -6.480 0.205 15.007 1.00 85.69 290 GLN A O 1
ATOM 2379 N N . MET A 1 291 ? -7.270 1.784 16.377 1.00 85.62 291 MET A N 1
ATOM 2380 C CA . MET A 1 291 ? -6.275 2.796 16.031 1.00 85.62 291 MET A CA 1
ATOM 2381 C C . MET A 1 291 ? -5.301 3.004 17.186 1.00 85.62 291 MET A C 1
ATOM 2383 O O . MET A 1 291 ? -5.715 3.030 18.342 1.00 85.62 291 MET A O 1
ATOM 2387 N N . PHE A 1 292 ? -4.022 3.176 16.867 1.00 86.44 292 PHE A N 1
ATOM 2388 C CA . PHE A 1 292 ? -2.966 3.486 17.827 1.00 86.44 292 PHE A CA 1
ATOM 2389 C C . PHE A 1 292 ? -2.175 4.691 17.326 1.00 86.44 292 PHE A C 1
ATOM 2391 O O . PHE A 1 292 ? -1.619 4.649 16.233 1.00 86.44 292 PHE A O 1
ATOM 2398 N N . ALA A 1 293 ? -2.132 5.768 18.100 1.00 83.12 293 ALA A N 1
ATOM 2399 C CA . ALA A 1 293 ? -1.389 6.980 17.764 1.00 83.12 293 ALA A CA 1
ATOM 2400 C C . ALA A 1 293 ? -0.203 7.128 18.717 1.00 83.12 293 ALA A C 1
ATOM 2402 O O . ALA A 1 293 ? -0.379 7.017 19.931 1.00 83.12 293 ALA A O 1
ATOM 2403 N N . SER A 1 294 ? 1.006 7.343 18.194 1.00 80.06 294 SER A N 1
ATOM 2404 C CA . SER A 1 294 ? 2.207 7.382 19.033 1.00 80.06 294 SER A CA 1
ATOM 2405 C C . SER A 1 294 ? 3.395 8.092 18.382 1.00 80.06 294 SER A C 1
ATOM 2407 O O . SER A 1 294 ? 3.425 8.294 17.171 1.00 80.06 294 SER A O 1
ATOM 2409 N N . SER A 1 295 ? 4.395 8.471 19.180 1.00 80.44 295 SER A N 1
ATOM 2410 C CA . SER A 1 295 ? 5.663 8.973 18.649 1.00 80.44 295 SER A CA 1
ATOM 2411 C C . SER A 1 295 ? 6.479 7.838 18.029 1.00 80.44 295 SER A C 1
ATOM 2413 O O . SER A 1 295 ? 6.406 6.687 18.463 1.00 80.44 295 SER A O 1
ATOM 2415 N N . TYR A 1 296 ? 7.315 8.165 17.042 1.00 83.00 296 TYR A N 1
ATOM 2416 C CA . TYR A 1 296 ? 8.241 7.189 16.467 1.00 83.00 296 TYR A CA 1
ATOM 2417 C C . TYR A 1 296 ? 9.133 6.542 17.533 1.00 83.00 296 TYR A C 1
ATOM 2419 O O . TYR A 1 296 ? 9.285 5.325 17.545 1.00 83.00 296 TYR A O 1
ATOM 2427 N N . GLU A 1 297 ? 9.650 7.342 18.470 1.00 84.88 297 GLU A N 1
ATOM 2428 C CA . GLU A 1 297 ? 10.510 6.864 19.558 1.00 84.88 297 GLU A CA 1
ATOM 2429 C C . GLU A 1 297 ? 9.808 5.832 20.447 1.00 84.88 297 GLU A C 1
ATOM 2431 O O . GLU A 1 297 ? 10.405 4.849 20.871 1.00 84.88 297 GLU A O 1
ATOM 2436 N N . TYR A 1 298 ? 8.516 6.003 20.709 1.00 85.88 298 TYR A N 1
ATOM 2437 C CA . TYR A 1 298 ? 7.773 5.014 21.475 1.00 85.88 298 TYR A CA 1
ATOM 2438 C C . TYR A 1 298 ? 7.542 3.734 20.659 1.00 85.88 298 TYR A C 1
ATOM 2440 O O . TYR A 1 298 ? 7.752 2.635 21.168 1.00 85.88 298 TYR A O 1
ATOM 2448 N N . ILE A 1 299 ? 7.184 3.857 19.375 1.00 86.88 299 ILE A N 1
ATOM 2449 C CA . ILE A 1 299 ? 6.945 2.704 18.491 1.00 86.88 299 ILE A CA 1
ATOM 2450 C C . ILE A 1 299 ? 8.191 1.832 18.309 1.00 86.88 299 ILE A C 1
ATOM 2452 O O . ILE A 1 299 ? 8.064 0.610 18.265 1.00 86.88 299 ILE A O 1
ATOM 2456 N N . ILE A 1 300 ? 9.390 2.416 18.242 1.00 88.94 300 ILE A N 1
ATOM 2457 C CA . ILE A 1 300 ? 10.621 1.619 18.124 1.00 88.94 300 ILE A CA 1
ATOM 2458 C C . ILE A 1 300 ? 11.005 0.896 19.422 1.00 88.94 300 ILE A C 1
ATOM 2460 O O . ILE A 1 300 ? 11.741 -0.084 19.360 1.00 88.94 300 ILE A O 1
ATOM 2464 N N . ASN A 1 301 ? 10.500 1.351 20.574 1.00 88.50 301 ASN A N 1
ATOM 2465 C CA . ASN A 1 301 ? 10.874 0.836 21.894 1.00 88.50 301 ASN A CA 1
ATOM 2466 C C . ASN A 1 301 ? 9.799 -0.056 22.547 1.00 88.50 301 ASN A C 1
ATOM 2468 O O . ASN A 1 301 ? 10.125 -0.846 23.428 1.00 88.50 301 ASN A O 1
ATOM 2472 N N . ILE A 1 302 ? 8.526 0.039 22.138 1.00 87.62 302 ILE A N 1
ATOM 2473 C CA . ILE A 1 302 ? 7.411 -0.685 22.779 1.00 87.62 302 ILE A CA 1
ATOM 2474 C C . ILE A 1 302 ? 7.537 -2.215 22.660 1.00 87.62 302 ILE A C 1
ATOM 2476 O O . ILE A 1 302 ? 7.153 -2.944 23.575 1.00 87.62 302 ILE A O 1
ATOM 2480 N N . GLY A 1 303 ? 8.096 -2.703 21.548 1.00 87.56 303 GLY A N 1
ATOM 2481 C CA . GLY A 1 303 ? 8.150 -4.126 21.217 1.00 87.56 303 GLY A CA 1
ATOM 2482 C C . GLY A 1 303 ? 6.793 -4.710 20.797 1.00 87.56 303 GLY A C 1
ATOM 2483 O O . GLY A 1 303 ? 5.721 -4.207 21.143 1.00 87.56 303 GLY A O 1
ATOM 2484 N N . LYS A 1 304 ? 6.832 -5.801 20.022 1.00 89.31 304 LYS A N 1
ATOM 2485 C CA . LYS A 1 304 ? 5.637 -6.441 19.446 1.00 89.31 304 LYS A CA 1
ATOM 2486 C C . LYS A 1 304 ? 4.633 -6.919 20.501 1.00 89.31 304 LYS A C 1
ATOM 2488 O O . LYS A 1 304 ? 3.441 -6.663 20.349 1.00 89.31 304 LYS A O 1
ATOM 2493 N N . ASP A 1 305 ? 5.085 -7.614 21.539 1.00 87.00 305 ASP A N 1
ATOM 2494 C CA . ASP A 1 305 ? 4.173 -8.270 22.487 1.00 87.00 305 ASP A CA 1
ATOM 2495 C C . ASP A 1 305 ? 3.409 -7.241 23.330 1.00 87.00 305 ASP A C 1
ATOM 2497 O O . ASP A 1 305 ? 2.181 -7.285 23.409 1.00 87.00 305 ASP A O 1
ATOM 2501 N N . THR A 1 306 ? 4.115 -6.233 23.851 1.00 87.62 306 THR A N 1
ATOM 2502 C CA . THR A 1 306 ? 3.522 -5.091 24.565 1.00 87.62 306 THR A CA 1
ATOM 2503 C C . THR A 1 306 ? 2.547 -4.311 23.685 1.00 87.62 306 THR A C 1
ATOM 2505 O O . THR A 1 306 ? 1.497 -3.875 24.153 1.00 87.62 306 THR A O 1
ATOM 2508 N N . LEU A 1 307 ? 2.860 -4.139 22.398 1.00 88.50 307 LEU A N 1
ATOM 2509 C CA . LEU A 1 307 ? 1.960 -3.473 21.461 1.00 88.50 307 LEU A CA 1
ATOM 2510 C C . LEU A 1 307 ? 0.654 -4.250 21.276 1.00 88.50 307 LEU A C 1
ATOM 2512 O O . LEU A 1 307 ? -0.411 -3.642 21.193 1.00 88.50 307 LEU A O 1
ATOM 2516 N N . LEU A 1 308 ? 0.711 -5.579 21.204 1.00 88.50 308 LEU A N 1
ATOM 2517 C CA . LEU A 1 308 ? -0.460 -6.400 20.904 1.00 88.50 308 LEU A CA 1
ATOM 2518 C C . LEU A 1 308 ? -1.300 -6.745 22.139 1.00 88.50 308 LEU A C 1
ATOM 2520 O O . LEU A 1 308 ? -2.497 -6.970 21.977 1.00 88.50 308 LEU A O 1
ATOM 2524 N N . ILE A 1 309 ? -0.729 -6.770 23.352 1.00 84.69 309 ILE A N 1
ATOM 2525 C CA . ILE A 1 309 ? -1.424 -7.195 24.589 1.00 84.69 309 ILE A CA 1
ATOM 2526 C C . ILE A 1 309 ? -2.704 -6.403 24.886 1.00 84.69 309 ILE A C 1
ATOM 2528 O O . ILE A 1 309 ? -3.684 -6.969 25.357 1.00 84.69 309 ILE A O 1
ATOM 2532 N N . ASN A 1 310 ? -2.730 -5.117 24.532 1.00 81.69 310 ASN A N 1
ATOM 2533 C CA . ASN A 1 310 ? -3.876 -4.237 24.768 1.00 81.69 310 ASN A CA 1
ATOM 2534 C C . ASN A 1 310 ? -4.799 -4.097 23.543 1.00 81.69 310 ASN A C 1
ATOM 2536 O O . ASN A 1 310 ? -5.740 -3.303 23.566 1.00 81.69 310 ASN A O 1
ATOM 2540 N N . ASN A 1 311 ? -4.537 -4.832 22.457 1.00 85.88 311 ASN A N 1
ATOM 2541 C CA . ASN A 1 311 ? -5.392 -4.816 21.276 1.00 85.88 311 ASN A CA 1
ATOM 2542 C C . ASN A 1 311 ? -6.544 -5.818 21.459 1.00 85.88 311 ASN A C 1
ATOM 2544 O O . ASN A 1 311 ? -6.378 -7.026 21.319 1.00 85.88 311 ASN A O 1
ATOM 2548 N N . THR A 1 312 ? -7.743 -5.307 21.727 1.00 81.00 312 THR A N 1
ATOM 2549 C CA . THR A 1 312 ? -8.970 -6.093 21.956 1.00 81.00 312 THR A CA 1
ATOM 2550 C C . THR A 1 312 ? -9.425 -6.929 20.754 1.00 81.00 312 THR A C 1
ATOM 2552 O O . THR A 1 312 ? -10.267 -7.812 20.908 1.00 81.00 312 THR A O 1
ATOM 2555 N N . LYS A 1 313 ? -8.903 -6.665 19.548 1.00 84.50 313 LYS A N 1
ATOM 2556 C CA . LYS A 1 313 ? -9.187 -7.452 18.336 1.00 84.50 313 LYS A CA 1
ATOM 2557 C C . LYS A 1 313 ? -8.235 -8.634 18.163 1.00 84.50 313 LYS A C 1
ATOM 2559 O O . LYS A 1 313 ? -8.497 -9.501 17.332 1.00 84.50 313 LYS A O 1
ATOM 2564 N N . VAL A 1 314 ? -7.156 -8.694 18.941 1.00 82.81 314 VAL A N 1
ATOM 2565 C CA . VAL A 1 314 ? -6.242 -9.835 18.974 1.00 82.81 314 VAL A CA 1
ATOM 2566 C C . VAL A 1 314 ? -6.833 -10.895 19.899 1.00 82.81 314 VAL A C 1
ATOM 2568 O O . VAL A 1 314 ? -6.712 -10.834 21.120 1.00 82.81 314 VAL A O 1
ATOM 2571 N N . ALA A 1 315 ? -7.517 -11.872 19.308 1.00 71.00 315 ALA A N 1
ATOM 2572 C CA . ALA A 1 315 ? -8.082 -12.987 20.054 1.00 71.00 315 ALA A CA 1
ATOM 2573 C C . ALA A 1 315 ? -7.001 -14.024 20.393 1.00 71.00 315 ALA A C 1
ATOM 2575 O O . ALA A 1 315 ? -6.245 -14.446 19.519 1.00 71.00 315 ALA A O 1
ATOM 2576 N N . ASN A 1 316 ? -7.000 -14.470 21.654 1.00 68.00 316 ASN A N 1
ATOM 2577 C CA . ASN A 1 316 ? -6.278 -15.643 22.148 1.00 68.00 316 ASN A CA 1
ATOM 2578 C C . ASN A 1 316 ? -4.793 -15.702 21.724 1.00 68.00 316 ASN A C 1
ATOM 2580 O O . ASN A 1 316 ? -4.399 -16.559 20.937 1.00 68.00 316 ASN A O 1
ATOM 2584 N N . GLN A 1 317 ? -3.961 -14.805 22.271 1.00 69.00 317 GLN A N 1
ATOM 2585 C CA . GLN A 1 317 ? -2.516 -14.723 21.980 1.00 69.00 317 GLN A CA 1
ATOM 2586 C C . GLN A 1 317 ? -1.733 -16.019 22.249 1.00 69.00 317 GLN A C 1
ATOM 2588 O O . GLN A 1 317 ? -0.648 -16.199 21.709 1.00 69.00 317 GLN A O 1
ATOM 2593 N N . ALA A 1 318 ? -2.284 -16.930 23.057 1.00 74.38 318 ALA A N 1
ATOM 2594 C CA . ALA A 1 318 ? -1.701 -18.243 23.318 1.00 74.38 318 ALA A CA 1
ATOM 2595 C C . ALA A 1 318 ? -1.902 -19.243 22.161 1.00 74.38 318 ALA A C 1
ATOM 2597 O O . ALA A 1 318 ? -1.295 -20.313 22.166 1.00 74.38 318 ALA A O 1
ATOM 2598 N N . ASN A 1 319 ? -2.757 -18.932 21.181 1.00 80.00 319 ASN A N 1
ATOM 2599 C CA . ASN A 1 319 ? -2.984 -19.799 20.033 1.00 80.00 319 ASN A CA 1
ATOM 2600 C C . ASN A 1 319 ? -1.819 -19.692 19.040 1.00 80.00 319 ASN A C 1
ATOM 2602 O O . ASN A 1 319 ? -1.698 -18.713 18.306 1.00 80.00 319 ASN A O 1
ATOM 2606 N N . THR A 1 320 ? -1.012 -20.748 18.971 1.00 81.31 320 THR A N 1
ATOM 2607 C CA . THR A 1 320 ? 0.163 -20.850 18.094 1.00 81.31 320 THR A CA 1
ATOM 2608 C C . THR A 1 320 ? -0.171 -20.854 16.603 1.00 81.31 320 THR A C 1
ATOM 2610 O O . THR A 1 320 ? 0.731 -20.694 15.787 1.00 81.31 320 THR A O 1
ATOM 2613 N N . ASN A 1 321 ? -1.443 -21.026 16.228 1.00 89.19 321 ASN A N 1
ATOM 2614 C CA . ASN A 1 321 ? -1.863 -20.971 14.828 1.00 89.19 321 ASN A CA 1
ATOM 2615 C C . ASN A 1 321 ? -1.926 -19.533 14.308 1.00 89.19 321 ASN A C 1
ATOM 2617 O O . ASN A 1 321 ? -1.881 -19.327 13.094 1.00 89.19 321 ASN A O 1
ATOM 2621 N N . TYR A 1 322 ? -2.027 -18.540 15.197 1.00 91.62 322 TYR A N 1
ATOM 2622 C CA . TYR A 1 322 ? -2.110 -17.141 14.808 1.00 91.62 322 TYR A CA 1
ATOM 2623 C C . TYR A 1 322 ? -0.765 -16.432 14.916 1.00 91.62 322 TYR A C 1
ATOM 2625 O O . TYR A 1 322 ? 0.005 -16.629 15.853 1.00 91.62 322 TYR A O 1
ATOM 2633 N N . GLN A 1 323 ? -0.508 -15.543 13.961 1.00 93.06 323 GLN A N 1
ATOM 2634 C CA . GLN A 1 323 ? 0.688 -14.719 13.946 1.00 93.06 323 GLN A CA 1
ATOM 2635 C C . GLN A 1 323 ? 0.365 -13.296 13.495 1.00 93.06 323 GLN A C 1
ATOM 2637 O O . GLN A 1 323 ? -0.390 -13.073 12.548 1.00 93.06 323 GLN A O 1
ATOM 2642 N N . ALA A 1 324 ? 0.987 -12.316 14.153 1.00 94.62 324 ALA A N 1
ATOM 2643 C CA . ALA A 1 324 ? 0.921 -10.931 13.711 1.00 94.62 324 ALA A CA 1
ATOM 2644 C C . ALA A 1 324 ? 1.790 -10.698 12.470 1.00 94.62 324 ALA A C 1
ATOM 2646 O O . ALA A 1 324 ? 2.977 -11.038 12.459 1.00 94.62 324 ALA A O 1
ATOM 2647 N N . PHE A 1 325 ? 1.198 -10.041 11.482 1.00 96.94 325 PHE A N 1
ATOM 2648 C CA . PHE A 1 325 ? 1.850 -9.526 10.291 1.00 96.94 325 PHE A CA 1
ATOM 2649 C C . PHE A 1 325 ? 1.648 -8.014 10.179 1.00 96.94 325 PHE A C 1
ATOM 2651 O O . PHE A 1 325 ? 0.596 -7.481 10.531 1.00 96.94 325 PHE A O 1
ATOM 2658 N N . PHE A 1 326 ? 2.655 -7.330 9.647 1.00 96.88 326 PHE A N 1
ATOM 2659 C CA . PHE A 1 326 ? 2.771 -5.879 9.635 1.00 96.88 326 PHE A CA 1
ATOM 2660 C C . PHE A 1 326 ? 2.995 -5.361 8.216 1.00 96.88 326 PHE A C 1
ATOM 2662 O O . PHE A 1 326 ? 3.895 -5.813 7.503 1.00 96.88 326 PHE A O 1
ATOM 2669 N N . HIS A 1 327 ? 2.211 -4.366 7.817 1.00 96.06 327 HIS A N 1
ATOM 2670 C CA . HIS A 1 327 ? 2.406 -3.632 6.572 1.00 96.06 327 HIS A CA 1
ATOM 2671 C C . HIS A 1 327 ? 2.707 -2.168 6.878 1.00 96.06 327 HIS A C 1
ATOM 2673 O O . HIS A 1 327 ? 1.812 -1.431 7.290 1.00 96.06 327 HIS A O 1
ATOM 2679 N N . ALA A 1 328 ? 3.959 -1.759 6.683 1.00 93.94 328 ALA A N 1
ATOM 2680 C CA . ALA A 1 328 ? 4.369 -0.368 6.816 1.00 93.94 328 ALA A CA 1
ATOM 2681 C C . ALA A 1 328 ? 4.150 0.382 5.500 1.00 93.94 328 ALA A C 1
ATOM 2683 O O . ALA A 1 328 ? 4.597 -0.062 4.440 1.00 93.94 328 ALA A O 1
ATOM 2684 N N . THR A 1 329 ? 3.471 1.521 5.570 1.00 90.94 329 THR A N 1
ATOM 2685 C CA . THR A 1 329 ? 3.132 2.339 4.405 1.00 90.94 329 THR A CA 1
ATOM 2686 C C . THR A 1 329 ? 2.906 3.794 4.808 1.00 90.94 329 THR A C 1
ATOM 2688 O O . THR A 1 329 ? 2.915 4.124 5.994 1.00 90.94 329 THR A O 1
ATOM 2691 N N . ASP A 1 330 ? 2.758 4.691 3.839 1.00 84.50 330 ASP A N 1
ATOM 2692 C CA . ASP A 1 330 ? 2.353 6.064 4.129 1.00 84.50 330 ASP A CA 1
ATOM 2693 C C . ASP A 1 330 ? 0.899 6.111 4.630 1.00 84.50 330 ASP A C 1
ATOM 2695 O O . ASP A 1 330 ? 0.087 5.210 4.394 1.00 84.50 330 ASP A O 1
ATOM 2699 N N . TYR A 1 331 ? 0.552 7.173 5.347 1.00 79.50 331 TYR A N 1
ATOM 2700 C CA . TYR A 1 331 ? -0.765 7.278 5.966 1.00 79.50 331 TYR A CA 1
ATOM 2701 C C . TYR A 1 331 ? -1.936 7.299 4.957 1.00 79.50 331 TYR A C 1
ATOM 2703 O O . TYR A 1 331 ? -3.016 6.800 5.279 1.00 79.50 331 TYR A O 1
ATOM 2711 N N . GLN A 1 332 ? -1.743 7.815 3.733 1.00 77.94 332 GLN A N 1
ATOM 2712 C CA . GLN A 1 332 ? -2.794 7.868 2.705 1.00 77.94 332 GLN A CA 1
ATOM 2713 C C . GLN A 1 332 ? -3.100 6.459 2.194 1.00 77.94 332 GLN A C 1
ATOM 2715 O O . GLN A 1 332 ? -4.260 6.052 2.088 1.00 77.94 332 GLN A O 1
ATOM 2720 N N . SER A 1 333 ? -2.049 5.684 1.938 1.00 82.31 333 SER A N 1
ATOM 2721 C CA . SER A 1 333 ? -2.129 4.273 1.590 1.00 82.31 333 SER A CA 1
ATOM 2722 C C . SER A 1 333 ? -2.803 3.472 2.704 1.00 82.31 333 SER A C 1
ATOM 2724 O O . SER A 1 333 ? -3.695 2.669 2.427 1.00 82.31 333 SER A O 1
ATOM 2726 N N . ALA A 1 334 ? -2.466 3.732 3.972 1.00 85.31 334 ALA A N 1
ATOM 2727 C CA . ALA A 1 334 ? -3.114 3.069 5.101 1.00 85.31 334 ALA A CA 1
ATOM 2728 C C . ALA A 1 334 ? -4.606 3.400 5.222 1.00 85.31 334 ALA A C 1
ATOM 2730 O O . ALA A 1 334 ? -5.407 2.497 5.465 1.00 85.31 334 ALA A O 1
ATOM 2731 N N . GLN A 1 335 ? -5.008 4.651 4.993 1.00 79.56 335 GLN A N 1
ATOM 2732 C CA . GLN A 1 335 ? -6.421 5.034 4.950 1.00 79.56 335 GLN A CA 1
ATOM 2733 C C . GLN A 1 335 ? -7.160 4.383 3.779 1.00 79.56 335 GLN A C 1
ATOM 2735 O O . GLN A 1 335 ? -8.275 3.888 3.958 1.00 79.56 335 GLN A O 1
ATOM 2740 N N . SER A 1 336 ? -6.538 4.336 2.599 1.00 79.50 336 SER A N 1
ATOM 2741 C CA . SER A 1 336 ? -7.103 3.658 1.431 1.00 79.50 336 SER A CA 1
ATOM 2742 C C . SER A 1 336 ? -7.332 2.175 1.716 1.00 79.50 336 SER A C 1
ATOM 2744 O O . SER A 1 336 ? -8.439 1.681 1.514 1.00 79.50 336 SER A O 1
ATOM 2746 N N . ILE A 1 337 ? -6.339 1.483 2.284 1.00 85.38 337 ILE A N 1
ATOM 2747 C CA . ILE A 1 337 ? -6.468 0.077 2.689 1.00 85.38 337 ILE A CA 1
ATOM 2748 C C . ILE A 1 337 ? -7.525 -0.067 3.789 1.00 85.38 337 ILE A C 1
ATOM 2750 O O . ILE A 1 337 ? -8.345 -0.981 3.742 1.00 85.38 337 ILE A O 1
ATOM 2754 N N . SER A 1 338 ? -7.564 0.845 4.764 1.00 82.62 338 SER A N 1
ATOM 2755 C CA . SER A 1 338 ? -8.575 0.854 5.828 1.00 82.62 338 SER A CA 1
ATOM 2756 C C . SER A 1 338 ? -9.997 0.887 5.257 1.00 82.62 338 SER A C 1
ATOM 2758 O O . SER A 1 338 ? -10.838 0.068 5.641 1.00 82.62 338 SER A O 1
ATOM 2760 N N . LYS A 1 339 ? -10.236 1.778 4.286 1.00 78.81 339 LYS A N 1
ATOM 2761 C CA . LYS A 1 339 ? -11.542 2.022 3.662 1.00 78.81 339 LYS A CA 1
ATOM 2762 C C . LYS A 1 339 ? -11.938 0.962 2.633 1.00 78.81 339 LYS A C 1
ATOM 2764 O O . LYS A 1 339 ? -13.092 0.554 2.618 1.00 78.81 339 LYS A O 1
ATOM 2769 N N . ASN A 1 340 ? -11.001 0.547 1.785 1.00 81.94 340 ASN A N 1
ATOM 2770 C CA . ASN A 1 340 ? -11.282 -0.240 0.580 1.00 81.94 340 ASN A CA 1
ATOM 2771 C C . ASN A 1 340 ? -10.782 -1.691 0.669 1.00 81.94 340 ASN A C 1
ATOM 2773 O O . ASN A 1 340 ? -11.098 -2.496 -0.200 1.00 81.94 340 ASN A O 1
ATOM 2777 N N . GLY A 1 341 ? -9.997 -2.026 1.695 1.00 87.25 341 GLY A N 1
ATOM 2778 C CA . GLY A 1 341 ? -9.280 -3.295 1.786 1.00 87.25 341 GLY A CA 1
ATOM 2779 C C . GLY A 1 341 ? -8.022 -3.337 0.912 1.00 87.25 341 GLY A C 1
ATOM 2780 O O . GLY A 1 341 ? -7.677 -2.389 0.203 1.00 87.25 341 GLY A O 1
ATOM 2781 N N . ILE A 1 342 ? -7.303 -4.453 0.994 1.00 91.38 342 ILE A N 1
ATOM 2782 C CA . ILE A 1 342 ? -6.155 -4.760 0.139 1.00 91.38 342 ILE A CA 1
ATOM 2783 C C . ILE A 1 342 ? -6.629 -4.984 -1.300 1.00 91.38 342 ILE A C 1
ATOM 2785 O O . ILE A 1 342 ? -7.474 -5.840 -1.551 1.00 91.38 342 ILE A O 1
ATOM 2789 N N . ASN A 1 343 ? -6.004 -4.277 -2.242 1.00 86.69 343 ASN A N 1
ATOM 2790 C CA . ASN A 1 343 ? -6.042 -4.603 -3.663 1.00 86.69 343 ASN A CA 1
ATOM 2791 C C . ASN A 1 343 ? -4.620 -4.998 -4.108 1.00 86.69 343 ASN A C 1
ATOM 2793 O O . ASN A 1 343 ? -3.745 -4.124 -4.155 1.00 86.69 343 ASN A O 1
ATOM 2797 N N . PRO A 1 344 ? -4.361 -6.280 -4.429 1.00 82.62 344 PRO A N 1
ATOM 2798 C CA . PRO A 1 344 ? -3.015 -6.751 -4.755 1.00 82.62 344 PRO A CA 1
ATOM 2799 C C . PRO A 1 344 ? -2.456 -6.106 -6.033 1.00 82.62 344 PRO A C 1
ATOM 2801 O O . PRO A 1 344 ? -1.240 -5.988 -6.166 1.00 82.62 344 PRO A O 1
ATOM 2804 N N . TYR A 1 345 ? -3.313 -5.607 -6.933 1.00 79.75 345 TYR A N 1
ATOM 2805 C CA . TYR A 1 345 ? -2.924 -5.015 -8.217 1.00 79.75 345 TYR A CA 1
ATOM 2806 C C . TYR A 1 345 ? -2.473 -3.554 -8.140 1.00 79.75 345 TYR A C 1
ATOM 2808 O O . TYR A 1 345 ? -1.912 -3.045 -9.107 1.00 79.75 345 TYR A O 1
ATOM 2816 N N . LEU A 1 346 ? -2.688 -2.875 -7.008 1.00 77.12 346 LEU A N 1
ATOM 2817 C CA . LEU A 1 346 ? -2.178 -1.514 -6.787 1.00 77.12 346 LEU A CA 1
ATOM 2818 C C . LEU A 1 346 ? -0.703 -1.501 -6.357 1.00 77.12 346 LEU A C 1
ATOM 2820 O O . LEU A 1 346 ? -0.090 -0.438 -6.274 1.00 77.12 346 LEU A O 1
ATOM 2824 N N . GLY A 1 347 ? -0.133 -2.676 -6.071 1.00 73.62 347 GLY A N 1
ATOM 2825 C CA . GLY A 1 347 ? 1.273 -2.828 -5.726 1.00 73.62 347 GLY A CA 1
ATOM 2826 C C . GLY A 1 347 ? 2.214 -2.594 -6.909 1.00 73.62 347 GLY A C 1
ATOM 2827 O O . GLY A 1 347 ? 1.824 -2.554 -8.078 1.00 73.62 347 GLY A O 1
ATOM 2828 N N . ARG A 1 348 ? 3.508 -2.488 -6.607 1.00 77.69 348 ARG A N 1
ATOM 2829 C CA . ARG A 1 348 ? 4.542 -2.434 -7.642 1.00 77.69 348 ARG A CA 1
ATOM 2830 C C . ARG A 1 348 ? 4.746 -3.840 -8.238 1.00 77.69 348 ARG A C 1
ATOM 2832 O O . ARG A 1 348 ? 4.941 -4.777 -7.465 1.00 77.69 348 ARG A O 1
ATOM 2839 N N . PRO A 1 349 ? 4.738 -4.007 -9.574 1.00 86.00 349 PRO A N 1
ATOM 2840 C CA . PRO A 1 349 ? 5.079 -5.280 -10.207 1.00 86.00 349 PRO A CA 1
ATOM 2841 C C . PRO A 1 349 ? 6.585 -5.564 -10.125 1.00 86.00 349 PRO A C 1
ATOM 2843 O O . PRO A 1 349 ? 7.388 -4.656 -9.889 1.00 86.00 349 PRO A O 1
ATOM 2846 N N . CYS A 1 350 ? 6.967 -6.814 -10.398 1.00 87.50 350 CYS A N 1
ATOM 2847 C CA . CYS A 1 350 ? 8.366 -7.251 -10.517 1.00 87.50 350 CYS A CA 1
ATOM 2848 C C . CYS A 1 350 ? 9.179 -6.969 -9.236 1.00 87.50 350 CYS A C 1
ATOM 2850 O O . CYS A 1 350 ? 10.305 -6.454 -9.260 1.00 87.50 350 CYS A O 1
ATOM 2852 N N . LEU A 1 351 ? 8.546 -7.251 -8.094 1.00 90.62 351 LEU A N 1
ATOM 2853 C CA . LEU A 1 351 ? 9.198 -7.322 -6.790 1.00 90.62 351 LEU A CA 1
ATOM 2854 C C . LEU A 1 351 ? 9.749 -8.743 -6.571 1.00 90.62 351 LEU A C 1
ATOM 2856 O O . LEU A 1 351 ? 10.026 -9.436 -7.540 1.00 90.62 351 LEU A O 1
ATOM 2860 N N . ASP A 1 352 ? 9.994 -9.169 -5.332 1.00 92.50 352 ASP A N 1
ATOM 2861 C CA . ASP A 1 352 ? 10.708 -10.432 -5.078 1.00 92.50 352 ASP A CA 1
ATOM 2862 C C . ASP A 1 352 ? 9.860 -11.695 -5.313 1.00 92.50 352 ASP A C 1
ATOM 2864 O O . ASP A 1 352 ? 10.420 -12.762 -5.527 1.00 92.50 352 ASP A O 1
ATOM 2868 N N . PHE A 1 353 ? 8.524 -11.600 -5.310 1.00 95.25 353 PHE A N 1
ATOM 2869 C CA . PHE A 1 353 ? 7.632 -12.779 -5.306 1.00 95.25 353 PHE A CA 1
ATOM 2870 C C . PHE A 1 353 ? 6.601 -12.770 -6.438 1.00 95.25 353 PHE A C 1
ATOM 2872 O O . PHE A 1 353 ? 5.445 -13.178 -6.279 1.00 95.25 353 PHE A O 1
ATOM 2879 N N . GLY A 1 354 ? 7.038 -12.344 -7.613 1.00 91.19 354 GLY A N 1
ATOM 2880 C CA . GLY A 1 354 ? 6.282 -12.483 -8.846 1.00 91.19 354 GLY A CA 1
ATOM 2881 C C . GLY A 1 354 ? 6.513 -11.338 -9.814 1.00 91.19 354 GLY A C 1
ATOM 2882 O O . GLY A 1 354 ? 6.882 -10.217 -9.445 1.00 91.19 354 GLY A O 1
ATOM 2883 N N . ARG A 1 355 ? 6.225 -11.621 -11.084 1.00 89.62 355 ARG A N 1
ATOM 2884 C CA . ARG A 1 355 ? 6.145 -10.581 -12.112 1.00 89.62 355 ARG A CA 1
ATOM 2885 C C . ARG A 1 355 ? 4.982 -9.630 -11.832 1.00 89.62 355 ARG A C 1
ATOM 2887 O O . ARG A 1 355 ? 5.128 -8.415 -11.983 1.00 89.62 355 ARG A O 1
ATOM 2894 N N . SER A 1 356 ? 3.838 -10.183 -11.444 1.00 90.31 356 SER A N 1
ATOM 2895 C CA . SER A 1 356 ? 2.627 -9.425 -11.127 1.00 90.31 356 SER A CA 1
ATOM 2896 C C . SER A 1 356 ? 2.756 -8.690 -9.785 1.00 90.31 356 SER A C 1
ATOM 2898 O O . SER A 1 356 ? 3.513 -9.132 -8.920 1.00 90.31 356 SER A O 1
ATOM 2900 N N . PRO A 1 357 ? 2.031 -7.574 -9.585 1.00 90.06 357 PRO A N 1
ATOM 2901 C CA . PRO A 1 357 ? 1.938 -6.919 -8.286 1.00 90.06 357 PRO A CA 1
ATOM 2902 C C . PRO A 1 357 ? 1.503 -7.870 -7.167 1.00 90.06 357 PRO A C 1
ATOM 2904 O O . PRO A 1 357 ? 0.776 -8.837 -7.390 1.00 90.06 357 PRO A O 1
ATOM 2907 N N . SER A 1 358 ? 1.955 -7.597 -5.947 1.00 92.88 358 SER A N 1
ATOM 2908 C CA . SER A 1 358 ? 1.542 -8.324 -4.745 1.00 92.88 358 SER A CA 1
ATOM 2909 C C . SER A 1 358 ? 1.521 -7.381 -3.548 1.00 92.88 358 SER A C 1
ATOM 2911 O O . SER A 1 358 ? 2.204 -6.351 -3.542 1.00 92.88 358 SER A O 1
ATOM 2913 N N . PHE A 1 359 ? 0.749 -7.735 -2.524 1.00 95.06 359 PHE A N 1
ATOM 2914 C CA . PHE A 1 359 ? 0.720 -7.017 -1.254 1.00 95.06 359 PHE A CA 1
ATOM 2915 C C . PHE A 1 359 ? 1.624 -7.711 -0.233 1.00 95.06 359 PHE A C 1
ATOM 2917 O O . PHE A 1 359 ? 1.523 -8.918 -0.037 1.00 95.06 359 PHE A O 1
ATOM 2924 N N . TYR A 1 360 ? 2.520 -6.960 0.404 1.00 94.75 360 TYR A N 1
ATOM 2925 C CA . TYR A 1 360 ? 3.598 -7.520 1.221 1.00 94.75 360 TYR A CA 1
ATOM 2926 C C . TYR A 1 360 ? 3.359 -7.300 2.711 1.00 94.75 360 TYR A C 1
ATOM 2928 O O . TYR A 1 360 ? 3.147 -6.173 3.164 1.00 94.75 360 TYR A O 1
ATOM 2936 N N . LEU A 1 361 ? 3.451 -8.388 3.465 1.00 96.38 361 LEU A N 1
ATOM 2937 C CA . LEU A 1 361 ? 3.309 -8.443 4.912 1.00 96.38 361 LEU A CA 1
ATOM 2938 C C . LEU A 1 361 ? 4.626 -8.887 5.559 1.00 96.38 361 LEU A C 1
ATOM 2940 O O . LEU A 1 361 ? 5.248 -9.842 5.103 1.00 96.38 361 LEU A O 1
ATOM 2944 N N . ASN A 1 362 ? 5.035 -8.236 6.646 1.00 95.50 362 ASN A N 1
ATOM 2945 C CA . ASN A 1 362 ? 6.232 -8.592 7.413 1.00 95.50 362 ASN A CA 1
ATOM 2946 C C . ASN A 1 362 ? 5.828 -9.302 8.716 1.00 95.50 362 ASN A C 1
ATOM 2948 O O . ASN A 1 362 ? 4.996 -8.769 9.442 1.00 95.50 362 ASN A O 1
ATOM 2952 N N . PRO A 1 363 ? 6.417 -10.452 9.076 1.00 94.75 363 PRO A N 1
ATOM 2953 C CA . PRO A 1 363 ? 6.145 -11.134 10.344 1.00 94.75 363 PRO A CA 1
ATOM 2954 C C . PRO A 1 363 ? 6.841 -10.484 11.559 1.00 94.75 363 PRO A C 1
ATOM 2956 O O . PRO A 1 363 ? 6.552 -10.849 12.700 1.00 94.75 363 PRO A O 1
ATOM 2959 N N . SER A 1 364 ? 7.764 -9.541 11.324 1.00 93.12 364 SER A N 1
ATOM 2960 C CA . SER A 1 364 ? 8.501 -8.782 12.347 1.00 93.12 364 SER A CA 1
ATOM 2961 C C . SER A 1 364 ? 8.108 -7.307 12.293 1.00 93.12 364 SER A C 1
ATOM 2963 O O . SER A 1 364 ? 8.097 -6.698 11.217 1.00 93.12 364 SER A O 1
ATOM 2965 N N . LEU A 1 365 ? 7.800 -6.750 13.466 1.00 92.69 365 LEU A N 1
ATOM 2966 C CA . LEU A 1 365 ? 7.482 -5.335 13.635 1.00 92.69 365 LEU A CA 1
ATOM 2967 C C . LEU A 1 365 ? 8.718 -4.475 13.350 1.00 92.69 365 LEU A C 1
ATOM 2969 O O . LEU A 1 365 ? 8.626 -3.462 12.665 1.00 92.69 365 LEU A O 1
ATOM 2973 N N . GLU A 1 366 ? 9.881 -4.927 13.803 1.00 91.69 366 GLU A N 1
ATOM 2974 C CA . GLU A 1 366 ? 11.176 -4.270 13.634 1.00 91.69 366 GLU A CA 1
ATOM 2975 C C . GLU A 1 366 ? 11.509 -4.113 12.147 1.00 91.69 366 GLU A C 1
ATOM 2977 O O . GLU A 1 366 ? 11.849 -3.023 11.700 1.00 91.69 366 GLU A O 1
ATOM 2982 N N . ASN A 1 367 ? 11.304 -5.163 11.343 1.00 90.12 367 ASN A N 1
ATOM 2983 C CA . ASN A 1 367 ? 11.500 -5.095 9.892 1.00 90.12 367 ASN A CA 1
ATOM 2984 C C . ASN A 1 367 ? 10.522 -4.118 9.212 1.00 90.12 367 ASN A C 1
ATOM 2986 O O . ASN A 1 367 ? 10.891 -3.459 8.238 1.00 90.12 367 ASN A O 1
ATOM 2990 N N . ALA A 1 368 ? 9.283 -4.020 9.704 1.00 92.12 368 ALA A N 1
ATOM 2991 C CA . ALA A 1 368 ? 8.304 -3.062 9.193 1.00 92.12 368 ALA A CA 1
ATOM 2992 C C . ALA A 1 368 ? 8.691 -1.614 9.547 1.00 92.12 368 ALA A C 1
ATOM 2994 O O . ALA A 1 368 ? 8.578 -0.727 8.704 1.00 92.12 368 ALA A O 1
ATOM 2995 N N . ILE A 1 369 ? 9.206 -1.381 10.756 1.00 90.69 369 ILE A N 1
ATOM 2996 C CA . ILE A 1 369 ? 9.747 -0.086 11.192 1.00 90.69 369 ILE A CA 1
ATOM 2997 C C . ILE A 1 369 ? 10.980 0.286 10.359 1.00 90.69 369 ILE A C 1
ATOM 2999 O O . ILE A 1 369 ? 11.061 1.400 9.840 1.00 90.69 369 ILE A O 1
ATOM 3003 N N . ASP A 1 370 ? 11.912 -0.647 10.158 1.00 87.25 370 ASP A N 1
ATOM 3004 C CA . ASP A 1 370 ? 13.136 -0.442 9.372 1.00 87.25 370 ASP A CA 1
ATOM 3005 C C . ASP A 1 370 ? 12.846 0.019 7.942 1.00 87.25 370 ASP A C 1
ATOM 3007 O O . ASP A 1 370 ? 13.567 0.858 7.402 1.00 87.25 370 ASP A O 1
ATOM 3011 N N . PHE A 1 371 ? 11.753 -0.466 7.345 1.00 84.44 371 PHE A N 1
ATOM 3012 C CA . PHE A 1 371 ? 11.324 -0.076 6.001 1.00 84.44 371 PHE A CA 1
ATOM 3013 C C . PHE A 1 371 ? 11.000 1.426 5.862 1.00 84.44 371 PHE A C 1
ATOM 3015 O O . PHE A 1 371 ? 11.149 2.002 4.773 1.00 84.44 371 PHE A O 1
ATOM 3022 N N . ILE A 1 372 ? 10.566 2.071 6.949 1.00 85.62 372 ILE A N 1
ATOM 3023 C CA . ILE A 1 372 ? 10.159 3.487 6.976 1.00 85.62 372 ILE A CA 1
ATOM 3024 C C . ILE A 1 372 ? 11.060 4.379 7.836 1.00 85.62 372 ILE A C 1
ATOM 3026 O O . ILE A 1 372 ? 10.955 5.596 7.731 1.00 85.62 372 ILE A O 1
ATOM 3030 N N . ARG A 1 373 ? 12.001 3.805 8.598 1.00 83.44 373 ARG A N 1
ATOM 3031 C CA . ARG A 1 373 ? 12.935 4.501 9.504 1.00 83.44 373 ARG A CA 1
ATOM 3032 C C . ARG A 1 373 ? 13.628 5.722 8.891 1.00 83.44 373 ARG A C 1
ATOM 3034 O O . ARG A 1 373 ? 13.765 6.738 9.559 1.00 83.44 373 ARG A O 1
ATOM 3041 N N . ASN A 1 374 ? 14.076 5.616 7.639 1.00 76.56 374 ASN A N 1
ATOM 3042 C CA . ASN A 1 374 ? 14.844 6.667 6.953 1.00 76.56 374 ASN A CA 1
ATOM 3043 C C . ASN A 1 374 ? 13.976 7.576 6.073 1.00 76.56 374 ASN A C 1
ATOM 3045 O O . ASN A 1 374 ? 14.489 8.283 5.207 1.00 76.56 374 ASN A O 1
ATOM 3049 N N . ARG A 1 375 ? 12.654 7.501 6.218 1.00 75.88 375 ARG A N 1
ATOM 3050 C CA . ARG A 1 375 ? 11.722 8.332 5.464 1.00 75.88 375 ARG A CA 1
ATOM 3051 C C . ARG A 1 375 ? 11.209 9.440 6.367 1.00 75.88 375 ARG A C 1
ATOM 3053 O O . ARG A 1 375 ? 11.050 9.221 7.560 1.00 75.88 375 ARG A O 1
ATOM 3060 N N . VAL A 1 376 ? 10.910 10.599 5.795 1.00 73.06 376 VAL A N 1
ATOM 3061 C CA . VAL A 1 376 ? 10.318 11.732 6.520 1.00 73.06 376 VAL A CA 1
ATOM 3062 C C . VAL A 1 376 ? 8.828 11.797 6.212 1.00 73.06 376 VAL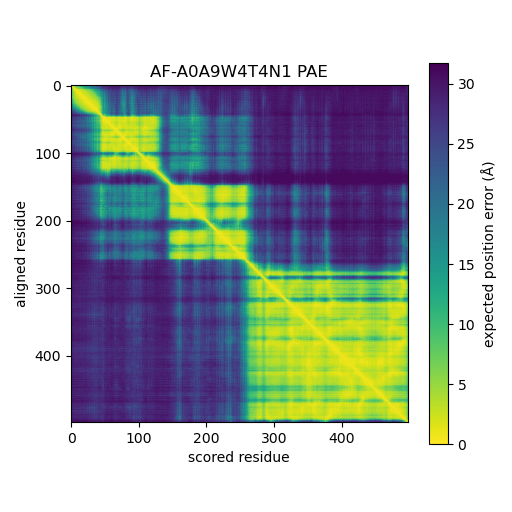 A C 1
ATOM 3064 O O . VAL A 1 376 ? 8.425 11.597 5.061 1.00 73.06 376 VAL A O 1
ATOM 3067 N N . GLY A 1 377 ? 8.019 12.054 7.237 1.00 72.12 377 GLY A N 1
ATOM 3068 C CA . GLY A 1 377 ? 6.591 12.322 7.112 1.00 72.12 377 GLY A CA 1
ATOM 3069 C C . GLY A 1 377 ? 5.722 11.427 7.986 1.00 72.12 377 GLY A C 1
ATOM 3070 O O . GLY A 1 377 ? 6.173 10.807 8.948 1.00 72.12 377 GLY A O 1
ATOM 3071 N N . PHE A 1 378 ? 4.442 11.366 7.630 1.00 76.38 378 PHE A N 1
ATOM 3072 C CA . PHE A 1 378 ? 3.441 10.636 8.391 1.00 76.38 378 PHE A CA 1
ATOM 3073 C C . PHE A 1 378 ? 3.214 9.237 7.811 1.00 76.38 378 PHE A C 1
ATOM 3075 O O . PHE A 1 378 ? 2.830 9.071 6.647 1.00 76.38 378 PHE A O 1
ATOM 3082 N N . TYR A 1 379 ? 3.470 8.224 8.631 1.00 86.94 379 TYR A N 1
ATOM 3083 C CA . TYR A 1 379 ? 3.446 6.819 8.244 1.00 86.94 379 TYR A CA 1
ATOM 3084 C C . TYR A 1 379 ? 2.483 6.030 9.117 1.00 86.94 379 TYR A C 1
ATOM 3086 O O . TYR A 1 379 ? 2.028 6.473 10.176 1.00 86.94 379 TYR A O 1
ATOM 3094 N N . ALA A 1 380 ? 2.172 4.832 8.643 1.00 90.62 380 ALA A N 1
ATOM 3095 C CA . ALA A 1 380 ? 1.340 3.901 9.358 1.00 90.62 380 ALA A CA 1
ATOM 3096 C C . ALA A 1 380 ? 1.837 2.462 9.225 1.00 90.62 380 ALA A C 1
ATOM 3098 O O . ALA A 1 380 ? 2.437 2.070 8.222 1.00 90.62 380 ALA A O 1
ATOM 3099 N N . ILE A 1 381 ? 1.539 1.661 10.245 1.00 94.88 381 ILE A N 1
ATOM 3100 C CA . ILE A 1 381 ? 1.726 0.211 10.236 1.00 94.88 381 ILE A CA 1
ATOM 3101 C C . ILE A 1 381 ? 0.359 -0.439 10.421 1.00 94.88 381 ILE A C 1
ATOM 3103 O O . ILE A 1 381 ? -0.277 -0.288 11.463 1.00 94.88 381 ILE A O 1
ATOM 3107 N N . ILE A 1 382 ? -0.095 -1.177 9.413 1.00 95.25 382 ILE A N 1
ATOM 3108 C CA . ILE A 1 382 ? -1.324 -1.972 9.485 1.00 95.25 382 ILE A CA 1
ATOM 3109 C C . ILE A 1 382 ? -0.979 -3.344 10.055 1.00 95.25 382 ILE A C 1
ATOM 3111 O O . ILE A 1 382 ? -0.032 -3.984 9.593 1.00 95.25 382 ILE A O 1
ATOM 3115 N N . ILE A 1 383 ? -1.758 -3.791 11.035 1.00 95.69 383 ILE A N 1
ATOM 3116 C CA . ILE A 1 383 ? -1.561 -5.050 11.747 1.00 95.69 383 ILE A CA 1
ATOM 3117 C C . ILE A 1 383 ? -2.651 -6.045 11.357 1.00 95.69 383 ILE A C 1
ATOM 3119 O O . ILE A 1 383 ? -3.849 -5.752 11.446 1.00 95.69 383 ILE A O 1
ATOM 3123 N N . TYR A 1 384 ? -2.215 -7.246 10.995 1.00 95.81 384 TYR A N 1
ATOM 3124 C CA . TYR A 1 384 ? -3.061 -8.392 10.699 1.00 95.81 384 TYR A CA 1
ATOM 3125 C C . TYR A 1 384 ? -2.754 -9.523 11.682 1.00 95.81 384 TYR A C 1
ATOM 3127 O O . TYR A 1 384 ? -1.593 -9.885 11.847 1.00 95.81 384 TYR A O 1
ATOM 3135 N N . TRP A 1 385 ? -3.776 -10.080 12.329 1.00 94.94 385 TRP A N 1
ATOM 3136 C CA . TRP A 1 385 ? -3.672 -11.247 13.206 1.00 94.94 385 TRP A CA 1
ATOM 3137 C C . TRP A 1 385 ? -4.120 -12.487 12.435 1.00 94.94 385 TRP A C 1
ATOM 3139 O O . TRP A 1 385 ? -5.304 -12.811 12.375 1.00 94.94 385 TRP A O 1
ATOM 3149 N N . VAL A 1 386 ? -3.168 -13.114 11.750 1.00 95.56 386 VAL A N 1
ATOM 3150 C CA . VAL A 1 386 ? -3.428 -14.069 10.668 1.00 95.56 386 VAL A CA 1
ATOM 3151 C C . VAL A 1 386 ? -3.423 -15.495 11.194 1.00 95.56 386 VAL A C 1
ATOM 3153 O O . VAL A 1 386 ? -2.450 -15.900 11.822 1.00 95.56 386 VAL A O 1
ATOM 3156 N N . ASP A 1 387 ? -4.460 -16.268 10.867 1.00 95.25 387 ASP A N 1
ATOM 3157 C CA . ASP A 1 387 ? -4.451 -17.728 11.012 1.00 95.25 387 ASP A CA 1
ATOM 3158 C C . ASP A 1 387 ? -3.525 -18.337 9.948 1.00 95.25 387 ASP A C 1
ATOM 3160 O O . ASP A 1 387 ? -3.839 -18.396 8.753 1.00 95.25 387 ASP A O 1
ATOM 3164 N N . THR A 1 388 ? -2.342 -18.751 10.386 1.00 95.12 388 THR A N 1
ATOM 3165 C CA . THR A 1 388 ? -1.292 -19.264 9.506 1.00 95.12 388 THR A CA 1
ATOM 3166 C C . THR A 1 388 ? -1.641 -20.626 8.918 1.00 95.12 388 THR A C 1
ATOM 3168 O O . THR A 1 388 ? -1.264 -20.895 7.780 1.00 95.12 388 THR A O 1
ATOM 3171 N N . GLU A 1 389 ? -2.414 -21.455 9.621 1.00 95.31 389 GLU A N 1
ATOM 3172 C CA . GLU A 1 389 ? -2.854 -22.754 9.108 1.00 95.31 389 GLU A CA 1
ATOM 3173 C C . GLU A 1 389 ? -3.899 -22.567 8.008 1.00 95.31 389 GLU A C 1
ATOM 3175 O O . GLU A 1 389 ? -3.833 -23.217 6.960 1.00 95.31 389 GLU A O 1
ATOM 3180 N N . ARG A 1 390 ? -4.801 -21.589 8.167 1.00 96.25 390 ARG A N 1
ATOM 3181 C CA . ARG A 1 390 ? -5.731 -21.224 7.094 1.00 96.25 390 ARG A CA 1
ATOM 3182 C C . ARG A 1 390 ? -4.997 -20.724 5.851 1.00 96.25 390 ARG A C 1
ATOM 3184 O O . ARG A 1 390 ? -5.335 -21.157 4.749 1.00 96.25 390 ARG A O 1
ATOM 3191 N N . VAL A 1 391 ? -3.982 -19.873 6.009 1.00 97.12 391 VAL A N 1
ATOM 3192 C CA . VAL A 1 391 ? -3.145 -19.404 4.890 1.00 97.12 391 VAL A CA 1
ATOM 3193 C C . VAL A 1 391 ? -2.419 -20.567 4.206 1.00 97.12 391 VAL A C 1
ATOM 3195 O O . VAL A 1 391 ? -2.491 -20.685 2.984 1.00 97.12 391 VAL A O 1
ATOM 3198 N N . LYS A 1 392 ? -1.784 -21.462 4.974 1.00 96.56 392 LYS A N 1
ATOM 3199 C CA . LYS A 1 392 ? -1.080 -22.645 4.444 1.00 96.56 392 LYS A CA 1
ATOM 3200 C C . LYS A 1 392 ? -2.010 -23.650 3.761 1.00 96.56 392 LYS A C 1
ATOM 3202 O O . LYS A 1 392 ? -1.566 -24.364 2.871 1.00 96.56 392 LYS A O 1
ATOM 3207 N N . SER A 1 393 ? -3.288 -23.700 4.150 1.00 96.44 393 SER A N 1
ATOM 3208 C CA . SER A 1 393 ? -4.296 -24.555 3.503 1.00 96.44 393 SER A CA 1
ATOM 3209 C C . SER A 1 393 ? -4.700 -24.080 2.099 1.00 96.44 393 SER A C 1
ATOM 3211 O O . SER A 1 393 ? -5.332 -24.825 1.350 1.00 96.44 393 SER A O 1
ATOM 3213 N N . MET A 1 394 ? -4.367 -22.836 1.739 1.00 97.12 394 MET A N 1
ATOM 3214 C CA . MET A 1 394 ? -4.550 -22.303 0.388 1.00 97.12 394 MET A CA 1
ATOM 3215 C C . MET A 1 394 ? -3.325 -22.621 -0.483 1.00 97.12 394 MET A C 1
ATOM 3217 O O . MET A 1 394 ? -2.401 -23.299 -0.047 1.00 97.12 394 MET A O 1
ATOM 3221 N N . ALA A 1 395 ? -3.300 -22.150 -1.735 1.00 97.19 395 ALA A N 1
ATOM 3222 C CA . ALA A 1 395 ? -2.121 -22.283 -2.594 1.00 97.19 395 ALA A CA 1
ATOM 3223 C C . ALA A 1 395 ? -0.965 -21.427 -2.038 1.00 97.19 395 ALA A C 1
ATOM 3225 O O . ALA A 1 395 ? -0.816 -20.255 -2.389 1.00 97.19 395 ALA A O 1
ATOM 3226 N N . TYR A 1 396 ? -0.215 -22.011 -1.108 1.00 98.00 396 TYR A N 1
ATOM 3227 C CA . TYR A 1 396 ? 0.848 -21.392 -0.333 1.00 98.00 396 TYR A CA 1
ATOM 3228 C C . TYR A 1 396 ? 2.199 -21.993 -0.716 1.00 98.00 396 TYR A C 1
ATOM 3230 O O . TYR A 1 396 ? 2.357 -23.214 -0.783 1.00 98.00 396 TYR A O 1
ATOM 3238 N N . ARG A 1 397 ? 3.189 -21.125 -0.923 1.00 97.81 397 ARG A N 1
ATOM 3239 C CA . ARG A 1 397 ? 4.574 -21.510 -1.182 1.00 97.81 397 ARG A CA 1
ATOM 3240 C C . ARG A 1 397 ? 5.489 -20.990 -0.093 1.00 97.81 397 ARG A C 1
ATOM 3242 O O . ARG A 1 397 ? 5.619 -19.779 0.058 1.00 97.81 397 ARG A O 1
ATOM 3249 N N . ASP A 1 398 ? 6.187 -21.896 0.579 1.00 97.69 398 ASP A N 1
ATOM 3250 C CA . ASP A 1 398 ? 7.325 -21.543 1.422 1.00 97.69 398 ASP A CA 1
ATOM 3251 C C . ASP A 1 398 ? 8.630 -21.692 0.635 1.00 97.69 398 ASP A C 1
ATOM 3253 O O . ASP A 1 398 ? 8.965 -22.782 0.166 1.00 97.69 398 ASP A O 1
ATOM 3257 N N . LEU A 1 399 ? 9.344 -20.584 0.457 1.00 97.50 399 LEU A N 1
ATOM 3258 C CA . LEU A 1 399 ? 10.648 -20.539 -0.202 1.00 97.50 399 LEU A CA 1
ATOM 3259 C C . LEU A 1 399 ? 11.805 -20.640 0.799 1.00 97.50 399 LEU A C 1
ATOM 3261 O O . LEU A 1 399 ? 12.939 -20.850 0.382 1.00 97.50 399 LEU A O 1
ATOM 3265 N N . VAL A 1 400 ? 11.549 -20.503 2.106 1.00 95.75 400 VAL A N 1
ATOM 3266 C CA . VAL A 1 400 ? 12.592 -20.505 3.146 1.00 95.75 400 VAL A CA 1
ATOM 3267 C C . VAL A 1 400 ? 13.422 -21.797 3.156 1.00 95.75 400 VAL A C 1
ATOM 3269 O O . VAL A 1 400 ? 14.645 -21.693 3.247 1.00 95.75 400 VAL A O 1
ATOM 3272 N N . PRO A 1 401 ? 12.838 -23.007 3.027 1.00 96.62 401 PRO A N 1
ATOM 3273 C CA . PRO A 1 401 ? 13.611 -24.246 3.117 1.00 96.62 401 PRO A CA 1
ATOM 3274 C C . PRO A 1 401 ? 14.489 -24.545 1.893 1.00 96.62 401 PRO A C 1
ATOM 3276 O O . PRO A 1 401 ? 15.308 -25.459 1.955 1.00 96.62 401 PRO A O 1
ATOM 3279 N N . ASN A 1 402 ? 14.301 -23.845 0.768 1.00 96.56 402 ASN A N 1
ATOM 3280 C CA . ASN A 1 402 ? 14.956 -24.161 -0.501 1.00 96.56 402 ASN A CA 1
ATOM 3281 C C . ASN A 1 402 ? 15.597 -22.910 -1.116 1.00 96.56 402 ASN A C 1
ATOM 3283 O O . ASN A 1 402 ? 14.958 -22.175 -1.867 1.00 96.56 402 ASN A O 1
ATOM 3287 N N . GLU A 1 403 ? 16.879 -22.699 -0.808 1.00 95.88 403 GLU A N 1
ATOM 3288 C CA . GLU A 1 403 ? 17.659 -21.553 -1.289 1.00 95.88 403 GLU A CA 1
ATOM 3289 C C . GLU A 1 403 ? 17.707 -21.469 -2.819 1.00 95.88 403 GLU A C 1
ATOM 3291 O O . GLU A 1 403 ? 17.536 -20.384 -3.368 1.00 95.88 403 GLU A O 1
ATOM 3296 N N . GLU A 1 404 ? 17.896 -22.588 -3.519 1.00 96.94 404 GLU A N 1
ATOM 3297 C CA . GLU A 1 404 ? 17.996 -22.575 -4.983 1.00 96.94 404 GLU A CA 1
ATOM 3298 C C . GLU A 1 404 ? 16.666 -22.173 -5.629 1.00 96.94 404 GLU A C 1
ATOM 3300 O O . GLU A 1 404 ? 16.640 -21.322 -6.520 1.00 96.94 404 GLU A O 1
ATOM 3305 N N . LEU A 1 405 ? 15.547 -22.694 -5.113 1.00 97.38 405 LEU A N 1
ATOM 3306 C CA . LEU A 1 405 ? 14.218 -22.270 -5.551 1.00 97.38 405 LEU A CA 1
ATOM 3307 C C . LEU A 1 405 ? 13.955 -20.797 -5.211 1.00 97.38 405 LEU A C 1
ATOM 3309 O O . LEU A 1 405 ? 13.389 -20.065 -6.023 1.00 97.38 405 LEU A O 1
ATOM 3313 N N . TRP A 1 406 ? 14.360 -20.349 -4.020 1.00 97.81 406 TRP A N 1
ATOM 3314 C CA . TRP A 1 406 ? 14.249 -18.950 -3.623 1.00 97.81 406 TRP A CA 1
ATOM 3315 C C . TRP A 1 406 ? 15.013 -18.037 -4.592 1.00 97.81 406 TRP A C 1
ATOM 3317 O O . TRP A 1 406 ? 14.411 -17.099 -5.117 1.00 97.81 406 TRP A O 1
ATOM 3327 N N . LYS A 1 407 ? 16.288 -18.336 -4.891 1.00 98.06 407 LYS A N 1
ATOM 3328 C CA . LYS A 1 407 ? 17.115 -17.579 -5.848 1.00 98.06 407 LYS A CA 1
ATOM 3329 C C . LYS A 1 407 ? 16.459 -17.520 -7.223 1.00 98.06 407 LYS A C 1
ATOM 3331 O O . LYS A 1 407 ? 16.346 -16.440 -7.800 1.00 98.06 407 LYS A O 1
ATOM 3336 N N . GLU A 1 408 ? 15.994 -18.661 -7.732 1.00 97.94 408 GLU A N 1
ATOM 3337 C CA . GLU A 1 408 ? 15.313 -18.728 -9.024 1.00 97.94 408 GLU A CA 1
ATOM 3338 C C . GLU A 1 408 ? 14.093 -17.799 -9.051 1.00 97.94 408 GLU A C 1
ATOM 3340 O O . GLU A 1 408 ? 13.958 -16.974 -9.956 1.00 97.94 408 GLU A O 1
ATOM 3345 N N . VAL A 1 409 ? 13.234 -17.880 -8.032 1.00 97.88 409 VAL A N 1
ATOM 3346 C CA . VAL A 1 409 ? 12.007 -17.084 -7.939 1.00 97.88 409 VAL A CA 1
ATOM 3347 C C . VAL A 1 409 ? 12.299 -15.587 -7.843 1.00 97.88 409 VAL A C 1
ATOM 3349 O O . VAL A 1 409 ? 11.694 -14.808 -8.588 1.00 97.88 409 VAL A O 1
ATOM 3352 N N . VAL A 1 410 ? 13.205 -15.160 -6.955 1.00 97.12 410 VAL A N 1
ATOM 3353 C CA . VAL A 1 410 ? 13.474 -13.726 -6.759 1.00 97.12 410 VAL A CA 1
ATOM 3354 C C . VAL A 1 410 ? 14.163 -13.110 -7.975 1.00 97.12 410 VAL A C 1
ATOM 3356 O O . VAL A 1 410 ? 13.811 -11.996 -8.371 1.00 97.12 410 VAL A O 1
ATOM 3359 N N . VAL A 1 411 ? 15.083 -13.834 -8.626 1.00 97.44 411 VAL A N 1
ATOM 3360 C CA . VAL A 1 411 ? 15.749 -13.355 -9.848 1.00 97.44 411 VAL A CA 1
ATOM 3361 C C . VAL A 1 411 ? 14.773 -13.312 -11.011 1.00 97.44 411 VAL A C 1
ATOM 3363 O O . VAL A 1 411 ? 14.677 -12.271 -11.661 1.00 97.44 411 VAL A O 1
ATOM 3366 N N . ALA A 1 412 ? 13.991 -14.373 -11.236 1.00 96.62 412 ALA A N 1
ATOM 3367 C CA . ALA A 1 412 ? 12.951 -14.374 -12.261 1.00 96.62 412 ALA A CA 1
ATOM 3368 C C . ALA A 1 412 ? 12.017 -13.168 -12.085 1.00 96.62 412 ALA A C 1
ATOM 3370 O O . ALA A 1 412 ? 11.812 -12.396 -13.020 1.00 96.62 412 ALA A O 1
ATOM 3371 N N . SER A 1 413 ? 11.530 -12.945 -10.863 1.00 95.12 413 SER A N 1
ATOM 3372 C CA . SER A 1 413 ? 10.590 -11.864 -10.560 1.00 95.12 413 SER A CA 1
ATOM 3373 C C . SER A 1 413 ? 11.188 -10.474 -10.807 1.00 95.12 413 SER A C 1
ATOM 3375 O O . SER A 1 413 ? 10.560 -9.642 -11.470 1.00 95.12 413 SER A O 1
ATOM 3377 N N . ARG A 1 414 ? 12.427 -10.215 -10.355 1.00 93.56 414 ARG A N 1
ATOM 3378 C CA . ARG A 1 414 ? 13.113 -8.931 -10.604 1.00 93.56 414 ARG A CA 1
ATOM 3379 C C . ARG A 1 414 ? 13.459 -8.711 -12.072 1.00 93.56 414 ARG A C 1
ATOM 3381 O O . ARG A 1 414 ? 13.394 -7.573 -12.532 1.00 93.56 414 ARG A O 1
ATOM 3388 N N . CYS A 1 415 ? 13.744 -9.780 -12.806 1.00 92.19 415 CYS A N 1
ATOM 3389 C CA . CYS A 1 415 ? 13.986 -9.764 -14.247 1.00 92.19 415 CYS A CA 1
ATOM 3390 C C . CYS A 1 415 ? 12.694 -9.898 -15.073 1.00 92.19 415 CYS A C 1
ATOM 3392 O O . CYS A 1 415 ? 12.745 -10.201 -16.263 1.00 92.19 415 CYS A O 1
ATOM 3394 N N . ARG A 1 416 ? 11.521 -9.654 -14.466 1.00 91.94 416 ARG A N 1
ATOM 3395 C CA . ARG A 1 416 ? 10.204 -9.615 -15.137 1.00 91.94 416 ARG A CA 1
ATOM 3396 C C . ARG A 1 416 ? 9.780 -10.935 -15.791 1.00 91.94 416 ARG A C 1
ATOM 3398 O O . ARG A 1 416 ? 8.890 -10.959 -16.643 1.00 91.94 416 ARG A O 1
ATOM 3405 N N . GLN A 1 417 ? 10.387 -12.033 -15.372 1.00 93.31 417 GLN A N 1
ATOM 3406 C CA . GLN A 1 417 ? 10.108 -13.377 -15.848 1.00 93.31 417 GLN A CA 1
ATOM 3407 C C . GLN A 1 417 ? 9.056 -14.052 -14.980 1.00 93.31 417 GLN A C 1
ATOM 3409 O O . GLN A 1 417 ? 8.837 -13.694 -13.823 1.00 93.31 417 GLN A O 1
ATOM 3414 N N . ARG A 1 418 ? 8.386 -15.042 -15.566 1.00 92.75 418 ARG A N 1
ATOM 3415 C CA . ARG A 1 418 ? 7.479 -15.918 -14.824 1.00 92.75 418 ARG A CA 1
ATOM 3416 C C . ARG A 1 418 ? 8.290 -16.976 -14.085 1.00 92.75 418 ARG A C 1
ATOM 3418 O O . ARG A 1 418 ? 9.313 -17.431 -14.586 1.00 92.75 418 ARG A O 1
ATOM 3425 N N . SER A 1 419 ? 7.795 -17.390 -12.928 1.00 93.75 419 SER A N 1
ATOM 3426 C CA . SER A 1 419 ? 8.364 -18.479 -12.131 1.00 93.75 419 SER A CA 1
ATOM 3427 C C . SER A 1 419 ? 7.267 -19.440 -11.672 1.00 93.75 419 SER A C 1
ATOM 3429 O O . SER A 1 419 ? 6.083 -19.245 -11.958 1.00 93.75 419 SER A O 1
ATOM 3431 N N . VAL A 1 420 ? 7.649 -20.488 -10.942 1.00 94.81 420 VAL A N 1
ATOM 3432 C CA . VAL A 1 420 ? 6.716 -21.521 -10.461 1.00 94.81 420 VAL A CA 1
ATOM 3433 C C . VAL A 1 420 ? 5.643 -20.997 -9.499 1.00 94.81 420 VAL A C 1
ATOM 3435 O O . VAL A 1 420 ? 4.665 -21.690 -9.245 1.00 94.81 420 VAL A O 1
ATOM 3438 N N . ILE A 1 421 ? 5.803 -19.775 -8.983 1.00 95.19 421 ILE A N 1
ATOM 3439 C CA . ILE A 1 421 ? 4.911 -19.179 -7.984 1.00 95.19 421 ILE A CA 1
ATOM 3440 C C . ILE A 1 421 ? 3.807 -18.294 -8.573 1.00 95.19 421 ILE A C 1
ATOM 3442 O O . ILE A 1 421 ? 3.094 -17.628 -7.825 1.00 95.19 421 ILE A O 1
ATOM 3446 N N . GLU A 1 422 ? 3.675 -18.185 -9.899 1.00 91.56 422 GLU A N 1
ATOM 3447 C CA . GLU A 1 422 ? 2.696 -17.270 -10.519 1.00 91.56 422 GLU A CA 1
ATOM 3448 C C . GLU A 1 422 ? 1.237 -17.652 -10.228 1.00 91.56 422 GLU A C 1
ATOM 3450 O O . GLU A 1 422 ? 0.388 -16.769 -10.146 1.00 91.56 422 GLU A O 1
ATOM 3455 N N . SER A 1 423 ? 0.949 -18.940 -10.023 1.00 92.12 423 SER A N 1
ATOM 3456 C CA . SER A 1 423 ? -0.382 -19.436 -9.642 1.00 92.12 423 SER A CA 1
ATOM 3457 C C . SER A 1 423 ? -0.612 -19.512 -8.131 1.00 92.12 423 SER A C 1
ATOM 3459 O O . SER A 1 423 ? -1.721 -19.831 -7.703 1.00 92.12 423 SER A O 1
ATOM 3461 N N . ASP A 1 424 ? 0.422 -19.270 -7.323 1.00 97.00 424 ASP A N 1
ATOM 3462 C CA . ASP A 1 424 ? 0.313 -19.338 -5.869 1.00 97.00 424 ASP A CA 1
ATOM 3463 C C . ASP A 1 424 ? -0.418 -18.090 -5.342 1.00 97.00 424 ASP A C 1
ATOM 3465 O O . ASP A 1 424 ? -0.223 -16.970 -5.820 1.00 97.00 424 ASP A O 1
ATOM 3469 N N . LYS A 1 425 ? -1.273 -18.286 -4.339 1.00 97.62 425 LYS A N 1
ATOM 3470 C CA . LYS A 1 425 ? -2.052 -17.226 -3.678 1.00 97.62 425 LYS A CA 1
ATOM 3471 C C . LYS A 1 425 ? -1.223 -16.500 -2.624 1.00 97.62 425 LYS A C 1
ATOM 3473 O O . LYS A 1 425 ? -1.349 -15.284 -2.451 1.00 97.62 425 LYS A O 1
ATOM 3478 N N . PHE A 1 426 ? -0.356 -17.258 -1.957 1.00 98.19 426 PHE A N 1
ATOM 3479 C CA . PHE A 1 426 ? 0.565 -16.779 -0.940 1.00 98.19 426 PHE A CA 1
ATOM 3480 C C . PHE A 1 426 ? 1.977 -17.290 -1.201 1.00 98.19 426 PHE A C 1
ATOM 3482 O O . PHE A 1 426 ? 2.173 -18.468 -1.493 1.00 98.19 426 PHE A O 1
ATOM 3489 N N . VAL A 1 427 ? 2.965 -16.416 -1.038 1.00 98.06 427 VAL A N 1
ATOM 3490 C CA . VAL A 1 427 ? 4.383 -16.782 -1.127 1.00 98.06 427 VAL A CA 1
ATOM 3491 C C . VAL A 1 427 ? 5.111 -16.232 0.084 1.00 98.06 427 VAL A C 1
ATOM 3493 O O . VAL A 1 427 ? 4.991 -15.049 0.391 1.00 98.06 427 VAL A O 1
ATOM 3496 N N . TYR A 1 428 ? 5.862 -17.085 0.767 1.00 98.00 428 TYR A N 1
ATOM 3497 C CA . TYR A 1 428 ? 6.638 -16.744 1.947 1.00 98.00 428 TYR A CA 1
ATOM 3498 C C . TYR A 1 428 ? 8.126 -16.911 1.659 1.00 98.00 428 TYR A C 1
ATOM 3500 O O . TYR A 1 428 ? 8.551 -17.958 1.177 1.00 98.00 428 TYR A O 1
ATOM 3508 N N . GLY A 1 429 ? 8.925 -15.877 1.911 1.00 96.94 429 GLY A N 1
ATOM 3509 C CA . GLY A 1 429 ? 10.353 -15.921 1.604 1.00 96.94 429 GLY A CA 1
ATOM 3510 C C . GLY A 1 429 ? 11.110 -14.656 1.986 1.00 96.94 429 GLY A C 1
ATOM 3511 O O . GLY A 1 429 ? 10.522 -13.638 2.358 1.00 96.94 429 GLY A O 1
ATOM 3512 N N . TYR A 1 430 ? 12.438 -14.728 1.916 1.00 95.50 430 TYR A N 1
ATOM 3513 C CA . TYR A 1 430 ? 13.310 -13.597 2.229 1.00 95.50 430 TYR A CA 1
ATOM 3514 C C . TYR A 1 430 ? 13.357 -12.577 1.095 1.00 95.50 430 TYR A C 1
ATOM 3516 O O . TYR A 1 430 ? 13.392 -12.931 -0.084 1.00 95.50 430 TYR A O 1
ATOM 3524 N N . GLN A 1 431 ? 13.416 -11.300 1.458 1.00 92.62 431 GLN A N 1
ATOM 3525 C CA . GLN A 1 431 ? 13.677 -10.226 0.513 1.00 92.62 431 GLN A CA 1
ATOM 3526 C C . GLN A 1 431 ? 15.113 -10.322 -0.034 1.00 92.62 431 GLN A C 1
ATOM 3528 O O . GLN A 1 431 ? 16.067 -10.542 0.720 1.00 92.62 431 GLN A O 1
ATOM 3533 N N . MET A 1 432 ? 15.287 -10.093 -1.338 1.00 92.12 432 MET A N 1
ATOM 3534 C CA . MET A 1 432 ? 16.615 -10.003 -1.946 1.00 92.12 432 MET A CA 1
ATOM 3535 C C . MET A 1 432 ? 17.301 -8.682 -1.557 1.00 92.12 432 MET A C 1
ATOM 3537 O O . MET A 1 432 ? 16.680 -7.615 -1.583 1.00 92.12 432 MET A O 1
ATOM 3541 N N . SER A 1 433 ? 18.591 -8.739 -1.216 1.00 92.44 433 SER A N 1
ATOM 3542 C CA . SER A 1 433 ? 19.376 -7.580 -0.763 1.00 92.44 433 SER A CA 1
ATOM 3543 C C . SER A 1 433 ? 20.013 -6.783 -1.902 1.00 92.44 433 SER A C 1
ATOM 3545 O O . SER A 1 433 ? 20.250 -5.583 -1.761 1.00 92.44 433 SER A O 1
ATOM 3547 N N . ASN A 1 434 ? 20.231 -7.410 -3.061 1.00 91.19 434 ASN A N 1
ATOM 3548 C CA . ASN A 1 434 ? 20.877 -6.815 -4.233 1.00 91.19 434 ASN A CA 1
ATOM 3549 C C . ASN A 1 434 ? 19.992 -6.721 -5.504 1.00 91.19 434 ASN A C 1
ATOM 3551 O O . ASN A 1 434 ? 20.519 -6.848 -6.612 1.00 91.19 434 ASN A O 1
ATOM 3555 N N . PRO A 1 435 ? 18.679 -6.411 -5.422 1.00 89.94 435 PRO A N 1
ATOM 3556 C CA . PRO A 1 435 ? 17.770 -6.485 -6.573 1.00 89.94 435 PRO A CA 1
ATOM 3557 C C . PRO A 1 435 ? 18.159 -5.559 -7.731 1.00 89.94 435 PRO A C 1
ATOM 3559 O O . PRO A 1 435 ? 17.941 -5.888 -8.894 1.00 89.94 435 PRO A O 1
ATOM 3562 N N . ARG A 1 436 ? 18.753 -4.395 -7.433 1.00 84.31 436 ARG A N 1
ATOM 3563 C CA . ARG A 1 436 ? 19.192 -3.438 -8.459 1.00 84.31 436 ARG A CA 1
ATOM 3564 C C . ARG A 1 436 ? 20.405 -3.942 -9.240 1.00 84.31 436 ARG A C 1
ATOM 3566 O O . ARG A 1 436 ? 20.484 -3.672 -10.430 1.00 84.31 436 ARG A O 1
ATOM 3573 N N . GLN A 1 437 ? 21.330 -4.642 -8.583 1.00 88.31 437 GLN A N 1
ATOM 3574 C CA . GLN A 1 437 ? 22.522 -5.182 -9.242 1.00 88.31 437 GLN A CA 1
ATOM 3575 C C . GLN A 1 437 ? 22.120 -6.266 -10.244 1.00 88.31 437 GLN A C 1
ATOM 3577 O O . GLN A 1 437 ? 22.496 -6.169 -11.405 1.00 88.31 437 GLN A O 1
ATOM 3582 N N . ILE A 1 438 ? 21.257 -7.197 -9.822 1.00 90.06 438 ILE A N 1
ATOM 3583 C CA . ILE A 1 438 ? 20.699 -8.253 -10.679 1.00 90.06 438 ILE A CA 1
ATOM 3584 C C . ILE A 1 438 ? 19.985 -7.664 -11.899 1.00 90.06 438 ILE A C 1
ATOM 3586 O O . ILE A 1 438 ? 20.272 -8.046 -13.030 1.00 90.06 438 ILE A O 1
ATOM 3590 N N . LEU A 1 439 ? 19.087 -6.694 -11.681 1.00 88.31 439 LEU A N 1
ATOM 3591 C CA . LEU A 1 439 ? 18.338 -6.066 -12.770 1.00 88.31 439 LEU A CA 1
ATOM 3592 C C . LEU A 1 439 ? 19.269 -5.402 -13.796 1.00 88.31 439 LEU A C 1
ATOM 3594 O O . LEU A 1 439 ? 19.063 -5.565 -14.994 1.00 88.31 439 LEU A O 1
ATOM 3598 N N . LEU A 1 440 ? 20.286 -4.665 -13.333 1.00 84.06 440 LEU A N 1
ATOM 3599 C CA . LEU A 1 440 ? 21.235 -3.980 -14.214 1.00 84.06 440 LEU A CA 1
ATOM 3600 C C . LEU A 1 440 ? 22.135 -4.962 -14.973 1.00 84.06 440 LEU A C 1
ATOM 3602 O O . LEU A 1 440 ? 22.377 -4.755 -16.160 1.00 84.06 440 LEU A O 1
ATOM 3606 N N . ALA A 1 441 ? 22.606 -6.023 -14.314 1.00 88.94 441 ALA A N 1
ATOM 3607 C CA . ALA A 1 441 ? 23.431 -7.051 -14.942 1.00 88.94 441 ALA A CA 1
ATOM 3608 C C . ALA A 1 441 ? 22.659 -7.783 -16.051 1.00 88.94 441 ALA A C 1
ATOM 3610 O O . ALA A 1 441 ? 23.149 -7.899 -17.173 1.00 88.94 441 ALA A O 1
ATOM 3611 N N . TRP A 1 442 ? 21.410 -8.164 -15.773 1.00 92.06 442 TRP A N 1
ATOM 3612 C CA . TRP A 1 442 ? 20.533 -8.794 -16.758 1.00 92.06 442 TRP A CA 1
ATOM 3613 C C . TRP A 1 442 ? 20.231 -7.871 -17.947 1.00 92.06 442 TRP A C 1
ATOM 3615 O O . TRP A 1 442 ? 20.318 -8.294 -19.100 1.00 92.06 442 TRP A O 1
ATOM 3625 N N . GLN A 1 443 ? 19.937 -6.592 -17.692 1.00 88.12 443 GLN A N 1
ATOM 3626 C CA . GLN A 1 443 ? 19.706 -5.601 -18.750 1.00 88.12 443 GLN A CA 1
ATOM 3627 C C . GLN A 1 443 ? 20.940 -5.384 -19.634 1.00 88.12 443 GLN A C 1
ATOM 3629 O O . GLN A 1 443 ? 20.801 -5.239 -20.847 1.00 88.12 443 GLN A O 1
ATOM 3634 N N . ALA A 1 444 ? 22.143 -5.398 -19.055 1.00 88.62 444 ALA A N 1
ATOM 3635 C CA . ALA A 1 444 ? 23.389 -5.285 -19.811 1.00 88.62 444 ALA A CA 1
ATOM 3636 C C . ALA A 1 444 ? 23.639 -6.493 -20.735 1.00 88.62 444 ALA A C 1
ATOM 3638 O O . ALA A 1 444 ? 24.341 -6.360 -21.734 1.00 88.62 444 ALA A O 1
ATOM 3639 N N . TYR A 1 445 ? 23.037 -7.647 -20.435 1.00 88.75 445 TYR A N 1
ATOM 3640 C CA . TYR A 1 445 ? 23.120 -8.870 -21.235 1.00 88.75 445 TYR A CA 1
ATOM 3641 C C . TYR A 1 445 ? 21.953 -9.024 -22.234 1.00 88.75 445 TYR A C 1
ATOM 3643 O O . TYR A 1 445 ? 21.597 -10.132 -22.626 1.00 88.75 445 TYR A O 1
ATOM 3651 N N . GLY A 1 446 ? 21.321 -7.916 -22.636 1.00 83.50 446 GLY A N 1
ATOM 3652 C CA . GLY A 1 446 ? 20.211 -7.907 -23.598 1.00 83.50 446 GLY A CA 1
ATOM 3653 C C . GLY A 1 446 ? 18.825 -8.108 -22.979 1.00 83.50 446 GLY A C 1
ATOM 3654 O O . GLY A 1 446 ? 17.826 -8.019 -23.682 1.00 83.50 446 GLY A O 1
ATOM 3655 N N . GLY A 1 447 ? 18.726 -8.314 -21.662 1.00 89.94 447 GLY A N 1
ATOM 3656 C CA . GLY A 1 447 ? 17.453 -8.272 -20.946 1.00 89.94 447 GLY A CA 1
ATOM 3657 C C . GLY A 1 447 ? 16.400 -9.241 -21.498 1.00 89.94 447 GLY A C 1
ATOM 3658 O O . GLY A 1 447 ? 16.604 -10.454 -21.533 1.00 89.94 447 GLY A O 1
ATOM 3659 N N . GLU A 1 448 ? 15.246 -8.697 -21.894 1.00 87.56 448 GLU A N 1
ATOM 3660 C CA . GLU A 1 448 ? 14.130 -9.471 -22.460 1.00 87.56 448 GLU A CA 1
ATOM 3661 C C . GLU A 1 448 ? 14.424 -9.990 -23.880 1.00 87.56 448 GLU A C 1
ATOM 3663 O O . GLU A 1 448 ? 13.796 -10.961 -24.295 1.00 87.56 448 GLU A O 1
ATOM 3668 N N . ASP A 1 449 ? 15.398 -9.409 -24.592 1.00 88.56 449 ASP A N 1
ATOM 3669 C CA . ASP A 1 449 ? 15.738 -9.784 -25.973 1.00 88.56 449 ASP A CA 1
ATOM 3670 C C . ASP A 1 449 ? 16.530 -11.099 -26.050 1.00 88.56 449 ASP A C 1
ATOM 3672 O O . ASP A 1 449 ? 16.619 -11.722 -27.109 1.00 88.56 449 ASP A O 1
ATOM 3676 N N . VAL A 1 450 ? 17.104 -11.540 -24.926 1.00 89.56 450 VAL A N 1
ATOM 3677 C CA . VAL A 1 450 ? 17.859 -12.792 -24.828 1.00 89.56 450 VAL A CA 1
ATOM 3678 C C . VAL A 1 450 ? 17.107 -13.751 -23.919 1.00 89.56 450 VAL A C 1
ATOM 3680 O O . VAL A 1 450 ? 17.094 -13.604 -22.692 1.00 89.56 450 VAL A O 1
ATOM 3683 N N . GLU A 1 451 ? 16.484 -14.755 -24.532 1.00 89.62 451 GLU A N 1
ATOM 3684 C CA . GLU A 1 451 ? 15.682 -15.748 -23.827 1.00 89.62 451 GLU A CA 1
ATOM 3685 C C . GLU A 1 451 ? 16.495 -16.431 -22.717 1.00 89.62 451 GLU A C 1
ATOM 3687 O O . GLU A 1 451 ? 17.638 -16.841 -22.912 1.00 89.62 451 GLU A O 1
ATOM 3692 N N . ASN A 1 452 ? 15.898 -16.558 -21.530 1.00 90.69 452 ASN A N 1
ATOM 3693 C CA . ASN A 1 452 ? 16.501 -17.209 -20.362 1.00 90.69 452 ASN A CA 1
ATOM 3694 C C . ASN A 1 452 ? 17.827 -16.602 -19.853 1.00 90.69 452 ASN A C 1
ATOM 3696 O O . ASN A 1 452 ? 18.418 -17.163 -18.931 1.00 90.69 452 ASN A O 1
ATOM 3700 N N . SER A 1 453 ? 18.257 -15.437 -20.351 1.00 92.19 453 SER A N 1
ATOM 3701 C CA . SER A 1 453 ? 19.477 -14.739 -19.898 1.00 92.19 453 SER A CA 1
ATOM 3702 C C . SER A 1 453 ? 19.504 -14.462 -18.392 1.00 92.19 453 SER A C 1
ATOM 3704 O O . SER A 1 453 ? 20.554 -14.537 -17.759 1.00 92.19 453 SER A O 1
ATOM 3706 N N . TRP A 1 454 ? 18.338 -14.213 -17.791 1.00 94.19 454 TRP A N 1
ATOM 3707 C CA . TRP A 1 454 ? 18.173 -14.004 -16.351 1.00 94.19 454 TRP A CA 1
ATOM 3708 C C . TRP A 1 454 ? 18.710 -15.164 -15.500 1.00 94.19 454 TRP A C 1
ATOM 3710 O O . TRP A 1 454 ? 19.144 -14.935 -14.371 1.00 94.19 454 TRP A O 1
ATOM 3720 N N . ARG A 1 455 ? 18.713 -16.399 -16.029 1.00 95.88 455 ARG A N 1
ATOM 3721 C CA . ARG A 1 455 ? 19.176 -17.589 -15.299 1.00 95.88 455 ARG A CA 1
ATOM 3722 C C . ARG A 1 455 ? 20.655 -17.508 -14.933 1.00 95.88 455 ARG A C 1
ATOM 3724 O O . ARG A 1 455 ? 21.055 -18.055 -13.909 1.00 95.88 455 ARG A O 1
ATOM 3731 N N . ASN A 1 456 ? 21.444 -16.771 -15.714 1.00 94.38 456 ASN A N 1
ATOM 3732 C CA . ASN A 1 456 ? 22.869 -16.562 -15.456 1.00 94.38 456 ASN A CA 1
ATOM 3733 C C . ASN A 1 456 ? 23.124 -15.816 -14.135 1.00 94.38 456 ASN A C 1
ATOM 3735 O O . ASN A 1 456 ? 24.193 -15.961 -13.552 1.00 94.38 456 ASN A O 1
ATOM 3739 N N . HIS A 1 457 ? 22.131 -15.073 -13.635 1.00 95.31 457 HIS A N 1
ATOM 3740 C CA . HIS A 1 457 ? 22.242 -14.261 -12.423 1.00 95.31 457 HIS A CA 1
ATOM 3741 C C . HIS A 1 457 ? 21.626 -14.922 -11.180 1.00 95.31 457 HIS A C 1
ATOM 3743 O O . HIS A 1 457 ? 21.640 -14.324 -10.106 1.00 95.31 457 HIS A O 1
ATOM 3749 N N . ILE A 1 458 ? 21.106 -16.156 -11.280 1.00 96.94 458 ILE A N 1
ATOM 3750 C CA . ILE A 1 458 ? 20.509 -16.881 -10.138 1.00 96.94 458 ILE A CA 1
ATOM 3751 C C . ILE A 1 458 ? 21.502 -16.974 -8.976 1.00 96.94 458 ILE A C 1
ATOM 3753 O O . ILE A 1 458 ? 21.165 -16.643 -7.842 1.00 96.94 458 ILE A O 1
ATOM 3757 N N . GLN A 1 459 ? 22.752 -17.342 -9.263 1.00 96.56 459 GLN A N 1
ATOM 3758 C CA . GLN A 1 459 ? 23.789 -17.516 -8.240 1.00 96.56 459 GLN A CA 1
ATOM 3759 C C . GLN A 1 459 ? 24.280 -16.195 -7.625 1.00 96.56 459 GLN A C 1
ATOM 3761 O O . GLN A 1 459 ? 24.945 -16.199 -6.591 1.00 96.56 459 GLN A O 1
ATOM 3766 N N . GLU A 1 460 ? 23.944 -15.052 -8.227 1.00 95.75 460 GLU A N 1
ATOM 3767 C CA . GLU A 1 460 ? 24.302 -13.734 -7.703 1.00 95.75 460 GLU A CA 1
ATOM 3768 C C . GLU A 1 460 ? 23.303 -13.219 -6.657 1.00 95.75 460 GLU A C 1
ATOM 3770 O O . GLU A 1 460 ? 23.614 -12.260 -5.943 1.00 95.75 460 GLU A O 1
ATOM 3775 N N . ALA A 1 461 ? 22.112 -13.818 -6.555 1.00 95.56 461 ALA A N 1
ATOM 3776 C CA . ALA A 1 461 ? 21.092 -13.401 -5.602 1.00 95.56 461 ALA A CA 1
ATOM 3777 C C . ALA A 1 461 ? 21.526 -13.669 -4.159 1.00 95.56 461 ALA A C 1
ATOM 3779 O O . ALA A 1 461 ? 22.011 -14.746 -3.813 1.00 95.56 461 ALA A O 1
ATOM 3780 N N . ARG A 1 462 ? 21.341 -12.662 -3.299 1.00 93.88 462 ARG A N 1
ATOM 3781 C CA . ARG A 1 462 ? 21.721 -12.720 -1.883 1.00 93.88 462 ARG A CA 1
ATOM 3782 C C . ARG A 1 462 ? 20.579 -12.225 -1.015 1.00 93.88 462 ARG A C 1
ATOM 3784 O O . ARG A 1 462 ? 19.934 -11.226 -1.333 1.00 93.88 462 ARG A O 1
ATOM 3791 N N . TRP A 1 463 ? 20.340 -12.892 0.106 1.00 91.88 463 TRP A N 1
ATOM 3792 C CA . TRP A 1 463 ? 19.540 -12.323 1.186 1.00 91.88 463 TRP A CA 1
ATOM 3793 C C . TRP A 1 463 ? 20.355 -11.260 1.932 1.00 91.88 463 TRP A C 1
ATOM 3795 O O . TRP A 1 463 ? 21.523 -10.993 1.629 1.00 91.88 463 TRP A O 1
ATOM 3805 N N . PHE A 1 464 ? 19.731 -10.600 2.898 1.00 86.88 464 PHE A N 1
ATOM 3806 C CA . PHE A 1 464 ? 20.440 -9.716 3.818 1.00 86.88 464 PHE A CA 1
ATOM 3807 C C . PHE A 1 464 ? 21.298 -10.530 4.800 1.00 86.88 464 PHE A C 1
ATOM 3809 O O . PHE A 1 464 ? 20.946 -11.659 5.127 1.00 86.88 464 PHE A O 1
ATOM 3816 N N . ASN A 1 465 ? 22.415 -9.963 5.268 1.00 82.25 465 ASN A N 1
ATOM 3817 C CA . ASN A 1 465 ? 23.236 -10.543 6.335 1.00 82.25 465 ASN A CA 1
ATOM 3818 C C . ASN A 1 465 ? 23.292 -9.560 7.526 1.00 82.25 465 ASN A C 1
ATOM 3820 O O . ASN A 1 465 ? 23.715 -8.419 7.310 1.00 82.25 465 ASN A O 1
ATOM 3824 N N . PRO A 1 466 ? 22.858 -9.942 8.745 1.00 83.50 466 PRO A N 1
ATOM 3825 C CA . PRO A 1 466 ? 22.211 -11.215 9.104 1.00 83.50 466 PRO A CA 1
ATOM 3826 C C . PRO A 1 466 ? 20.891 -11.438 8.353 1.00 83.50 466 PRO A C 1
ATOM 3828 O O . PRO A 1 466 ? 20.297 -10.479 7.862 1.00 83.50 466 PRO A O 1
ATOM 3831 N N . VAL A 1 467 ? 20.449 -12.697 8.252 1.00 81.75 467 VAL A N 1
ATOM 3832 C CA . VAL A 1 467 ? 19.210 -13.069 7.547 1.00 81.75 467 VAL A CA 1
ATOM 3833 C C . VAL A 1 467 ? 18.013 -12.382 8.209 1.00 81.75 467 VAL A C 1
ATOM 3835 O O . VAL A 1 467 ? 17.689 -12.638 9.367 1.00 81.75 467 VAL A O 1
ATOM 3838 N N . ARG A 1 468 ? 17.368 -11.478 7.467 1.00 83.25 468 ARG A N 1
ATOM 3839 C CA . ARG A 1 468 ? 16.229 -10.653 7.904 1.00 83.25 468 ARG A CA 1
ATOM 3840 C C . ARG A 1 468 ? 15.324 -10.318 6.715 1.00 83.25 468 ARG A C 1
ATOM 3842 O O . ARG A 1 468 ? 15.590 -10.755 5.599 1.00 83.25 468 ARG A O 1
ATOM 3849 N N . HIS A 1 469 ? 14.269 -9.536 6.949 1.00 86.88 469 HIS A N 1
ATOM 3850 C CA . HIS A 1 469 ? 13.284 -9.144 5.928 1.00 86.88 469 HIS A CA 1
ATOM 3851 C C . HIS A 1 469 ? 12.563 -10.338 5.280 1.00 86.88 469 HIS A C 1
ATOM 3853 O O . HIS A 1 469 ? 12.431 -10.435 4.062 1.00 86.88 469 HIS A O 1
ATOM 3859 N N . LEU A 1 470 ? 12.093 -11.261 6.118 1.00 93.69 470 LEU A N 1
ATOM 3860 C CA . LEU A 1 470 ? 11.140 -12.297 5.726 1.00 93.69 470 LEU A CA 1
ATOM 3861 C C . LEU A 1 470 ? 9.783 -11.653 5.422 1.00 93.69 470 LEU A C 1
ATOM 3863 O O . LEU A 1 470 ? 9.377 -10.728 6.125 1.00 93.69 470 LEU A O 1
ATOM 3867 N N . GLN A 1 471 ? 9.093 -12.114 4.385 1.00 95.31 471 GLN A N 1
ATOM 3868 C CA . GLN A 1 471 ? 7.855 -11.503 3.914 1.00 95.31 471 GLN A CA 1
ATOM 3869 C C . GLN A 1 471 ? 6.848 -12.557 3.460 1.00 95.31 471 GLN A C 1
ATOM 3871 O O . GLN A 1 471 ? 7.219 -13.590 2.912 1.00 95.31 471 GLN A O 1
ATOM 3876 N N . LEU A 1 472 ? 5.567 -12.254 3.659 1.00 97.56 472 LEU A N 1
ATOM 3877 C CA . LEU A 1 472 ? 4.431 -12.952 3.071 1.00 97.56 472 LEU A CA 1
ATOM 3878 C C . LEU A 1 472 ? 3.836 -12.063 1.971 1.00 97.56 472 LEU A C 1
ATOM 3880 O O . LEU A 1 472 ? 3.300 -10.991 2.257 1.00 97.56 472 LEU A O 1
ATOM 3884 N N . ALA A 1 473 ? 3.937 -12.494 0.718 1.00 97.06 473 ALA A N 1
ATOM 3885 C CA . ALA A 1 473 ? 3.259 -11.873 -0.411 1.00 97.06 473 ALA A CA 1
ATOM 3886 C C . ALA A 1 473 ? 1.857 -12.457 -0.593 1.00 97.06 473 ALA A C 1
ATOM 3888 O O . ALA A 1 473 ? 1.680 -13.671 -0.669 1.00 97.06 473 ALA A O 1
ATOM 3889 N N . VAL A 1 474 ? 0.882 -11.562 -0.711 1.00 97.31 474 VAL A N 1
ATOM 3890 C CA . VAL A 1 474 ? -0.520 -11.827 -1.035 1.00 97.31 474 VAL A CA 1
ATOM 3891 C C . VAL A 1 474 ? -0.724 -11.478 -2.506 1.00 97.31 474 VAL A C 1
ATOM 3893 O O . VAL A 1 474 ? -0.545 -10.319 -2.896 1.00 97.31 474 VAL A O 1
ATOM 3896 N N . LYS A 1 475 ? -1.040 -12.478 -3.331 1.00 95.00 475 LYS A N 1
ATOM 3897 C CA . LYS A 1 475 ? -0.932 -12.360 -4.795 1.00 95.00 475 LYS A CA 1
ATOM 3898 C C . LYS A 1 475 ? -2.263 -12.196 -5.523 1.00 95.00 475 LYS A C 1
ATOM 3900 O O . LYS A 1 475 ? -2.292 -11.642 -6.618 1.00 95.00 475 LYS A O 1
ATOM 3905 N N . THR A 1 476 ? -3.355 -12.668 -4.935 1.00 94.69 476 THR A N 1
ATOM 3906 C CA . THR A 1 476 ? -4.668 -12.767 -5.589 1.00 94.69 476 THR A CA 1
ATOM 3907 C C . THR A 1 476 ? -5.758 -12.070 -4.776 1.00 94.69 476 THR A C 1
ATOM 3909 O O . THR A 1 476 ? -5.582 -11.797 -3.587 1.00 94.69 476 THR A O 1
ATOM 3912 N N . GLU A 1 477 ? -6.887 -11.745 -5.412 1.00 93.69 477 GLU A N 1
ATOM 3913 C CA . GLU A 1 477 ? -8.004 -11.044 -4.756 1.00 93.69 477 GLU A CA 1
ATOM 3914 C C . GLU A 1 477 ? -8.617 -11.855 -3.612 1.00 93.69 477 GLU A C 1
ATOM 3916 O O . GLU A 1 477 ? -8.879 -11.308 -2.548 1.00 93.69 477 GLU A O 1
ATOM 3921 N N . ASP A 1 478 ? -8.770 -13.165 -3.781 1.00 94.56 478 ASP A N 1
ATOM 3922 C CA . ASP A 1 478 ? -9.313 -14.054 -2.751 1.00 94.56 478 ASP A CA 1
ATOM 3923 C C . ASP A 1 478 ? -8.359 -14.225 -1.554 1.00 94.56 478 ASP A C 1
ATOM 3925 O O . ASP A 1 478 ? -8.785 -14.310 -0.402 1.00 94.56 478 ASP A O 1
ATOM 3929 N N . ALA A 1 479 ? -7.047 -14.211 -1.804 1.00 97.00 479 ALA A N 1
ATOM 3930 C CA . ALA A 1 479 ? -6.038 -14.149 -0.754 1.00 97.00 479 ALA A CA 1
ATOM 3931 C C . ALA A 1 479 ? -6.107 -12.810 -0.004 1.00 97.00 479 ALA A C 1
ATOM 3933 O O . ALA A 1 479 ? -6.020 -12.775 1.224 1.00 97.00 479 ALA A O 1
ATOM 3934 N N . ALA A 1 480 ? -6.301 -11.705 -0.729 1.00 96.25 480 ALA A N 1
ATOM 3935 C CA . ALA A 1 480 ? -6.474 -10.380 -0.147 1.00 96.25 480 ALA A CA 1
ATOM 3936 C C . ALA A 1 480 ? -7.764 -10.271 0.679 1.00 96.25 480 ALA A C 1
ATOM 3938 O O . ALA A 1 480 ? -7.732 -9.699 1.767 1.00 96.25 480 ALA A O 1
ATOM 3939 N N . GLU A 1 481 ? -8.871 -10.853 0.217 1.00 95.62 481 GLU A N 1
ATOM 3940 C CA . GLU A 1 481 ? -10.135 -10.940 0.954 1.00 95.62 481 GLU A CA 1
ATOM 3941 C C . GLU A 1 481 ? -9.951 -11.667 2.291 1.00 95.62 481 GLU A C 1
ATOM 3943 O O . GLU A 1 481 ? -10.335 -11.137 3.338 1.00 95.62 481 GLU A O 1
ATOM 3948 N N . LEU A 1 482 ? -9.269 -12.820 2.280 1.00 96.62 482 LEU A N 1
ATOM 3949 C CA . LEU A 1 482 ? -8.937 -13.540 3.508 1.00 96.62 482 LEU A CA 1
ATOM 3950 C C . LEU A 1 482 ? -8.110 -12.666 4.461 1.00 96.62 482 LEU A C 1
ATOM 3952 O O . LEU A 1 482 ? -8.462 -12.526 5.630 1.00 96.62 482 LEU A O 1
ATOM 3956 N N . ILE A 1 483 ? -7.030 -12.047 3.979 1.00 96.94 483 ILE A N 1
ATOM 3957 C CA . ILE A 1 483 ? -6.168 -11.213 4.827 1.00 96.94 483 ILE A CA 1
ATOM 3958 C C . ILE A 1 483 ? -6.915 -9.986 5.367 1.00 96.94 483 ILE A C 1
ATOM 3960 O O . ILE A 1 483 ? -6.727 -9.632 6.530 1.00 96.94 483 ILE A O 1
ATOM 3964 N N . ASN A 1 484 ? -7.803 -9.365 4.585 1.00 93.62 484 ASN A N 1
ATOM 3965 C CA . ASN A 1 484 ? -8.625 -8.244 5.051 1.00 93.62 484 ASN A CA 1
ATOM 3966 C C . ASN A 1 484 ? -9.474 -8.618 6.278 1.00 93.62 484 ASN A C 1
ATOM 3968 O O . ASN A 1 484 ? -9.655 -7.777 7.161 1.00 93.62 484 ASN A O 1
ATOM 3972 N N . SER A 1 485 ? -9.934 -9.873 6.371 1.00 92.75 485 SER A N 1
ATOM 3973 C CA . SER A 1 485 ? -10.691 -10.375 7.529 1.00 92.75 485 SER A CA 1
ATOM 3974 C C . SER A 1 485 ? -9.859 -10.475 8.816 1.00 92.75 485 SER A C 1
ATOM 3976 O O . SER A 1 485 ? -10.416 -10.449 9.912 1.00 92.75 485 SER A O 1
ATOM 3978 N N . TYR A 1 486 ? -8.527 -10.520 8.703 1.00 93.94 486 TYR A N 1
ATOM 3979 C CA . TYR A 1 486 ? -7.596 -10.619 9.831 1.00 93.94 486 TYR A CA 1
ATOM 3980 C C . TYR A 1 486 ? -7.074 -9.270 10.326 1.00 93.94 486 TYR A C 1
ATOM 3982 O O . TYR A 1 486 ? -6.198 -9.218 11.188 1.00 93.94 486 TYR A O 1
ATOM 3990 N N . ARG A 1 487 ? -7.563 -8.151 9.788 1.00 92.44 487 ARG A N 1
ATOM 3991 C CA . ARG A 1 487 ? -7.074 -6.823 10.163 1.00 92.44 487 ARG A CA 1
ATOM 3992 C C . ARG A 1 487 ? -7.527 -6.441 11.574 1.00 92.44 487 ARG A C 1
ATOM 3994 O O . ARG A 1 487 ? -8.717 -6.260 11.820 1.00 92.44 487 ARG A O 1
ATOM 4001 N N . VAL A 1 488 ? -6.569 -6.227 12.474 1.00 90.31 488 VAL A N 1
ATOM 4002 C CA . VAL A 1 488 ? -6.843 -5.946 13.897 1.00 90.31 488 VAL A CA 1
ATOM 4003 C C . VAL A 1 488 ? -6.534 -4.514 14.310 1.00 90.31 488 VAL A C 1
ATOM 4005 O O . VAL A 1 488 ? -7.170 -3.988 15.225 1.00 90.31 488 VAL A O 1
ATOM 4008 N N . GLY A 1 489 ? -5.602 -3.841 13.633 1.00 90.38 489 GLY A N 1
ATOM 4009 C CA . GLY A 1 489 ? -5.224 -2.492 14.032 1.00 90.38 489 GLY A CA 1
ATOM 4010 C C . GLY A 1 489 ? -4.434 -1.707 12.999 1.00 90.38 489 GLY A C 1
ATOM 4011 O O . GLY A 1 489 ? -3.908 -2.266 12.038 1.00 90.38 489 GLY A O 1
ATOM 4012 N N . ILE A 1 490 ? -4.361 -0.396 13.211 1.00 91.06 490 ILE A N 1
ATOM 4013 C CA . ILE A 1 490 ? -3.506 0.522 12.462 1.00 91.06 490 ILE A CA 1
ATOM 4014 C C . ILE A 1 490 ? -2.789 1.431 13.454 1.00 91.06 490 ILE A C 1
ATOM 4016 O O . ILE A 1 490 ? -3.426 2.097 14.270 1.00 91.06 490 ILE A O 1
ATOM 4020 N N . ILE A 1 491 ? -1.467 1.462 13.356 1.00 89.69 491 ILE A N 1
ATOM 4021 C CA . ILE A 1 491 ? -0.606 2.385 14.085 1.00 89.69 491 ILE A CA 1
ATOM 4022 C C . ILE A 1 491 ? -0.333 3.579 13.184 1.00 89.69 491 ILE A C 1
ATOM 4024 O O . ILE A 1 491 ? 0.054 3.373 12.039 1.00 89.69 491 ILE A O 1
ATOM 4028 N N . TYR A 1 492 ? -0.477 4.791 13.698 1.00 86.50 492 TYR A N 1
ATOM 4029 C CA . TYR A 1 492 ? -0.076 6.027 13.041 1.00 86.50 492 TYR A CA 1
ATOM 4030 C C . TYR A 1 492 ? 1.034 6.699 13.842 1.00 86.50 492 TYR A C 1
ATOM 4032 O O . TYR A 1 492 ? 0.994 6.708 15.075 1.00 86.50 492 TYR A O 1
ATOM 4040 N N . PHE A 1 493 ? 2.023 7.248 13.142 1.00 81.56 493 PHE A N 1
ATOM 4041 C CA . PHE A 1 493 ? 3.116 8.001 13.747 1.00 81.56 493 PHE A CA 1
ATOM 4042 C C . PHE A 1 493 ? 3.838 8.860 12.711 1.00 81.56 493 PHE A C 1
ATOM 4044 O O . PHE A 1 493 ? 3.843 8.572 11.513 1.00 81.56 493 PHE A O 1
ATOM 4051 N N . HIS A 1 494 ? 4.494 9.908 13.195 1.00 78.19 494 HIS A N 1
ATOM 4052 C CA . HIS A 1 494 ? 5.387 10.728 12.390 1.00 78.19 494 HIS A CA 1
ATOM 4053 C C . HIS A 1 494 ? 6.818 10.208 12.536 1.00 78.19 494 HIS A C 1
ATOM 4055 O O . HIS A 1 494 ? 7.298 10.063 13.661 1.00 78.19 494 HIS A O 1
ATOM 4061 N N . THR A 1 495 ? 7.499 9.898 11.433 1.00 71.62 495 THR A N 1
ATOM 4062 C CA . THR A 1 495 ? 8.930 9.555 11.458 1.00 71.62 495 THR A CA 1
ATOM 4063 C C . THR A 1 495 ? 9.759 10.829 11.643 1.00 71.62 495 THR A C 1
ATOM 4065 O O . THR A 1 495 ? 9.314 11.893 11.227 1.00 71.62 495 THR A O 1
ATOM 4068 N N . LYS A 1 496 ? 10.910 10.726 12.331 1.00 59.44 496 LYS A N 1
ATOM 4069 C CA . LYS A 1 496 ? 11.720 11.839 12.879 1.00 59.44 496 LYS A CA 1
ATOM 4070 C C . LYS A 1 496 ? 11.536 13.207 12.201 1.00 59.44 496 LYS A C 1
ATOM 4072 O O . LYS A 1 496 ? 11.738 13.349 10.996 1.00 59.44 496 LYS A O 1
ATOM 4077 N N . ASP A 1 497 ? 11.258 14.204 13.034 1.00 43.94 497 ASP A N 1
ATOM 4078 C CA . ASP A 1 497 ? 11.581 15.596 12.752 1.00 43.94 497 ASP A CA 1
ATOM 4079 C C . ASP A 1 497 ? 13.103 15.763 12.841 1.00 43.94 497 ASP A C 1
ATOM 4081 O O . ASP A 1 497 ? 13.691 15.467 13.882 1.00 43.94 497 ASP A O 1
ATOM 4085 N N . GLU A 1 498 ? 13.739 16.188 11.751 1.00 34.34 498 GLU A N 1
ATOM 4086 C CA . GLU A 1 498 ? 14.973 16.979 11.866 1.00 34.34 498 GLU A CA 1
ATOM 4087 C C . GLU A 1 498 ? 14.616 18.439 12.125 1.00 34.34 498 GLU A C 1
ATOM 4089 O O . GLU A 1 498 ? 13.742 18.962 11.380 1.00 34.34 498 GLU A O 1
#

Solvent-accessible surface area (backbone atoms only — not comparable to full-atom values): 27857 Å² total; per-residue (Å²): 138,80,70,67,66,60,53,53,55,52,52,53,54,49,52,52,52,52,55,52,54,53,50,53,53,50,53,52,50,54,51,50,50,52,48,52,51,50,50,35,74,76,71,45,58,59,42,71,45,43,49,32,37,77,71,64,76,38,52,74,64,38,39,41,33,44,89,93,49,73,36,39,30,41,68,60,87,99,41,47,25,40,57,55,96,96,40,79,22,68,31,64,61,61,43,43,42,72,72,76,48,82,85,62,62,87,57,30,26,50,72,86,36,46,38,68,60,48,52,52,52,56,51,57,56,50,56,57,57,55,65,75,72,65,89,84,82,84,91,80,91,73,98,66,95,69,80,53,66,64,61,50,52,47,49,50,59,41,39,79,70,29,32,36,60,69,61,50,52,59,50,54,76,74,53,80,73,63,75,47,46,52,69,68,56,52,49,51,54,49,50,52,51,46,44,71,75,42,60,73,61,60,63,42,22,71,70,37,96,93,37,62,76,84,47,62,46,59,47,36,31,71,68,36,30,30,70,67,42,22,49,50,56,51,59,72,49,74,49,64,73,62,48,40,72,40,36,46,57,58,53,54,49,50,43,68,71,50,46,83,56,50,65,62,42,53,57,49,67,68,31,54,92,84,35,54,65,78,40,70,42,79,62,92,58,86,84,64,50,29,39,30,38,43,55,44,73,51,65,76,67,55,48,68,67,66,60,47,74,68,35,87,65,61,72,64,86,85,44,83,52,50,46,60,30,26,34,58,44,48,42,66,59,47,49,47,35,72,76,73,40,65,58,24,77,79,35,66,54,34,40,57,86,25,37,59,24,38,39,66,30,19,69,40,62,66,55,27,48,59,75,47,64,91,44,78,48,60,31,23,38,39,34,27,56,34,53,50,60,65,53,58,73,44,55,50,42,78,31,71,91,37,64,69,62,34,27,46,36,30,42,26,3,48,61,64,30,84,49,94,57,73,83,35,30,31,42,34,34,64,41,64,62,50,58,67,58,54,39,52,55,33,49,75,61,50,32,88,81,32,82,73,48,57,63,79,47,27,87,72,60,39,64,39,85,75,85,49,56,51,34,40,35,29,44,33,68,71,44,24,54,57,51,52,75,24,48,34,30,37,38,40,32,47,34,71,86,128

Nearest PDB structures (foldseek):
  6tl1-assembly1_A  TM=4.965E-01  e=6.761E-01  Homo sapiens
  6tl1-assembly2_B  TM=3.161E-01  e=1.450E-01  Homo sapiens

Foldseek 3Di:
DPPVVVVVVVVVVVVVVVVVVVVVVVVVVVVVVVVVVVCCVVPNQAAPQFLCPVLVVADFQWWKDADPDIWTWDDDPSATWTDDPNDTHRYPQVVVCVPPHDDPLQRIAINNHGSVVSVVVSVVSVVVVVVVVDDDDDDDDDDDPPPDVLLVVLLVLVVLLQFASVLSVVLVVPDPDSSNDPSVRSVSVLLVVLCVVDVVLFQDQDPDVPHDHPCQLVSVVSSGGDSVSSVVLCVVCVDSVVSNVDGSVVSSVVSSVVSVFDSVVCCVLVPCVNAPAPAWADDPPPPAATEHHYALVCLLVCADVNSCVRQPLQPDPVDPQKAKWKAKDAPVVVVCCRPPFDDQQVADALFQAFRGGWGKIFRGSNLSSVVCQPPFWKMKMWMFTDRNVVLVVFQEEECAVPLLLSLVRRLCSLLSHGDPCLPGQKYKDAGWPPSVVLNVVCVVVVRPNDPPSSVVCSVVTDGDVVHDRIIMIGRDPVSRVNRRSRTHYMYMYGHDDD

Mean predicted aligned error: 19.52 Å

pLDDT: mean 77.16, std 16.96, range [27.02, 98.19]

Organism: NCBI:txid1117311

Secondary structure (DSSP, 8-state):
--SHHHHHHHHHHHHHHHHHHHHHHHHHHHHHHHHHHHHHHHH-PPPHHHHHHHTTSS-TT-EEEETTEEEEEEEETTEEEEEETTEEESSHHHHHHHHHSS--GGGEEETTEEHHHHHHHHHHHHHHHHHTS--S------------HHHHHHHHHHHHTTB-HHHHHHHHTT-S-GGGS-HHHHHHHHHHHHHHH-GGGGS--TTSTT--TT-HHHHHHHTTB-HHHHHHHHHHS--HHHHTTS-HHHHHHHHHHHHHHHHHHHHHHS-TTTS-TTSEE--SSTTPPEEEE--HHHHHHH-HHHHHHT-TTS--TT-TTEEEEEEEEEHHHHHHHHHH---GGGSPSSBTTBSS--EEEBS-HHHHHHHHTT--EEEEEEEEEEEHHHHHTSSEEE-TT-HHHHHHHHHHHHTT---TTTT-SEEEEEPPS-HHHHHHHHHHTTGGGSTTGGGGGGGG----SSS--EEEEE-SHHHHHHHHHTEEEEEEEEE---